Protein AF-0000000077606638 (afdb_homodimer)

Nearest PDB structures (foldseek):
  3kh8-assembly1_A  TM=9.906E-01  e=1.029E-61  Phytophthora capsici
  3kh8-assembly1_B  TM=9.965E-01  e=2.699E-58  Phytophthora capsici
  1s9c-assembly5_I  TM=8.886E-01  e=1.220E-32  Homo sapiens
  1s9c-assembly3_F  TM=9.032E-01  e=3.987E-32  Homo sapiens
  1s9c-assembly6_K  TM=9.140E-01  e=1.983E-30  Homo sapiens

InterPro domains:
  IPR002539 MaoC-like dehydratase domain [PF01575] (168-280)
  IPR029069 HotDog domain superfamily [SSF54637] (15-159)
  IPR029069 HotDog domain superfamily [SSF54637] (167-285)
  IPR054357 Peroxisomal multifunctional enzyme type 2-like, N-terminal domain [PF22622] (19-151)

pLDDT: mean 95.5, std 8.12, range [31.39, 98.94]

Solvent-accessible surface area (backbone atoms only — not comparable to full-atom values): 31270 Å² total; per-residue (Å²): 112,70,77,34,58,68,48,31,55,62,40,73,70,46,74,47,64,26,48,49,40,44,37,54,40,31,48,42,30,51,26,35,68,51,72,56,49,41,34,58,31,90,80,38,94,66,40,38,44,56,81,70,56,67,74,35,41,55,43,30,27,63,57,87,46,75,52,64,64,74,27,77,73,70,52,74,73,53,52,38,61,40,89,73,67,73,86,41,54,40,79,34,32,42,34,40,36,46,74,39,74,66,62,50,80,34,52,66,29,42,36,41,34,35,51,49,28,40,36,51,68,76,66,14,21,42,36,31,35,36,37,37,33,25,43,98,90,38,74,28,35,40,34,38,39,26,36,32,30,55,71,46,57,91,64,81,53,55,63,60,83,75,78,78,81,57,78,76,73,89,64,78,58,74,44,77,41,76,46,72,41,43,73,57,34,34,68,47,33,28,75,47,26,59,52,50,53,47,35,71,34,50,67,54,12,39,73,75,72,34,94,43,31,35,35,52,65,67,42,54,51,37,39,41,47,52,48,50,41,67,72,68,30,79,85,38,65,78,22,52,34,35,40,33,37,29,53,69,43,85,45,50,48,46,43,33,41,32,30,35,30,37,78,52,76,90,37,30,31,39,33,36,29,26,33,60,89,77,69,42,61,26,33,34,52,24,39,37,37,37,58,67,63,78,71,72,75,107,111,69,77,33,59,68,48,30,56,62,41,70,70,45,75,47,65,27,45,50,38,44,39,53,38,31,47,40,31,50,25,35,68,52,72,56,49,42,35,58,31,90,80,38,92,65,40,38,44,58,80,71,56,66,75,34,40,55,43,31,27,64,57,87,48,74,54,65,62,74,23,77,74,72,53,75,72,52,54,38,60,41,89,72,65,72,87,41,53,39,79,34,32,42,33,41,36,47,72,40,74,65,62,50,80,33,50,67,30,42,36,40,35,33,51,49,27,40,34,50,69,76,66,15,22,43,35,30,35,36,36,38,33,25,44,99,90,38,74,28,34,40,35,37,38,25,35,31,32,56,70,46,56,90,61,80,53,54,65,61,84,76,78,78,80,57,78,78,72,89,63,79,58,75,44,77,42,77,44,72,41,42,72,57,34,34,68,48,32,27,74,46,26,59,50,50,54,45,37,71,34,49,69,54,12,40,73,74,73,34,94,44,32,34,34,52,66,68,41,54,50,38,39,41,46,52,49,50,42,66,73,68,30,79,87,39,66,78,20,54,34,34,39,32,38,29,52,69,42,85,46,50,48,46,44,33,41,32,28,36,30,37,77,52,77,92,36,31,29,39,34,36,28,27,33,62,91,78,69,40,60,25,32,33,50,24,40,37,35,37,58,66,63,78,70,73,76,107

Organism: Phytophthora infestans (NCBI:txid4787)

Foldseek 3Di:
DAFDQVQQQPFDKDKAKFKDALVLQLLQCVLLPHDDCLRNPLPPPNNFRQQLLVVLRLQAGHDLDAADPPHPSPPDDTPRDDDDDPLQKDFWKKKKFFPATDDNRMFMWMKIKGWFWWAAPPQWIWIKMKIWIAHPVGTGMIMIIIITRGPRHDDHIDGDDDDDFFDDDPDAFPDKDKDFFALCSQVSNCSSRPVPCLQPPQVVVVVSPHNGRFHDLVSLVSNLSVVVCVVAVVSPSQFFGMKMWTFDDTHHGRFMWMKGWHDDPQQKIAIFIAGPVVRHTGIHSMITGTHHPPVVVD/DAFDQVQQQPFDKDKAKFKDALVLQLLQCVLLPHDDCLRNPLPPPNNFRQQLLVVLRLQAGHHLDAADPPHPSPPDDTPRDDDDDPLQKDFWKKKKFFPATDDNRMFMWMKIKGWFWWAAPPQWIWIKMKIWIAHPVGTGMIMIIIITRGPRHDDHIDGDDDDDFFDDDPDAFPDKDKDFFALCSQVSNCSSRPVPCLQPPQVVVVVSPHNGRFHDLVSLVSNLSVVVCVVAVVSPSQFFGMKMWTFDDTHHGRFMWMKGWHDDPQQKIAIFIAGPVVRHTGIHSMITGTHDPPVVVD

Radius of gyration: 26.42 Å; Cα contacts (8 Å, |Δi|>4): 1395; chains: 2; bounding box: 60×78×64 Å

Sequence (596 aa):
MSVNVDRILSSPEATYTATYNQRDLLLYAVGIGESALQFTYEFDDTFAAFPLYPVCLPFKGQSQDVVPFPPETISATPDGMPAFNPAMILHGEQSVEIVRPLDPAGGILTGKTKVISFYDKGKGTLMETQTQFEDDNGLVAKLISGSFIRGLTGYEGKGRKLPARVQIPKRQPDFYDEFKTSPHQAQVYRLSGDYNSLHIDPEIAKSVGFKQPILHGLCSMGVASRALYKQFCGGDVARFKSIRVRFSSPCFPGETIQTRMWQESSGKVLFQAVVKERGVVIVDGGEFVYAMDASSRLMSVNVDRILSSPEATYTATYNQRDLLLYAVGIGESALQFTYEFDDTFAAFPLYPVCLPFKGQSQDVVPFPPETISATPDGMPAFNPAMILHGEQSVEIVRPLDPAGGILTGKTKVISFYDKGKGTLMETQTQFEDDNGLVAKLISGSFIRGLTGYEGKGRKLPARVQIPKRQPDFYDEFKTSPHQAQVYRLSGDYNSLHIDPEIAKSVGFKQPILHGLCSMGVASRALYKQFCGGDVARFKSIRVRFSSPCFPGETIQTRMWQESSGKVLFQAVVKERGVVIVDGGEFVYAMDASSRL

Secondary structure (DSSP, 8-state):
----HHHHHTSPPEEEEEEE-HHHHHHHHHHTT---HHHH-TTSTT----TTGGGGHHHHTT-SS---SS-HHHHPPPTTPPP--GGGEEEEEEEEEESSPPPTT-EEEEEEEEEEEEEE-SSEEEEEEEEEEEETTEEEEEEEEEEEEET--SS--EESPPPPPP---SSPPSEEEEEE--TTHHHHHGGGS---GGGT-HHHHHHTT-SSPPPPHHHHHHHHHHHHHHHHSTT-GGGEEEEEEEE-SPPPTTPEEEEEEEE-STTEEEEEEEETTTTEEEEEEEEEEEPPPGGGG-/----HHHHHTSPPEEEEEEE-HHHHHHHHHHTT---HHHH-TTSTT----TTGGGGHHHHTT-SS---SS-HHHHPPPTTPPP--GGGEEEEEEEEEESSPPPTT-EEEEEEEEEEEEEE-SSEEEEEEEEEEEETTEEEEEEEEEEEEET--SS--EESPPPPPPPPPSSPPSEEEEEE--TTHHHHHGGGS---GGGT-HHHHHHTT-SSPPPPHHHHHHHHHHHHHHHHSTT-GGGEEEEEEEE-S---TTPEEEEEEEE-STTEEEEEEEETTTTEEEEEEEEEEEPPPGGGG-

Structure (mmCIF, N/CA/C/O backbone):
data_AF-0000000077606638-model_v1
#
loop_
_entity.id
_entity.type
_entity.pdbx_description
1 polymer 'MaoC like domain-containing protein'
#
loop_
_atom_site.group_PDB
_atom_site.id
_atom_site.type_symbol
_atom_site.label_atom_id
_atom_site.label_alt_id
_atom_site.label_comp_id
_atom_site.label_asym_id
_atom_site.label_entity_id
_atom_site.label_seq_id
_atom_site.pdbx_PDB_ins_code
_atom_site.Cartn_x
_atom_site.Cartn_y
_atom_site.Cartn_z
_atom_site.occupancy
_atom_site.B_iso_or_equiv
_atom_site.auth_seq_id
_atom_site.auth_comp_id
_atom_site.auth_asym_id
_atom_site.auth_atom_id
_atom_site.pdbx_PDB_model_num
ATOM 1 N N . MET A 1 1 ? -26.906 23.141 24.312 1 67.94 1 MET A N 1
ATOM 2 C CA . MET A 1 1 ? -25.984 23.672 25.312 1 67.94 1 MET A CA 1
ATOM 3 C C . MET A 1 1 ? -24.953 24.594 24.672 1 67.94 1 MET A C 1
ATOM 5 O O . MET A 1 1 ? -24.625 24.438 23.5 1 67.94 1 MET A O 1
ATOM 9 N N . SER A 1 2 ? -24.641 25.641 25.344 1 86.31 2 SER A N 1
ATOM 10 C CA . SER A 1 2 ? -23.703 26.656 24.859 1 86.31 2 SER A CA 1
ATOM 11 C C . SER A 1 2 ? -22.266 26.156 24.922 1 86.31 2 SER A C 1
ATOM 13 O O . SER A 1 2 ? -21.984 25.141 25.578 1 86.31 2 SER A O 1
ATOM 15 N N . VAL A 1 3 ? -21.484 26.734 24.062 1 93.19 3 VAL A N 1
ATOM 16 C CA . VAL A 1 3 ? -20.047 26.438 24.078 1 93.19 3 VAL A CA 1
ATOM 17 C C . VAL A 1 3 ? -19.453 26.891 25.406 1 93.19 3 VAL A C 1
ATOM 19 O O . VAL A 1 3 ? -19.656 28.016 25.844 1 93.19 3 VAL A O 1
ATOM 22 N N . ASN A 1 4 ? -18.859 25.938 26.109 1 95.44 4 ASN A N 1
ATOM 23 C CA . ASN A 1 4 ? -18.062 26.266 27.297 1 95.44 4 ASN A CA 1
ATOM 24 C C . ASN A 1 4 ? -16.578 26.125 27.031 1 95.44 4 ASN A C 1
ATOM 26 O O . ASN A 1 4 ? -16 25.047 27.266 1 95.44 4 ASN A O 1
ATOM 30 N N . VAL A 1 5 ? -15.953 27.141 26.625 1 96.56 5 VAL A N 1
ATOM 31 C CA . VAL A 1 5 ? -14.57 27.125 26.141 1 96.56 5 VAL A CA 1
ATOM 32 C C . VAL A 1 5 ? -13.625 26.734 27.266 1 96.56 5 VAL A C 1
ATOM 34 O O . VAL A 1 5 ? -12.672 25.984 27.062 1 96.56 5 VAL A O 1
ATOM 37 N N . ASP A 1 6 ? -13.891 27.25 28.469 1 96.19 6 ASP A N 1
ATOM 38 C CA . ASP A 1 6 ? -13.047 26.938 29.625 1 96.19 6 ASP A CA 1
ATOM 39 C C . ASP A 1 6 ? -13.047 25.438 29.891 1 96.19 6 ASP A C 1
ATOM 41 O O . ASP A 1 6 ? -12 24.844 30.188 1 96.19 6 ASP A O 1
ATOM 45 N N . ARG A 1 7 ? -14.164 24.891 29.844 1 95.44 7 ARG A N 1
ATOM 46 C CA . ARG A 1 7 ? -14.281 23.453 30.062 1 95.44 7 ARG A CA 1
ATOM 47 C C . ARG A 1 7 ? -13.578 22.672 28.953 1 95.44 7 ARG A C 1
ATOM 49 O O . ARG A 1 7 ? -12.945 21.641 29.219 1 95.44 7 ARG A O 1
ATOM 56 N N . ILE A 1 8 ? -13.727 23.094 27.75 1 95.56 8 ILE A N 1
ATOM 57 C CA . ILE A 1 8 ? -13.086 22.453 26.609 1 95.56 8 ILE A CA 1
ATOM 58 C C . ILE A 1 8 ? -11.57 22.453 26.797 1 95.56 8 ILE A C 1
ATOM 60 O O . ILE A 1 8 ? -10.93 21.406 26.703 1 95.56 8 ILE A O 1
ATOM 64 N N . LEU A 1 9 ? -11 23.578 27.172 1 96.12 9 LEU A N 1
ATOM 65 C CA . LEU A 1 9 ? -9.555 23.75 27.266 1 96.12 9 LEU A CA 1
ATOM 66 C C . LEU A 1 9 ? -9.016 23.078 28.531 1 96.12 9 LEU A C 1
ATOM 68 O O . LEU A 1 9 ? -7.812 22.859 28.641 1 96.12 9 LEU A O 1
ATOM 72 N N . SER A 1 10 ? -9.93 22.781 29.5 1 94.25 10 SER A N 1
ATOM 73 C CA . SER A 1 10 ? -9.523 22.141 30.734 1 94.25 10 SER A CA 1
ATOM 74 C C . SER A 1 10 ? -9.641 20.625 30.625 1 94.25 10 SER A C 1
ATOM 76 O O . SER A 1 10 ? -9.352 19.906 31.594 1 94.25 10 SER A O 1
ATOM 78 N N . SER A 1 11 ? -10.102 20.188 29.484 1 91 11 SER A N 1
ATOM 79 C CA . SER A 1 11 ? -10.148 18.734 29.297 1 91 11 SER A CA 1
ATOM 80 C C . SER A 1 11 ? -8.781 18.109 29.516 1 91 11 SER A C 1
ATOM 82 O O . SER A 1 11 ? -7.762 18.656 29.078 1 91 11 SER A O 1
ATOM 84 N N . PRO A 1 12 ? -8.797 17 30.219 1 91.19 12 PRO A N 1
ATOM 85 C CA . PRO A 1 12 ? -7.504 16.375 30.5 1 91.19 12 PRO A CA 1
ATOM 86 C C . PRO A 1 12 ? -6.801 15.891 29.234 1 91.19 12 PRO A C 1
ATOM 88 O O . PRO A 1 12 ? -7.457 15.516 28.25 1 91.19 12 PRO A O 1
ATOM 91 N N . GLU A 1 13 ? -5.504 15.961 29.312 1 93.69 13 GLU A N 1
ATOM 92 C CA . GLU A 1 13 ? -4.688 15.367 28.25 1 93.69 13 GLU A CA 1
ATOM 93 C C . GLU A 1 13 ? -4.941 13.867 28.141 1 93.69 13 GLU A C 1
ATOM 95 O O . GLU A 1 13 ? -4.926 13.148 29.141 1 93.69 13 GLU A O 1
ATOM 100 N N . ALA A 1 14 ? -5.324 13.43 26.984 1 94.44 14 ALA A N 1
ATOM 101 C CA . ALA A 1 14 ? -5.496 12.008 26.734 1 94.44 14 ALA A CA 1
ATOM 102 C C . ALA A 1 14 ? -4.18 11.367 26.297 1 94.44 14 ALA A C 1
ATOM 104 O O . ALA A 1 14 ? -3.41 11.961 25.547 1 94.44 14 ALA A O 1
ATOM 105 N N . THR A 1 15 ? -3.902 10.164 26.828 1 96.44 15 THR A N 1
ATOM 106 C CA . THR A 1 15 ? -2.691 9.43 26.469 1 96.44 15 THR A CA 1
ATOM 107 C C . THR A 1 15 ? -3.041 8.094 25.812 1 96.44 15 THR A C 1
ATOM 109 O O . THR A 1 15 ? -3.992 7.426 26.234 1 96.44 15 THR A O 1
ATOM 112 N N . TYR A 1 16 ? -2.309 7.73 24.812 1 96.94 16 TYR A N 1
ATOM 113 C CA . TYR A 1 16 ? -2.48 6.438 24.156 1 96.94 16 TYR A CA 1
ATOM 114 C C . TYR A 1 16 ? -1.156 5.93 23.594 1 96.94 16 TYR A C 1
ATOM 116 O O . TYR A 1 16 ? -0.198 6.695 23.469 1 96.94 16 TYR A O 1
ATOM 124 N N . THR A 1 17 ? -1.085 4.656 23.344 1 98.25 17 THR A N 1
ATOM 125 C CA . THR A 1 17 ? 0.088 4.051 22.719 1 98.25 17 THR A CA 1
ATOM 126 C C . THR A 1 17 ? -0.065 4.012 21.203 1 98.25 17 THR A C 1
ATOM 128 O O . THR A 1 17 ? -1.136 3.678 20.688 1 98.25 17 THR A O 1
ATOM 131 N N . ALA A 1 18 ? 0.917 4.453 20.516 1 98.31 18 ALA A N 1
ATOM 132 C CA . ALA A 1 18 ? 1.024 4.32 19.062 1 98.31 18 ALA A CA 1
ATOM 133 C C . ALA A 1 18 ? 2.25 3.496 18.672 1 98.31 18 ALA A C 1
ATOM 135 O O . ALA A 1 18 ? 3.314 3.633 19.281 1 98.31 18 ALA A O 1
ATOM 136 N N . THR A 1 19 ? 2.111 2.617 17.688 1 98.69 19 THR A N 1
ATOM 137 C CA . THR A 1 19 ? 3.234 1.809 17.219 1 98.69 19 THR A CA 1
ATOM 138 C C . THR A 1 19 ? 3.355 1.867 15.703 1 98.69 19 THR A C 1
ATOM 140 O O . THR A 1 19 ? 2.387 2.188 15.016 1 98.69 19 THR A O 1
ATOM 143 N N . TYR A 1 20 ? 4.508 1.624 15.234 1 98.75 20 TYR A N 1
ATOM 144 C CA . TYR A 1 20 ? 4.762 1.464 13.812 1 98.75 20 TYR A CA 1
ATOM 145 C C . TYR A 1 20 ? 5.926 0.509 13.562 1 98.75 20 TYR A C 1
ATOM 147 O O . TYR A 1 20 ? 6.742 0.277 14.461 1 98.75 20 TYR A O 1
ATOM 155 N N . ASN A 1 21 ? 5.957 -0.098 12.438 1 98.81 21 ASN A N 1
ATOM 156 C CA . ASN A 1 21 ? 7.051 -0.956 11.992 1 98.81 21 ASN A CA 1
ATOM 157 C C . ASN A 1 21 ? 7.543 -0.564 10.602 1 98.81 21 ASN A C 1
ATOM 159 O O . ASN A 1 21 ? 7.152 0.475 10.07 1 98.81 21 ASN A O 1
ATOM 163 N N . GLN A 1 22 ? 8.484 -1.283 10.031 1 98.88 22 GLN A N 1
ATOM 164 C CA . GLN A 1 22 ? 9.094 -0.909 8.758 1 98.88 22 GLN A CA 1
ATOM 165 C C . GLN A 1 22 ? 8.078 -0.969 7.621 1 98.88 22 GLN A C 1
ATOM 167 O O . GLN A 1 22 ? 8.102 -0.132 6.715 1 98.88 22 GLN A O 1
ATOM 172 N N . ARG A 1 23 ? 7.188 -1.959 7.633 1 98.94 23 ARG A N 1
ATOM 173 C CA . ARG A 1 23 ? 6.152 -2.041 6.605 1 98.94 23 ARG A CA 1
ATOM 174 C C . ARG A 1 23 ? 5.266 -0.803 6.621 1 98.94 23 ARG A C 1
ATOM 176 O O . ARG A 1 23 ? 4.867 -0.304 5.566 1 98.94 23 ARG A O 1
ATOM 183 N N . ASP A 1 24 ? 4.945 -0.294 7.82 1 98.94 24 ASP A N 1
ATOM 184 C CA . ASP A 1 24 ? 4.164 0.933 7.945 1 98.94 24 ASP A CA 1
ATOM 185 C C . ASP A 1 24 ? 4.879 2.107 7.277 1 98.94 24 ASP A C 1
ATOM 187 O O . ASP A 1 24 ? 4.25 2.902 6.574 1 98.94 24 ASP A O 1
ATOM 191 N N . LEU A 1 25 ? 6.207 2.197 7.543 1 98.94 25 LEU A N 1
ATOM 192 C CA . LEU A 1 25 ? 6.988 3.295 6.984 1 98.94 25 LEU A CA 1
ATOM 193 C C . LEU A 1 25 ? 7.039 3.211 5.465 1 98.94 25 LEU A C 1
ATOM 195 O O . LEU A 1 25 ? 6.871 4.219 4.777 1 98.94 25 LEU A O 1
ATOM 199 N N . LEU A 1 26 ? 7.25 2.01 4.949 1 98.94 26 LEU A N 1
ATOM 200 C CA . LEU A 1 26 ? 7.281 1.791 3.508 1 98.94 26 LEU A CA 1
ATOM 201 C C . LEU A 1 26 ? 5.934 2.119 2.879 1 98.94 26 LEU A C 1
ATOM 203 O O . LEU A 1 26 ? 5.871 2.775 1.836 1 98.94 26 LEU A O 1
ATOM 207 N N . LEU A 1 27 ? 4.867 1.674 3.5 1 98.88 27 LEU A N 1
ATOM 208 C CA . LEU A 1 27 ? 3.516 1.884 2.996 1 98.88 27 LEU A CA 1
ATOM 209 C C . LEU A 1 27 ? 3.184 3.371 2.939 1 98.88 27 LEU A C 1
ATOM 211 O O . LEU A 1 27 ? 2.604 3.844 1.958 1 98.88 27 LEU A O 1
ATOM 215 N N . TYR A 1 28 ? 3.537 4.109 3.967 1 98.94 28 TYR A N 1
ATOM 216 C CA . TYR A 1 28 ? 3.291 5.547 3.963 1 98.94 28 TYR A CA 1
ATOM 217 C C . TYR A 1 28 ? 4.039 6.223 2.822 1 98.94 28 TYR A C 1
ATOM 219 O O . TYR A 1 28 ? 3.477 7.062 2.113 1 98.94 28 TYR A O 1
ATOM 227 N N . ALA A 1 29 ? 5.312 5.875 2.688 1 98.88 29 ALA A N 1
ATOM 228 C CA . ALA A 1 29 ? 6.133 6.488 1.645 1 98.88 29 ALA A CA 1
ATOM 229 C C . ALA A 1 29 ? 5.5 6.301 0.269 1 98.88 29 ALA A C 1
ATOM 231 O O . ALA A 1 29 ? 5.289 7.273 -0.462 1 98.88 29 ALA A O 1
ATOM 232 N N . VAL A 1 30 ? 5.086 5.082 -0.054 1 98.62 30 VAL A N 1
ATOM 233 C CA . VAL A 1 30 ? 4.504 4.855 -1.373 1 98.62 30 VAL A CA 1
ATOM 234 C C . VAL A 1 30 ? 3.121 5.5 -1.446 1 98.62 30 VAL A C 1
ATOM 236 O O . VAL A 1 30 ? 2.684 5.926 -2.518 1 98.62 30 VAL A O 1
ATOM 239 N N . GLY A 1 31 ? 2.48 5.629 -0.344 1 98.69 31 GLY A N 1
ATOM 240 C CA . GLY A 1 31 ? 1.161 6.234 -0.287 1 98.69 31 GLY A CA 1
ATOM 241 C C . GLY A 1 31 ? 1.163 7.703 -0.672 1 98.69 31 GLY A C 1
ATOM 242 O O . GLY A 1 31 ? 0.177 8.211 -1.21 1 98.69 31 GLY A O 1
ATOM 243 N N . ILE A 1 32 ? 2.256 8.375 -0.393 1 98.75 32 ILE A N 1
ATOM 244 C CA . ILE A 1 32 ? 2.312 9.789 -0.751 1 98.75 32 ILE A CA 1
ATOM 245 C C . ILE A 1 32 ? 3.043 9.953 -2.082 1 98.75 32 ILE A C 1
ATOM 247 O O . ILE A 1 32 ? 3.357 11.078 -2.488 1 98.75 32 ILE A O 1
ATOM 251 N N . GLY A 1 33 ? 3.373 8.867 -2.736 1 97.88 33 GLY A N 1
ATOM 252 C CA . GLY A 1 33 ? 3.979 8.914 -4.059 1 97.88 33 GLY A CA 1
ATOM 253 C C . GLY A 1 33 ? 5.496 8.953 -4.016 1 97.88 33 GLY A C 1
ATOM 254 O O . GLY A 1 33 ? 6.141 9.219 -5.035 1 97.88 33 GLY A O 1
ATOM 255 N N . GLU A 1 34 ? 6.086 8.75 -2.83 1 98.06 34 GLU A N 1
ATOM 256 C CA . GLU A 1 34 ? 7.539 8.688 -2.727 1 98.06 34 GLU A CA 1
ATOM 257 C C . GLU A 1 34 ? 8.086 7.41 -3.355 1 98.06 34 GLU A C 1
ATOM 259 O O . GLU A 1 34 ? 7.441 6.359 -3.291 1 98.06 34 GLU A O 1
ATOM 264 N N . SER A 1 35 ? 9.266 7.539 -3.969 1 97.12 35 SER A N 1
ATOM 265 C CA . SER A 1 35 ? 9.82 6.375 -4.652 1 97.12 35 SER A CA 1
ATOM 266 C C . SER A 1 35 ? 11.297 6.188 -4.324 1 97.12 35 SER A C 1
ATOM 268 O O . SER A 1 35 ? 11.883 5.156 -4.656 1 97.12 35 SER A O 1
ATOM 270 N N . ALA A 1 36 ? 11.93 7.223 -3.678 1 98.25 36 ALA A N 1
ATOM 271 C CA . ALA A 1 36 ? 13.344 7.105 -3.332 1 98.25 36 ALA A CA 1
ATOM 272 C C . ALA A 1 36 ? 13.594 5.883 -2.451 1 98.25 36 ALA A C 1
ATOM 274 O O . ALA A 1 36 ? 12.836 5.625 -1.513 1 98.25 36 ALA A O 1
ATOM 275 N N . LEU A 1 37 ? 14.656 5.164 -2.736 1 98.56 37 LEU A N 1
ATOM 276 C CA . LEU A 1 37 ? 15 3.961 -1.986 1 98.56 37 LEU A CA 1
ATOM 277 C C . LEU A 1 37 ? 15.195 4.281 -0.507 1 98.56 37 LEU A C 1
ATOM 279 O O . LEU A 1 37 ? 14.898 3.445 0.354 1 98.56 37 LEU A O 1
ATOM 283 N N . GLN A 1 38 ? 15.609 5.508 -0.195 1 98.81 38 GLN A N 1
ATOM 284 C CA . GLN A 1 38 ? 15.781 5.949 1.187 1 98.81 38 GLN A CA 1
ATOM 285 C C . GLN A 1 38 ? 14.516 5.715 2 1 98.81 38 GLN A C 1
ATOM 287 O O . GLN A 1 38 ? 14.586 5.441 3.201 1 98.81 38 GLN A O 1
ATOM 292 N N . PHE A 1 39 ? 13.375 5.738 1.329 1 98.94 39 PHE A N 1
ATOM 293 C CA . PHE A 1 39 ? 12.125 5.664 2.068 1 98.94 39 PHE A CA 1
ATOM 294 C C . PHE A 1 39 ? 11.336 4.422 1.673 1 98.94 39 PHE A C 1
ATOM 296 O O . PHE A 1 39 ? 10.312 4.109 2.287 1 98.94 39 PHE A O 1
ATOM 303 N N . THR A 1 40 ? 11.742 3.672 0.611 1 98.81 40 THR A N 1
ATOM 304 C CA . THR A 1 40 ? 10.891 2.613 0.078 1 98.81 40 THR A CA 1
ATOM 305 C C . THR A 1 40 ? 11.617 1.271 0.105 1 98.81 40 THR A C 1
ATOM 307 O O . THR A 1 40 ? 11.078 0.26 -0.348 1 98.81 40 THR A O 1
ATOM 310 N N . TYR A 1 41 ? 12.906 1.264 0.636 1 98.75 41 TYR A N 1
ATOM 311 C CA . TYR A 1 41 ? 13.688 0.036 0.676 1 98.75 41 TYR A CA 1
ATOM 312 C C . TYR A 1 41 ? 14.398 -0.116 2.018 1 98.75 41 TYR A C 1
ATOM 314 O O . TYR A 1 41 ? 15.391 0.567 2.285 1 98.75 41 TYR A O 1
ATOM 322 N N . GLU A 1 42 ? 13.984 -1.063 2.818 1 98.62 42 GLU A N 1
ATOM 323 C CA . GLU A 1 42 ? 14.383 -1.205 4.215 1 98.62 42 GLU A CA 1
ATOM 324 C C . GLU A 1 42 ? 15.859 -1.58 4.328 1 98.62 42 GLU A C 1
ATOM 326 O O . GLU A 1 42 ? 16.453 -1.441 5.395 1 98.62 42 GLU A O 1
ATOM 331 N N . PHE A 1 43 ? 16.469 -2.012 3.201 1 98.12 43 PHE A N 1
ATOM 332 C CA . PHE A 1 43 ? 17.875 -2.375 3.268 1 98.12 43 PHE A CA 1
ATOM 333 C C . PHE A 1 43 ? 18.75 -1.274 2.672 1 98.12 43 PHE A C 1
ATOM 335 O O . PHE A 1 43 ? 19.953 -1.432 2.557 1 98.12 43 PHE A O 1
ATOM 342 N N . ASP A 1 44 ? 18.172 -0.203 2.191 1 98.5 44 ASP A N 1
ATOM 343 C CA . ASP A 1 44 ? 18.984 0.939 1.777 1 98.5 44 ASP A CA 1
ATOM 344 C C . ASP A 1 44 ? 19.828 1.462 2.938 1 98.5 44 ASP A C 1
ATOM 346 O O . ASP A 1 44 ? 19.344 1.562 4.066 1 98.5 44 ASP A O 1
ATOM 350 N N . ASP A 1 45 ? 21.047 1.854 2.639 1 97.75 45 ASP A N 1
ATOM 351 C CA . ASP A 1 45 ? 21.984 2.285 3.666 1 97.75 45 ASP A CA 1
ATOM 352 C C . ASP A 1 45 ? 21.469 3.521 4.398 1 97.75 45 ASP A C 1
ATOM 354 O O . ASP A 1 45 ? 21.828 3.752 5.559 1 97.75 45 ASP A O 1
ATOM 358 N N . THR A 1 46 ? 20.672 4.289 3.762 1 98.12 46 THR A N 1
ATOM 359 C CA . THR A 1 46 ? 20.172 5.531 4.336 1 98.12 46 THR A CA 1
ATOM 360 C C . THR A 1 46 ? 18.688 5.422 4.656 1 98.12 46 THR A C 1
ATOM 362 O O . THR A 1 46 ? 17.984 6.434 4.73 1 98.12 46 THR A O 1
ATOM 365 N N . PHE A 1 47 ? 18.172 4.148 4.785 1 98.81 47 PHE A N 1
ATOM 366 C CA . PHE A 1 47 ? 16.75 3.947 5.031 1 98.81 47 PHE A CA 1
ATOM 367 C C . PHE A 1 47 ? 16.281 4.793 6.207 1 98.81 47 PHE A C 1
ATOM 369 O O . PHE A 1 47 ? 16.938 4.844 7.246 1 98.81 47 PHE A O 1
ATOM 376 N N . ALA A 1 48 ? 15.133 5.492 6.023 1 98.88 48 ALA A N 1
ATOM 377 C CA . ALA A 1 48 ? 14.586 6.387 7.039 1 98.88 48 ALA A CA 1
ATOM 378 C C . ALA A 1 48 ? 13.07 6.488 6.914 1 98.88 48 ALA A C 1
ATOM 380 O O . ALA A 1 48 ? 12.508 6.203 5.855 1 98.88 48 ALA A O 1
ATOM 381 N N . ALA A 1 49 ? 12.438 6.777 8.008 1 98.88 49 ALA A N 1
ATOM 382 C CA . ALA A 1 49 ? 11.039 7.188 7.961 1 98.88 49 ALA A CA 1
ATOM 383 C C . ALA A 1 49 ? 10.891 8.555 7.297 1 98.88 49 ALA A C 1
ATOM 385 O O . ALA A 1 49 ? 11.625 9.492 7.613 1 98.88 49 ALA A O 1
ATOM 386 N N . PHE A 1 50 ? 10.016 8.602 6.324 1 98.94 50 PHE A N 1
ATOM 387 C CA . PHE A 1 50 ? 9.734 9.945 5.836 1 98.94 50 PHE A CA 1
ATOM 388 C C . PHE A 1 50 ? 9.281 10.852 6.973 1 98.94 50 PHE A C 1
ATOM 390 O O . PHE A 1 50 ? 8.391 10.492 7.746 1 98.94 50 PHE A O 1
ATOM 397 N N . PRO A 1 51 ? 9.766 12.016 7.09 1 98.81 51 PRO A N 1
ATOM 398 C CA . PRO A 1 51 ? 9.617 12.805 8.312 1 98.81 51 PRO A CA 1
ATOM 399 C C . PRO A 1 51 ? 8.164 13.125 8.641 1 98.81 51 PRO A C 1
ATOM 401 O O . PRO A 1 51 ? 7.805 13.266 9.812 1 98.81 51 PRO A O 1
ATOM 404 N N . LEU A 1 52 ? 7.312 13.203 7.688 1 98.88 52 LEU A N 1
ATOM 405 C CA . LEU A 1 52 ? 5.926 13.594 7.914 1 98.88 52 LEU A CA 1
ATOM 406 C C . LEU A 1 52 ? 5.102 12.414 8.406 1 98.88 52 LEU A C 1
ATOM 408 O O . LEU A 1 52 ? 3.943 12.578 8.797 1 98.88 52 LEU A O 1
ATOM 412 N N . TYR A 1 53 ? 5.629 11.203 8.555 1 98.88 53 TYR A N 1
ATOM 413 C CA . TYR A 1 53 ? 4.926 9.969 8.883 1 98.88 53 TYR A CA 1
ATOM 414 C C . TYR A 1 53 ? 4.129 10.125 10.18 1 98.88 53 TYR A C 1
ATOM 416 O O . TYR A 1 53 ? 3.051 9.547 10.32 1 98.88 53 TYR A O 1
ATOM 424 N N . PRO A 1 54 ? 4.574 10.914 11.141 1 98.81 54 PRO A N 1
ATOM 425 C CA . PRO A 1 54 ? 3.861 10.969 12.422 1 98.81 54 PRO A CA 1
ATOM 426 C C . PRO A 1 54 ? 2.404 11.398 12.266 1 98.81 54 PRO A C 1
ATOM 428 O O . PRO A 1 54 ? 1.583 11.148 13.148 1 98.81 54 PRO A O 1
ATOM 431 N N . VAL A 1 55 ? 2.049 12.039 11.18 1 98.44 55 VAL A N 1
ATOM 432 C CA . VAL A 1 55 ? 0.677 12.508 11 1 98.44 55 VAL A CA 1
ATOM 433 C C . VAL A 1 55 ? -0.267 11.305 10.922 1 98.44 55 VAL A C 1
ATOM 435 O O . VAL A 1 55 ? -1.479 11.453 11.094 1 98.44 55 VAL A O 1
ATOM 438 N N . CYS A 1 56 ? 0.229 10.133 10.602 1 97.94 56 CYS A N 1
ATOM 439 C CA . CYS A 1 56 ? -0.583 8.93 10.453 1 97.94 56 CYS A CA 1
ATOM 440 C C . CYS A 1 56 ? -0.884 8.297 11.805 1 97.94 56 CYS A C 1
ATOM 442 O O . CYS A 1 56 ? -1.861 7.562 11.953 1 97.94 56 CYS A O 1
ATOM 444 N N . LEU A 1 57 ? -0.094 8.555 12.812 1 98.56 57 LEU A N 1
ATOM 445 C CA . LEU A 1 57 ? -0.085 7.816 14.062 1 98.56 57 LEU A CA 1
ATOM 446 C C . LEU A 1 57 ? -1.383 8.031 14.836 1 98.56 57 LEU A C 1
ATOM 448 O O . LEU A 1 57 ? -1.926 7.094 15.422 1 98.56 57 LEU A O 1
ATOM 452 N N . PRO A 1 58 ? -1.947 9.266 14.828 1 97.75 58 PRO A N 1
ATOM 453 C CA . PRO A 1 58 ? -3.232 9.43 15.516 1 97.75 58 PRO A CA 1
ATOM 454 C C . PRO A 1 58 ? -4.352 8.617 14.867 1 97.75 58 PRO A C 1
ATOM 456 O O . PRO A 1 58 ? -5.316 8.242 15.539 1 97.75 58 PRO A O 1
ATOM 459 N N . PHE A 1 59 ? -4.262 8.328 13.617 1 97.5 59 PHE A N 1
ATOM 460 C CA . PHE A 1 59 ? -5.305 7.602 12.898 1 97.5 59 PHE A CA 1
ATOM 461 C C . PHE A 1 59 ? -5.188 6.102 13.148 1 97.5 59 PHE A C 1
ATOM 463 O O . PHE A 1 59 ? -6.199 5.414 13.312 1 97.5 59 PHE A O 1
ATOM 470 N N . LYS A 1 60 ? -3.973 5.57 13.133 1 97.12 60 LYS A N 1
ATOM 471 C CA . LYS A 1 60 ? -3.801 4.121 13.156 1 97.12 60 LYS A CA 1
ATOM 472 C C . LYS A 1 60 ? -3.629 3.605 14.578 1 97.12 60 LYS A C 1
ATOM 474 O O . LYS A 1 60 ? -3.965 2.457 14.875 1 97.12 60 LYS A O 1
ATOM 479 N N . GLY A 1 61 ? -3.102 4.445 15.508 1 97.12 61 GLY A N 1
ATOM 480 C CA . GLY A 1 61 ? -2.742 3.949 16.828 1 97.12 61 GLY A CA 1
ATOM 481 C C . GLY A 1 61 ? -1.774 2.781 16.781 1 97.12 61 GLY A C 1
ATOM 482 O O . GLY A 1 61 ? -0.68 2.896 16.219 1 97.12 61 GLY A O 1
ATOM 483 N N . GLN A 1 62 ? -2.264 1.644 17.266 1 97.69 62 GLN A N 1
ATOM 484 C CA . GLN A 1 62 ? -1.409 0.462 17.297 1 97.69 62 GLN A CA 1
ATOM 485 C C . GLN A 1 62 ? -1.847 -0.57 16.266 1 97.69 62 GLN A C 1
ATOM 487 O O . GLN A 1 62 ? -1.243 -1.64 16.156 1 97.69 62 GLN A O 1
ATOM 492 N N . SER A 1 63 ? -2.848 -0.23 15.586 1 97.69 63 SER A N 1
ATOM 493 C CA . SER A 1 63 ? -3.496 -1.246 14.758 1 97.69 63 SER A CA 1
ATOM 494 C C . SER A 1 63 ? -2.646 -1.6 13.547 1 97.69 63 SER A C 1
ATOM 496 O O . SER A 1 63 ? -2.043 -0.721 12.93 1 97.69 63 SER A O 1
ATOM 498 N N . GLN A 1 64 ? -2.598 -2.863 13.172 1 97.94 64 GLN A N 1
ATOM 499 C CA . GLN A 1 64 ? -2.053 -3.342 11.898 1 97.94 64 GLN A CA 1
ATOM 500 C C . GLN A 1 64 ? -3.168 -3.742 10.938 1 97.94 64 GLN A C 1
ATOM 502 O O . GLN A 1 64 ? -2.922 -4.441 9.953 1 97.94 64 GLN A O 1
ATOM 507 N N . ASP A 1 65 ? -4.395 -3.398 11.25 1 98.31 65 ASP A N 1
ATOM 508 C CA . ASP A 1 65 ? -5.594 -3.658 10.461 1 98.31 65 ASP A CA 1
ATOM 509 C C . ASP A 1 65 ? -6.383 -2.373 10.219 1 98.31 65 ASP A C 1
ATOM 511 O O . ASP A 1 65 ? -5.965 -1.294 10.641 1 98.31 65 ASP A O 1
ATOM 515 N N . VAL A 1 66 ? -7.418 -2.488 9.484 1 98.25 66 VAL A N 1
ATOM 516 C CA . VAL A 1 66 ? -8.297 -1.341 9.297 1 98.25 66 VAL A CA 1
ATOM 517 C C . VAL A 1 66 ? -8.852 -0.886 10.641 1 98.25 66 VAL A C 1
ATOM 519 O O . VAL A 1 66 ? -8.938 -1.68 11.586 1 98.25 66 VAL A O 1
ATOM 522 N N . VAL A 1 67 ? -9.125 0.375 10.734 1 96.94 67 VAL A N 1
ATOM 523 C CA . VAL A 1 67 ? -9.734 0.94 11.938 1 96.94 67 VAL A CA 1
ATOM 524 C C . VAL A 1 67 ? -10.969 1.754 11.555 1 96.94 67 VAL A C 1
ATOM 526 O O . VAL A 1 67 ? -11.039 2.295 10.445 1 96.94 67 VAL A O 1
ATOM 529 N N . PRO A 1 68 ? -11.945 1.812 12.461 1 94.44 68 PRO A N 1
ATOM 530 C CA . PRO A 1 68 ? -13.07 2.713 12.188 1 94.44 68 PRO A CA 1
ATOM 531 C C . PRO A 1 68 ? -12.633 4.168 12.031 1 94.44 68 PRO A C 1
ATOM 533 O O . PRO A 1 68 ? -11.602 4.566 12.578 1 94.44 68 PRO A O 1
ATOM 536 N N . PHE A 1 69 ? -13.43 4.93 11.258 1 93.88 69 PHE A N 1
ATOM 537 C CA . PHE A 1 69 ? -13.188 6.363 11.164 1 93.88 69 PHE A CA 1
ATOM 538 C C . PHE A 1 69 ? -14.359 7.148 11.742 1 93.88 69 PHE A C 1
ATOM 540 O O . PHE A 1 69 ? -15.508 6.922 11.359 1 93.88 69 PHE A O 1
ATOM 547 N N . PRO A 1 70 ? -14.227 8.172 12.625 1 91.88 70 PRO A N 1
ATOM 548 C CA . PRO A 1 70 ? -12.922 8.453 13.234 1 91.88 70 PRO A CA 1
ATOM 549 C C . PRO A 1 70 ? -12.508 7.395 14.258 1 91.88 70 PRO A C 1
ATOM 551 O O . PRO A 1 70 ? -13.359 6.793 14.914 1 91.88 70 PRO A O 1
ATOM 554 N N . PRO A 1 71 ? -11.188 7.152 14.305 1 91.69 71 PRO A N 1
ATOM 555 C CA . PRO A 1 71 ? -10.742 6.242 15.367 1 91.69 71 PRO A CA 1
ATOM 556 C C . PRO A 1 71 ? -10.844 6.867 16.75 1 91.69 71 PRO A C 1
ATOM 558 O O . PRO A 1 71 ? -11.086 8.07 16.875 1 91.69 71 PRO A O 1
ATOM 561 N N . GLU A 1 72 ? -10.656 6.066 17.719 1 85.62 72 GLU A N 1
ATOM 562 C CA . GLU A 1 72 ? -10.781 6.527 19.109 1 85.62 72 GLU A CA 1
ATOM 563 C C . GLU A 1 72 ? -9.734 7.59 19.422 1 85.62 72 GLU A C 1
ATOM 565 O O . GLU A 1 72 ? -9.992 8.508 20.203 1 85.62 72 GLU A O 1
ATOM 570 N N . THR A 1 73 ? -8.664 7.543 18.797 1 86.56 73 THR A N 1
ATOM 571 C CA . THR A 1 73 ? -7.535 8.422 19.078 1 86.56 73 THR A CA 1
ATOM 572 C C . THR A 1 73 ? -7.844 9.852 18.641 1 86.56 73 THR A C 1
ATOM 574 O O . THR A 1 73 ? -7.18 10.797 19.078 1 86.56 73 THR A O 1
ATOM 577 N N . ILE A 1 74 ? -8.906 10.047 17.719 1 84.88 74 ILE A N 1
ATOM 578 C CA . ILE A 1 74 ? -9.188 11.406 17.266 1 84.88 74 ILE A CA 1
ATOM 579 C C . ILE A 1 74 ? -10.672 11.703 17.438 1 84.88 74 ILE A C 1
ATOM 581 O O . ILE A 1 74 ? -11.18 12.688 16.891 1 84.88 74 ILE A O 1
ATOM 585 N N . SER A 1 75 ? -11.414 10.82 18.109 1 77.12 75 SER A N 1
ATOM 586 C CA . SER A 1 75 ? -12.867 10.953 18.188 1 77.12 75 SER A CA 1
ATOM 587 C C . SER A 1 75 ? -13.297 11.609 19.5 1 77.12 75 SER A C 1
ATOM 589 O O . SER A 1 75 ? -14.445 12.031 19.641 1 77.12 75 SER A O 1
ATOM 591 N N . ALA A 1 76 ? -12.43 11.805 20.328 1 74.94 76 ALA A N 1
ATOM 592 C CA . ALA A 1 76 ? -12.852 12.336 21.625 1 74.94 76 ALA A CA 1
ATOM 593 C C . ALA A 1 76 ? -13.305 13.789 21.5 1 74.94 76 ALA A C 1
ATOM 595 O O . ALA A 1 76 ? -12.555 14.633 21.016 1 74.94 76 ALA A O 1
ATOM 596 N N . THR A 1 77 ? -14.555 13.984 21.828 1 79.88 77 THR A N 1
ATOM 597 C CA . THR A 1 77 ? -15.086 15.336 21.922 1 79.88 77 THR A CA 1
ATOM 598 C C . THR A 1 77 ? -14.867 15.906 23.328 1 79.88 77 THR A C 1
ATOM 600 O O . THR A 1 77 ? -15.281 15.305 24.312 1 79.88 77 THR A O 1
ATOM 603 N N . PRO A 1 78 ? -14.234 16.984 23.328 1 87.38 78 PRO A N 1
ATOM 604 C CA . PRO A 1 78 ? -14.008 17.562 24.656 1 87.38 78 PRO A CA 1
ATOM 605 C C . PRO A 1 78 ? -15.305 17.938 25.359 1 87.38 78 PRO A C 1
ATOM 607 O O . PRO A 1 78 ? -16.297 18.281 24.719 1 87.38 78 PRO A O 1
ATOM 610 N N . ASP A 1 79 ? -15.195 17.797 26.672 1 88.12 79 ASP A N 1
ATOM 611 C CA . ASP A 1 79 ? -16.312 18.297 27.469 1 88.12 79 ASP A CA 1
ATOM 612 C C . ASP A 1 79 ? -16.516 19.797 27.266 1 88.12 79 ASP A C 1
ATOM 614 O O . ASP A 1 79 ? -15.539 20.562 27.172 1 88.12 79 ASP A O 1
ATOM 618 N N . GLY A 1 80 ? -17.812 20.172 27.062 1 91.75 80 GLY A N 1
ATOM 619 C CA . GLY A 1 80 ? -18.094 21.594 26.891 1 91.75 80 GLY A CA 1
ATOM 620 C C . GLY A 1 80 ? -18.547 21.938 25.484 1 91.75 80 GLY A C 1
ATOM 621 O O . GLY A 1 80 ? -19 23.062 25.234 1 91.75 80 GLY A O 1
ATOM 622 N N . MET A 1 81 ? -18.359 21 24.656 1 90.81 81 MET A N 1
ATOM 623 C CA . MET A 1 81 ? -18.859 21.203 23.297 1 90.81 81 MET A CA 1
ATOM 624 C C . MET A 1 81 ? -20.359 20.984 23.234 1 90.81 81 MET A C 1
ATOM 626 O O . MET A 1 81 ? -20.891 20.094 23.906 1 90.81 81 MET A O 1
ATOM 630 N N . PRO A 1 82 ? -21 21.75 22.5 1 89.19 82 PRO A N 1
ATOM 631 C CA . PRO A 1 82 ? -22.406 21.422 22.234 1 89.19 82 PRO A CA 1
ATOM 632 C C . PRO A 1 82 ? -22.578 20.266 21.266 1 89.19 82 PRO A C 1
ATOM 634 O O . PRO A 1 82 ? -21.609 19.844 20.625 1 89.19 82 PRO A O 1
ATOM 637 N N . ALA A 1 83 ? -23.781 19.797 21.297 1 84.5 83 ALA A N 1
ATOM 638 C CA . ALA A 1 83 ? -24.078 18.828 20.25 1 84.5 83 ALA A CA 1
ATOM 639 C C . ALA A 1 83 ? -23.922 19.453 18.859 1 84.5 83 ALA A C 1
ATOM 641 O O . ALA A 1 83 ? -24.297 20.609 18.656 1 84.5 83 ALA A O 1
ATOM 642 N N . PHE A 1 84 ? -23.219 18.797 18.031 1 83.69 84 PHE A N 1
ATOM 643 C CA . PHE A 1 84 ? -23.078 19.281 16.672 1 83.69 84 PHE A CA 1
ATOM 644 C C . PHE A 1 84 ? -22.984 18.109 15.695 1 83.69 84 PHE A C 1
ATOM 646 O O . PHE A 1 84 ? -22.797 16.953 16.109 1 83.69 84 PHE A O 1
ATOM 653 N N . ASN A 1 85 ? -23.25 18.344 14.453 1 83.06 85 ASN A N 1
ATOM 654 C CA . ASN A 1 85 ? -23.125 17.359 13.383 1 83.06 85 ASN A CA 1
ATOM 655 C C . ASN A 1 85 ? -21.656 17.156 12.984 1 83.06 85 ASN A C 1
ATOM 657 O O . ASN A 1 85 ? -21.016 18.062 12.469 1 83.06 85 ASN A O 1
ATOM 661 N N . PRO A 1 86 ? -21.172 15.969 13.156 1 82.81 86 PRO A N 1
ATOM 662 C CA . PRO A 1 86 ? -19.766 15.703 12.844 1 82.81 86 PRO A CA 1
ATOM 663 C C . PRO A 1 86 ? -19.422 15.984 11.375 1 82.81 86 PRO A C 1
ATOM 665 O O . PRO A 1 86 ? -18.266 16.25 11.047 1 82.81 86 PRO A O 1
ATOM 668 N N . ALA A 1 87 ? -20.375 15.953 10.531 1 81.94 87 ALA A N 1
ATOM 669 C CA . ALA A 1 87 ? -20.156 16.203 9.109 1 81.94 87 ALA A CA 1
ATOM 670 C C . ALA A 1 87 ? -19.734 17.641 8.859 1 81.94 87 ALA A C 1
ATOM 672 O O . ALA A 1 87 ? -19.266 17.984 7.773 1 81.94 87 ALA A O 1
ATOM 673 N N . MET A 1 88 ? -19.844 18.453 9.883 1 87.75 88 MET A N 1
ATOM 674 C CA . MET A 1 88 ? -19.531 19.859 9.734 1 87.75 88 MET A CA 1
ATOM 675 C C . MET A 1 88 ? -18.062 20.125 10.062 1 87.75 88 MET A C 1
ATOM 677 O O . MET A 1 88 ? -17.578 21.25 9.914 1 87.75 88 MET A O 1
ATOM 681 N N . ILE A 1 89 ? -17.391 19.109 10.453 1 91 89 ILE A N 1
ATOM 682 C CA . ILE A 1 89 ? -15.984 19.266 10.828 1 91 89 ILE A CA 1
ATOM 683 C C . ILE A 1 89 ? -15.102 19.078 9.594 1 91 89 ILE A C 1
ATOM 685 O O . ILE A 1 89 ? -15.234 18.094 8.859 1 91 89 ILE A O 1
ATOM 689 N N . LEU A 1 90 ? -14.273 20.016 9.328 1 92.94 90 LEU A N 1
ATOM 690 C CA . LEU A 1 90 ? -13.266 19.953 8.281 1 92.94 90 LEU A CA 1
ATOM 691 C C . LEU A 1 90 ? -11.859 19.969 8.883 1 92.94 90 LEU A C 1
ATOM 693 O O . LEU A 1 90 ? -11.617 20.656 9.875 1 92.94 90 LEU A O 1
ATOM 697 N N . HIS A 1 91 ? -10.969 19.125 8.344 1 96 91 HIS A N 1
ATOM 698 C CA . HIS A 1 91 ? -9.555 19.266 8.648 1 96 91 HIS A CA 1
ATOM 699 C C . HIS A 1 91 ? -8.961 20.484 7.969 1 96 91 HIS A C 1
ATOM 701 O O . HIS A 1 91 ? -8.648 20.453 6.777 1 96 91 HIS A O 1
ATOM 707 N N . GLY A 1 92 ? -8.758 21.516 8.719 1 97.06 92 GLY A N 1
ATOM 708 C CA . GLY A 1 92 ? -8.438 22.797 8.109 1 97.06 92 GLY A CA 1
ATOM 709 C C . GLY A 1 92 ? -6.949 23.094 8.062 1 97.06 92 GLY A C 1
ATOM 710 O O . GLY A 1 92 ? -6.461 23.734 7.137 1 97.06 92 GLY A O 1
ATOM 711 N N . GLU A 1 93 ? -6.289 22.688 9.102 1 98.12 93 GLU A N 1
ATOM 712 C CA . GLU A 1 93 ? -4.871 23.016 9.219 1 98.12 93 GLU A CA 1
ATOM 713 C C . GLU A 1 93 ? -4.086 21.859 9.836 1 98.12 93 GLU A C 1
ATOM 715 O O . GLU A 1 93 ? -4.652 21.031 10.555 1 98.12 93 GLU A O 1
ATOM 720 N N . GLN A 1 94 ? -2.822 21.797 9.539 1 98.75 94 GLN A N 1
ATOM 721 C CA . GLN A 1 94 ? -1.926 20.797 10.125 1 98.75 94 GLN A CA 1
ATOM 722 C C . GLN A 1 94 ? -0.516 21.359 10.281 1 98.75 94 GLN A C 1
ATOM 724 O O . GLN A 1 94 ? 0.028 21.969 9.359 1 98.75 94 GLN A O 1
ATOM 729 N N . SER A 1 95 ? -0 21.25 11.438 1 98.62 95 SER A N 1
ATOM 730 C CA . SER A 1 95 ? 1.399 21.562 11.703 1 98.62 95 SER A CA 1
ATOM 731 C C . SER A 1 95 ? 2.131 20.359 12.297 1 98.62 95 SER A C 1
ATOM 733 O O . SER A 1 95 ? 1.564 19.609 13.094 1 98.62 95 SER A O 1
ATOM 735 N N . VAL A 1 96 ? 3.316 20.141 11.859 1 98.88 96 VAL A N 1
ATOM 736 C CA . VAL A 1 96 ? 4.172 19.078 12.359 1 98.88 96 VAL A CA 1
ATOM 737 C C . VAL A 1 96 ? 5.566 19.625 12.656 1 98.88 96 VAL A C 1
ATOM 739 O O . VAL A 1 96 ? 6.156 20.312 11.82 1 98.88 96 VAL A O 1
ATOM 742 N N . GLU A 1 97 ? 6.016 19.453 13.781 1 98.88 97 GLU A N 1
ATOM 743 C CA . GLU A 1 97 ? 7.402 19.688 14.188 1 98.88 97 GLU A CA 1
ATOM 744 C C . GLU A 1 97 ? 8.117 18.375 14.5 1 98.88 97 GLU A C 1
ATOM 746 O O . GLU A 1 97 ? 7.637 17.578 15.305 1 98.88 97 GLU A O 1
ATOM 751 N N . ILE A 1 98 ? 9.234 18.156 13.844 1 98.81 98 ILE A N 1
ATOM 752 C CA . ILE A 1 98 ? 10.039 16.969 14.094 1 98.81 98 ILE A CA 1
ATOM 753 C C . ILE A 1 98 ? 11.219 17.328 15 1 98.81 98 ILE A C 1
ATOM 755 O O . ILE A 1 98 ? 12.125 18.047 14.602 1 98.81 98 ILE A O 1
ATOM 759 N N . VAL A 1 99 ? 11.188 16.781 16.188 1 98.62 99 VAL A N 1
ATOM 760 C CA . VAL A 1 99 ? 12.25 17.031 17.156 1 98.62 99 VAL A CA 1
ATOM 761 C C . VAL A 1 99 ? 13.422 16.094 16.891 1 98.62 99 VAL A C 1
ATOM 763 O O . VAL A 1 99 ? 14.578 16.516 16.922 1 98.62 99 VAL A O 1
ATOM 766 N N . ARG A 1 100 ? 13.109 14.828 16.656 1 97.56 100 ARG A N 1
ATOM 767 C CA . ARG A 1 100 ? 14.055 13.781 16.281 1 97.56 100 ARG A CA 1
ATOM 768 C C . ARG A 1 100 ? 13.453 12.844 15.242 1 97.56 100 ARG A C 1
ATOM 770 O O . ARG A 1 100 ? 12.281 12.492 15.328 1 97.56 100 ARG A O 1
ATOM 777 N N . PRO A 1 101 ? 14.328 12.492 14.227 1 98.06 101 PRO A N 1
ATOM 778 C CA . PRO A 1 101 ? 13.789 11.523 13.273 1 98.06 101 PRO A CA 1
ATOM 779 C C . PRO A 1 101 ? 13.305 10.242 13.938 1 98.06 101 PRO A C 1
ATOM 781 O O . PRO A 1 101 ? 13.891 9.797 14.93 1 98.06 101 PRO A O 1
ATOM 784 N N . LEU A 1 102 ? 12.234 9.664 13.406 1 98.5 102 LEU A N 1
ATOM 785 C CA . LEU A 1 102 ? 11.75 8.375 13.898 1 98.5 102 LEU A CA 1
ATOM 786 C C . LEU A 1 102 ? 12.781 7.277 13.648 1 98.5 102 LEU A C 1
ATOM 788 O O . LEU A 1 102 ? 13.508 7.32 12.656 1 98.5 102 LEU A O 1
ATOM 792 N N . ASP A 1 103 ? 12.828 6.32 14.586 1 98.25 103 ASP A N 1
ATOM 793 C CA . ASP A 1 103 ? 13.648 5.129 14.367 1 98.25 103 ASP A CA 1
ATOM 794 C C . ASP A 1 103 ? 13.148 4.34 13.156 1 98.25 103 ASP A C 1
ATOM 796 O O . ASP A 1 103 ? 12 3.883 13.133 1 98.25 103 ASP A O 1
ATOM 800 N N . PRO A 1 104 ? 13.938 4.207 12.141 1 98.44 104 PRO A N 1
ATOM 801 C CA . PRO A 1 104 ? 13.469 3.523 10.93 1 98.44 104 PRO A CA 1
ATOM 802 C C . PRO A 1 104 ? 13.227 2.033 11.148 1 98.44 104 PRO A C 1
ATOM 804 O O . PRO A 1 104 ? 12.648 1.364 10.297 1 98.44 104 PRO A O 1
ATOM 807 N N . ALA A 1 105 ? 13.602 1.446 12.219 1 98 105 ALA A N 1
ATOM 808 C CA . ALA A 1 105 ? 13.375 0.031 12.508 1 98 105 ALA A CA 1
ATOM 809 C C . ALA A 1 105 ? 11.984 -0.201 13.086 1 98 105 ALA A C 1
ATOM 811 O O . ALA A 1 105 ? 11.539 -1.345 13.203 1 98 105 ALA A O 1
ATOM 812 N N . GLY A 1 106 ? 11.266 0.812 13.445 1 98.38 106 GLY A N 1
ATOM 813 C CA . GLY A 1 106 ? 9.992 0.728 14.148 1 98.38 106 GLY A CA 1
ATOM 814 C C . GLY A 1 106 ? 10.055 1.256 15.57 1 98.38 106 GLY A C 1
ATOM 815 O O . GLY A 1 106 ? 11.102 1.704 16.016 1 98.38 106 GLY A O 1
ATOM 816 N N . GLY A 1 107 ? 8.836 1.367 16.156 1 97.94 107 GLY A N 1
ATOM 817 C CA . GLY A 1 107 ? 8.875 1.88 17.531 1 97.94 107 GLY A CA 1
ATOM 818 C C . GLY A 1 107 ? 7.52 1.893 18.203 1 97.94 107 GLY A C 1
ATOM 819 O O . GLY A 1 107 ? 6.5 1.597 17.578 1 97.94 107 GLY A O 1
ATOM 820 N N . ILE A 1 108 ? 7.594 2.027 19.484 1 98.62 108 ILE A N 1
ATOM 821 C CA . ILE A 1 108 ? 6.457 2.258 20.359 1 98.62 108 ILE A CA 1
ATOM 822 C C . ILE A 1 108 ? 6.52 3.676 20.922 1 98.62 108 ILE A C 1
ATOM 824 O O . ILE A 1 108 ? 7.543 4.082 21.484 1 98.62 108 ILE A O 1
ATOM 828 N N . LEU A 1 109 ? 5.492 4.43 20.719 1 98.81 109 LEU A N 1
ATOM 829 C CA . LEU A 1 109 ? 5.434 5.816 21.172 1 98.81 109 LEU A CA 1
ATOM 830 C C . LEU A 1 109 ? 4.25 6.039 22.094 1 98.81 109 LEU A C 1
ATOM 832 O O . LEU A 1 109 ? 3.244 5.328 22.016 1 98.81 109 LEU A O 1
ATOM 836 N N . THR A 1 110 ? 4.398 6.957 22.938 1 98.75 110 THR A N 1
ATOM 837 C CA . THR A 1 110 ? 3.277 7.492 23.703 1 98.75 110 THR A CA 1
ATOM 838 C C . THR A 1 110 ? 2.754 8.773 23.078 1 98.75 110 THR A C 1
ATOM 840 O O . THR A 1 110 ? 3.504 9.742 22.891 1 98.75 110 THR A O 1
ATOM 843 N N . GLY A 1 111 ? 1.55 8.758 22.672 1 98.19 111 GLY A N 1
ATOM 844 C CA . GLY A 1 111 ? 0.884 9.961 22.203 1 98.19 111 GLY A CA 1
ATOM 845 C C . GLY A 1 111 ? 0.148 10.703 23.312 1 98.19 111 GLY A C 1
ATOM 846 O O . GLY A 1 111 ? -0.547 10.086 24.125 1 98.19 111 GLY A O 1
ATOM 847 N N . LYS A 1 112 ? 0.327 11.961 23.438 1 97.56 112 LYS A N 1
ATOM 848 C CA . LYS A 1 112 ? -0.386 12.852 24.359 1 97.56 112 LYS A CA 1
ATOM 849 C C . LYS A 1 112 ? -1.135 13.938 23.594 1 97.56 112 LYS A C 1
ATOM 851 O O . LYS A 1 112 ? -0.528 14.719 22.859 1 97.56 112 LYS A O 1
ATOM 856 N N . THR A 1 113 ? -2.414 13.984 23.781 1 96.88 113 THR A N 1
ATOM 857 C CA . THR A 1 113 ? -3.227 14.867 22.953 1 96.88 113 THR A CA 1
ATOM 858 C C . THR A 1 113 ? -4.141 15.734 23.812 1 96.88 113 THR A C 1
ATOM 860 O O . THR A 1 113 ? -4.672 15.266 24.828 1 96.88 113 THR A O 1
ATOM 863 N N . LYS A 1 114 ? -4.301 16.984 23.469 1 95.75 114 LYS A N 1
ATOM 864 C CA . LYS A 1 114 ? -5.191 17.906 24.172 1 95.75 114 LYS A CA 1
ATOM 865 C C . LYS A 1 114 ? -5.613 19.062 23.266 1 95.75 114 LYS A C 1
ATOM 867 O O . LYS A 1 114 ? -4.875 19.438 22.344 1 95.75 114 LYS A O 1
ATOM 872 N N . VAL A 1 115 ? -6.754 19.594 23.516 1 96.5 115 VAL A N 1
ATOM 873 C CA . VAL A 1 115 ? -7.191 20.812 22.844 1 96.5 115 VAL A CA 1
ATOM 874 C C . VAL A 1 115 ? -6.426 22.016 23.406 1 96.5 115 VAL A C 1
ATOM 876 O O . VAL A 1 115 ? -6.34 22.188 24.625 1 96.5 115 VAL A O 1
ATOM 879 N N . ILE A 1 116 ? -5.898 22.812 22.469 1 97.12 116 ILE A N 1
ATOM 880 C CA . ILE A 1 116 ? -5.031 23.875 22.984 1 97.12 116 ILE A CA 1
ATOM 881 C C . ILE A 1 116 ? -5.605 25.234 22.609 1 97.12 116 ILE A C 1
ATOM 883 O O . ILE A 1 116 ? -5.18 26.266 23.141 1 97.12 116 ILE A O 1
ATOM 887 N N . SER A 1 117 ? -6.535 25.281 21.75 1 96.81 117 SER A N 1
ATOM 888 C CA . SER A 1 117 ? -7.219 26.547 21.469 1 96.81 117 SER A CA 1
ATOM 889 C C . SER A 1 117 ? -8.586 26.297 20.828 1 96.81 117 SER A C 1
ATOM 891 O O . SER A 1 117 ? -8.828 25.234 20.25 1 96.81 117 SER A O 1
ATOM 893 N N . PHE A 1 118 ? -9.43 27.156 20.969 1 97.12 118 PHE A N 1
ATOM 894 C CA . PHE A 1 118 ? -10.82 27.141 20.516 1 97.12 118 PHE A CA 1
ATOM 895 C C . PHE A 1 118 ? -11.305 28.547 20.219 1 97.12 118 PHE A C 1
ATOM 897 O O . PHE A 1 118 ? -11.586 29.328 21.125 1 97.12 118 PHE A O 1
ATOM 904 N N . TYR A 1 119 ? -11.406 28.875 18.844 1 97.25 119 TYR A N 1
ATOM 905 C CA . TYR A 1 119 ? -11.68 30.25 18.453 1 97.25 119 TYR A CA 1
ATOM 906 C C . TYR A 1 119 ? -12.836 30.328 17.469 1 97.25 119 TYR A C 1
ATOM 908 O O . TYR A 1 119 ? -12.898 29.562 16.516 1 97.25 119 TYR A O 1
ATOM 916 N N . ASP A 1 120 ? -13.727 31.188 17.75 1 97 120 ASP A N 1
ATOM 917 C CA . ASP A 1 120 ? -14.734 31.578 16.766 1 97 120 ASP A CA 1
ATOM 918 C C . ASP A 1 120 ? -14.117 32.406 15.648 1 97 120 ASP A C 1
ATOM 920 O O . ASP A 1 120 ? -13.641 33.531 15.883 1 97 120 ASP A O 1
ATOM 924 N N . LYS A 1 121 ? -14.227 31.906 14.469 1 95.5 121 LYS A N 1
ATOM 925 C CA . LYS A 1 121 ? -13.609 32.594 13.336 1 95.5 121 LYS A CA 1
ATOM 926 C C . LYS A 1 121 ? -14.656 33.281 12.469 1 95.5 121 LYS A C 1
ATOM 928 O O . LYS A 1 121 ? -14.391 33.594 11.305 1 95.5 121 LYS A O 1
ATOM 933 N N . GLY A 1 122 ? -15.844 33.469 13 1 94.88 122 GLY A N 1
ATOM 934 C CA . GLY A 1 122 ? -16.906 34.156 12.305 1 94.88 122 GLY A CA 1
ATOM 935 C C . GLY A 1 122 ? -17.875 33.219 11.617 1 94.88 122 GLY A C 1
ATOM 936 O O . GLY A 1 122 ? -19.078 33.219 11.922 1 94.88 122 GLY A O 1
ATOM 937 N N . LYS A 1 123 ? -17.328 32.406 10.75 1 94.94 123 LYS A N 1
ATOM 938 C CA . LYS A 1 123 ? -18.188 31.469 10.016 1 94.94 123 LYS A CA 1
ATOM 939 C C . LYS A 1 123 ? -18.156 30.078 10.648 1 94.94 123 LYS A C 1
ATOM 941 O O . LYS A 1 123 ? -18.922 29.203 10.266 1 94.94 123 LYS A O 1
ATOM 946 N N . GLY A 1 124 ? -17.359 29.938 11.578 1 96.12 124 GLY A N 1
ATOM 947 C CA . GLY A 1 124 ? -17.172 28.688 12.289 1 96.12 124 GLY A CA 1
ATOM 948 C C . GLY A 1 124 ? -16.078 28.75 13.344 1 96.12 124 GLY A C 1
ATOM 949 O O . GLY A 1 124 ? -15.609 29.844 13.68 1 96.12 124 GLY A O 1
ATOM 950 N N . THR A 1 125 ? -15.812 27.656 13.883 1 96.56 125 THR A N 1
ATOM 951 C CA . THR A 1 125 ? -14.859 27.562 14.984 1 96.56 125 THR A CA 1
ATOM 952 C C . THR A 1 125 ? -13.609 26.797 14.547 1 96.56 125 THR A C 1
ATOM 954 O O . THR A 1 125 ? -13.711 25.75 13.898 1 96.56 125 THR A O 1
ATOM 957 N N . LEU A 1 126 ? -12.469 27.328 14.812 1 97.19 126 LEU A N 1
ATOM 958 C CA . LEU A 1 126 ? -11.211 26.609 14.703 1 97.19 126 LEU A CA 1
ATOM 959 C C . LEU A 1 126 ? -10.82 26 16.047 1 97.19 126 LEU A C 1
ATOM 961 O O . LEU A 1 126 ? -10.586 26.719 17.016 1 97.19 126 LEU A O 1
ATOM 965 N N . MET A 1 127 ? -10.82 24.734 16.141 1 96.38 127 MET A N 1
ATOM 966 C CA . MET A 1 127 ? -10.328 23.984 17.297 1 96.38 127 MET A CA 1
ATOM 967 C C . MET A 1 127 ? -8.961 23.391 17.016 1 96.38 127 MET A C 1
ATOM 969 O O . MET A 1 127 ? -8.805 22.594 16.094 1 96.38 127 MET A O 1
ATOM 973 N N . GLU A 1 128 ? -7.977 23.781 17.766 1 97.31 128 GLU A N 1
ATOM 974 C CA . GLU A 1 128 ? -6.648 23.188 17.609 1 97.31 128 GLU A CA 1
ATOM 975 C C . GLU A 1 128 ? -6.402 22.109 18.641 1 97.31 128 GLU A C 1
ATOM 977 O O . GLU A 1 128 ? -6.648 22.312 19.844 1 97.31 128 GLU A O 1
ATOM 982 N N . THR A 1 129 ? -5.977 21.016 18.203 1 97 129 THR A N 1
ATOM 983 C CA . THR A 1 129 ? -5.57 19.891 19.031 1 97 129 THR A CA 1
ATOM 984 C C . THR A 1 129 ? -4.082 19.609 18.859 1 97 129 THR A C 1
ATOM 986 O O . THR A 1 129 ? -3.598 19.453 17.734 1 97 129 THR A O 1
ATOM 989 N N . GLN A 1 130 ? -3.387 19.625 20 1 97.56 130 GLN A N 1
ATOM 990 C CA . GLN A 1 130 ? -1.968 19.297 19.984 1 97.56 130 GLN A CA 1
ATOM 991 C C . GLN A 1 130 ? -1.751 17.828 20.359 1 97.56 130 GLN A C 1
ATOM 993 O O . GLN A 1 130 ? -2.377 17.328 21.297 1 97.56 130 GLN A O 1
ATOM 998 N N . THR A 1 131 ? -0.965 17.109 19.609 1 98.25 131 THR A N 1
ATOM 999 C CA . THR A 1 131 ? -0.511 15.758 19.922 1 98.25 131 THR A CA 1
ATOM 1000 C C . THR A 1 131 ? 1.013 15.695 19.953 1 98.25 131 THR A C 1
ATOM 1002 O O . THR A 1 131 ? 1.677 16.125 19.016 1 98.25 131 THR A O 1
ATOM 1005 N N . GLN A 1 132 ? 1.535 15.242 21.031 1 98.62 132 GLN A N 1
ATOM 1006 C CA . GLN A 1 132 ? 2.969 15.008 21.172 1 98.62 132 GLN A CA 1
ATOM 1007 C C . GLN A 1 132 ? 3.279 13.516 21.234 1 98.62 132 GLN A C 1
ATOM 1009 O O . GLN A 1 132 ? 2.572 12.75 21.891 1 98.62 132 GLN A O 1
ATOM 1014 N N . PHE A 1 133 ? 4.285 13.078 20.5 1 98.81 133 PHE A N 1
ATOM 1015 C CA . PHE A 1 133 ? 4.75 11.703 20.547 1 98.81 133 PHE A CA 1
ATOM 1016 C C . PHE A 1 133 ? 6.113 11.609 21.219 1 98.81 133 PHE A C 1
ATOM 1018 O O . PHE A 1 133 ? 7.027 12.359 20.891 1 98.81 133 PHE A O 1
ATOM 1025 N N . GLU A 1 134 ? 6.164 10.688 22.125 1 98.75 134 GLU A N 1
ATOM 1026 C CA . GLU A 1 134 ? 7.402 10.461 22.859 1 98.75 134 GLU A CA 1
ATOM 1027 C C . GLU A 1 134 ? 7.781 8.984 22.859 1 98.75 134 GLU A C 1
ATOM 1029 O O . GLU A 1 134 ? 6.91 8.117 22.812 1 98.75 134 GLU A O 1
ATOM 1034 N N . ASP A 1 135 ? 9.023 8.695 22.812 1 97.94 135 ASP A N 1
ATOM 1035 C CA . ASP A 1 135 ? 9.531 7.359 23.094 1 97.94 135 ASP A CA 1
ATOM 1036 C C . ASP A 1 135 ? 10.367 7.355 24.375 1 97.94 135 ASP A C 1
ATOM 1038 O O . ASP A 1 135 ? 10.258 8.273 25.203 1 97.94 135 ASP A O 1
ATOM 1042 N N . ASP A 1 136 ? 11.133 6.285 24.625 1 96.69 136 ASP A N 1
ATOM 1043 C CA . ASP A 1 136 ? 11.883 6.129 25.859 1 96.69 136 ASP A CA 1
ATOM 1044 C C . ASP A 1 136 ? 12.953 7.211 26 1 96.69 136 ASP A C 1
ATOM 1046 O O . ASP A 1 136 ? 13.422 7.496 27.109 1 96.69 136 ASP A O 1
ATOM 1050 N N . ASN A 1 137 ? 13.32 7.801 24.859 1 97.25 137 ASN A N 1
ATOM 1051 C CA . ASN A 1 137 ? 14.383 8.805 24.875 1 97.25 137 ASN A CA 1
ATOM 1052 C C . ASN A 1 137 ? 13.82 10.219 24.891 1 97.25 137 ASN A C 1
ATOM 1054 O O . ASN A 1 137 ? 14.57 11.195 24.828 1 97.25 137 ASN A O 1
ATOM 1058 N N . GLY A 1 138 ? 12.469 10.383 24.906 1 97.94 138 GLY A N 1
ATOM 1059 C CA . GLY A 1 138 ? 11.859 11.695 24.984 1 97.94 138 GLY A CA 1
ATOM 1060 C C . GLY A 1 138 ? 11 12.039 23.781 1 97.94 138 GLY A C 1
ATOM 1061 O O . GLY A 1 138 ? 10.516 11.148 23.094 1 97.94 138 GLY A O 1
ATOM 1062 N N . LEU A 1 139 ? 10.805 13.344 23.609 1 98.56 139 LEU A N 1
ATOM 1063 C CA . LEU A 1 139 ? 9.914 13.875 22.578 1 98.56 139 LEU A CA 1
ATOM 1064 C C . LEU A 1 139 ? 10.453 13.586 21.188 1 98.56 139 LEU A C 1
ATOM 1066 O O . LEU A 1 139 ? 11.641 13.773 20.938 1 98.56 139 LEU A O 1
ATOM 1070 N N . VAL A 1 140 ? 9.578 13.18 20.281 1 98.56 140 VAL A N 1
ATOM 1071 C CA . VAL A 1 140 ? 9.992 12.867 18.922 1 98.56 140 VAL A CA 1
ATOM 1072 C C . VAL A 1 140 ? 9.328 13.828 17.938 1 98.56 140 VAL A C 1
ATOM 1074 O O . VAL A 1 140 ? 9.969 14.297 17 1 98.56 140 VAL A O 1
ATOM 1077 N N . ALA A 1 141 ? 8.07 14.109 18.156 1 98.88 141 ALA A N 1
ATOM 1078 C CA . ALA A 1 141 ? 7.324 14.961 17.219 1 98.88 141 ALA A CA 1
ATOM 1079 C C . ALA A 1 141 ? 6.168 15.664 17.922 1 98.88 141 ALA A C 1
ATOM 1081 O O . ALA A 1 141 ? 5.645 15.164 18.922 1 98.88 141 ALA A O 1
ATOM 1082 N N . LYS A 1 142 ? 5.828 16.812 17.438 1 98.88 142 LYS A N 1
ATOM 1083 C CA . LYS A 1 142 ? 4.664 17.594 17.859 1 98.88 142 LYS A CA 1
ATOM 1084 C C . LYS A 1 142 ? 3.758 17.906 16.688 1 98.88 142 LYS A C 1
ATOM 1086 O O . LYS A 1 142 ? 4.219 18.438 15.664 1 98.88 142 LYS A O 1
ATOM 1091 N N . LEU A 1 143 ? 2.551 17.562 16.828 1 98.81 143 LEU A N 1
ATOM 1092 C CA . LEU A 1 143 ? 1.544 17.844 15.82 1 98.81 143 LEU A CA 1
ATOM 1093 C C . LEU A 1 143 ? 0.483 18.797 16.344 1 98.81 143 LEU A C 1
ATOM 1095 O O . LEU A 1 143 ? 0.065 18.688 17.5 1 98.81 143 LEU A O 1
ATOM 1099 N N . ILE A 1 144 ? 0.04 19.719 15.57 1 98.5 144 ILE A N 1
ATOM 1100 C CA . ILE A 1 144 ? -1.156 20.5 15.844 1 98.5 144 ILE A CA 1
ATOM 1101 C C . ILE A 1 144 ? -2.133 20.391 14.68 1 98.5 144 ILE A C 1
ATOM 1103 O O . ILE A 1 144 ? -1.796 20.734 13.539 1 98.5 144 ILE A O 1
ATOM 1107 N N . SER A 1 145 ? -3.234 19.859 14.953 1 97.94 145 SER A N 1
ATOM 1108 C CA . SER A 1 145 ? -4.309 19.75 13.977 1 97.94 145 SER A CA 1
ATOM 1109 C C . SER A 1 145 ? -5.383 20.812 14.211 1 97.94 145 SER A C 1
ATOM 1111 O O . SER A 1 145 ? -5.828 21.016 15.344 1 97.94 145 SER A O 1
ATOM 1113 N N . GLY A 1 146 ? -5.746 21.5 13.172 1 97.12 146 GLY A N 1
ATOM 1114 C CA . GLY A 1 146 ? -6.848 22.438 13.234 1 97.12 146 GLY A CA 1
ATOM 1115 C C . GLY A 1 146 ? -8.117 21.922 12.594 1 97.12 146 GLY A C 1
ATOM 1116 O O . GLY A 1 146 ? -8.172 21.719 11.383 1 97.12 146 GLY A O 1
ATOM 1117 N N . SER A 1 147 ? -9.094 21.703 13.383 1 96.31 147 SER A N 1
ATOM 1118 C CA . SER A 1 147 ? -10.422 21.328 12.914 1 96.31 147 SER A CA 1
ATOM 1119 C C . SER A 1 147 ? -11.328 22.562 12.805 1 96.31 147 SER A C 1
ATOM 1121 O O . SER A 1 147 ? -11.438 23.344 13.758 1 96.31 147 SER A O 1
ATOM 1123 N N . PHE A 1 148 ? -11.906 22.734 11.719 1 95.69 148 PHE A N 1
ATOM 1124 C CA . PHE A 1 148 ? -12.852 23.812 11.5 1 95.69 148 PHE A CA 1
ATOM 1125 C C . PHE A 1 148 ? -14.289 23.297 11.586 1 95.69 148 PHE A C 1
ATOM 1127 O O . PHE A 1 148 ? -14.711 22.484 10.758 1 95.69 148 PHE A O 1
ATOM 1134 N N . ILE A 1 149 ? -14.977 23.719 12.555 1 94.94 149 ILE A N 1
ATOM 1135 C CA . ILE A 1 149 ? -16.359 23.312 12.773 1 94.94 149 ILE A CA 1
ATOM 1136 C C . ILE A 1 149 ? -17.312 24.391 12.234 1 94.94 149 ILE A C 1
ATOM 1138 O O . ILE A 1 149 ? -17.562 25.391 12.906 1 94.94 149 ILE A O 1
ATOM 1142 N N . ARG A 1 150 ? -17.875 24.141 11.148 1 93.31 150 ARG A N 1
ATOM 1143 C CA . ARG A 1 150 ? -18.719 25.125 10.477 1 93.31 150 ARG A CA 1
ATOM 1144 C C . ARG A 1 150 ? -19.969 25.438 11.297 1 93.31 150 ARG A C 1
ATOM 1146 O O . ARG A 1 150 ? -20.562 24.531 11.891 1 93.31 150 ARG A O 1
ATOM 1153 N N . GLY A 1 151 ? -20.281 26.594 11.375 1 93.69 151 GLY A N 1
ATOM 1154 C CA . GLY A 1 151 ? -21.562 27.016 11.945 1 93.69 151 GLY A CA 1
ATOM 1155 C C . GLY A 1 151 ? -21.5 27.188 13.453 1 93.69 151 GLY A C 1
ATOM 1156 O O . GLY A 1 151 ? -22.422 27.781 14.047 1 93.69 151 GLY A O 1
ATOM 1157 N N . LEU A 1 152 ? -20.5 26.703 14.078 1 94.38 152 LEU A N 1
ATOM 1158 C CA . LEU A 1 152 ? -20.359 26.891 15.516 1 94.38 152 LEU A CA 1
ATOM 1159 C C . LEU A 1 152 ? -19.734 28.234 15.828 1 94.38 152 LEU A C 1
ATOM 1161 O O . LEU A 1 152 ? -18.531 28.438 15.609 1 94.38 152 LEU A O 1
ATOM 1165 N N . THR A 1 153 ? -20.578 29.156 16.25 1 94.5 153 THR A N 1
ATOM 1166 C CA . THR A 1 153 ? -20.156 30.547 16.453 1 94.5 153 THR A CA 1
ATOM 1167 C C . THR A 1 153 ? -20.859 31.141 17.672 1 94.5 153 THR A C 1
ATOM 1169 O O . THR A 1 153 ? -21.672 30.469 18.312 1 94.5 153 THR A O 1
ATOM 1172 N N . GLY A 1 154 ? -20.422 32.344 18.062 1 94.31 154 GLY A N 1
ATOM 1173 C CA . GLY A 1 154 ? -21.188 33.094 19.047 1 94.31 154 GLY A CA 1
ATOM 1174 C C . GLY A 1 154 ? -20.641 33 20.453 1 94.31 154 GLY A C 1
ATOM 1175 O O . GLY A 1 154 ? -21.391 33 21.422 1 94.31 154 GLY A O 1
ATOM 1176 N N . TYR A 1 155 ? -19.422 32.781 20.578 1 95.44 155 TYR A N 1
ATOM 1177 C CA . TYR A 1 155 ? -18.781 32.688 21.891 1 95.44 155 TYR A CA 1
ATOM 1178 C C . TYR A 1 155 ? -17.406 33.344 21.859 1 95.44 155 TYR A C 1
ATOM 1180 O O . TYR A 1 155 ? -16.891 33.688 20.797 1 95.44 155 TYR A O 1
ATOM 1188 N N . GLU A 1 156 ? -16.906 33.656 22.969 1 95.19 156 GLU A N 1
ATOM 1189 C CA . GLU A 1 156 ? -15.562 34.219 23.047 1 95.19 156 GLU A CA 1
ATOM 1190 C C . GLU A 1 156 ? -14.516 33.094 23.062 1 95.19 156 GLU A C 1
ATOM 1192 O O . GLU A 1 156 ? -14.516 32.25 23.953 1 95.19 156 GLU A O 1
ATOM 1197 N N . GLY A 1 157 ? -13.664 33.094 22.078 1 95.25 157 GLY A N 1
ATOM 1198 C CA . GLY A 1 157 ? -12.633 32.094 21.938 1 95.25 157 GLY A CA 1
ATOM 1199 C C . GLY A 1 157 ? -11.477 32.281 22.906 1 95.25 157 GLY A C 1
ATOM 1200 O O . GLY A 1 157 ? -11.266 33.375 23.422 1 95.25 157 GLY A O 1
ATOM 1201 N N . LYS A 1 158 ? -10.758 31.188 23.25 1 96.94 158 LYS A N 1
ATOM 1202 C CA . LYS A 1 158 ? -9.594 31.172 24.125 1 96.94 158 LYS A CA 1
ATOM 1203 C C . LYS A 1 158 ? -8.57 30.141 23.672 1 96.94 158 LYS A C 1
ATOM 1205 O O . LYS A 1 158 ? -8.875 29.281 22.844 1 96.94 158 LYS A O 1
ATOM 1210 N N . GLY A 1 159 ? -7.328 30.281 24.328 1 96.75 159 GLY A N 1
ATOM 1211 C CA . GLY A 1 159 ? -6.277 29.312 24.062 1 96.75 159 GLY A CA 1
ATOM 1212 C C . GLY A 1 159 ? -4.953 29.953 23.672 1 96.75 159 GLY A C 1
ATOM 1213 O O . GLY A 1 159 ? -4.68 31.094 24.062 1 96.75 159 GLY A O 1
ATOM 1214 N N . ARG A 1 160 ? -4.184 29.109 22.938 1 96.06 160 ARG A N 1
ATOM 1215 C CA . ARG A 1 160 ? -2.896 29.672 22.516 1 96.06 160 ARG A CA 1
ATOM 1216 C C . ARG A 1 160 ? -3.082 30.734 21.438 1 96.06 160 ARG A C 1
ATOM 1218 O O . ARG A 1 160 ? -4.094 30.75 20.734 1 96.06 160 ARG A O 1
ATOM 1225 N N . LYS A 1 161 ? -2.129 31.609 21.422 1 95.69 161 LYS A N 1
ATOM 1226 C CA . LYS A 1 161 ? -2.111 32.562 20.297 1 95.69 161 LYS A CA 1
ATOM 1227 C C . LYS A 1 161 ? -1.932 31.828 18.969 1 95.69 161 LYS A C 1
ATOM 1229 O O . LYS A 1 161 ? -0.986 31.062 18.797 1 95.69 161 LYS A O 1
ATOM 1234 N N . LEU A 1 162 ? -2.867 32.094 18.078 1 95.75 162 LEU A N 1
ATOM 1235 C CA . LEU A 1 162 ? -2.785 31.438 16.766 1 95.75 162 LEU A CA 1
ATOM 1236 C C . LEU A 1 162 ? -1.609 32 15.969 1 95.75 162 LEU A C 1
ATOM 1238 O O . LEU A 1 162 ? -1.32 33.188 16.031 1 95.75 162 LEU A O 1
ATOM 1242 N N . PRO A 1 163 ? -0.921 31.094 15.25 1 94.31 163 PRO A N 1
ATOM 1243 C CA . PRO A 1 163 ? 0.155 31.594 14.398 1 94.31 163 PRO A CA 1
ATOM 1244 C C . PRO A 1 163 ? -0.35 32.562 13.32 1 94.31 163 PRO A C 1
ATOM 1246 O O . PRO A 1 163 ? -1.483 32.438 12.852 1 94.31 163 PRO A O 1
ATOM 1249 N N . ALA A 1 164 ? 0.505 33.5 12.992 1 94.5 164 ALA A N 1
ATOM 1250 C CA . ALA A 1 164 ? 0.161 34.406 11.922 1 94.5 164 ALA A CA 1
ATOM 1251 C C . ALA A 1 164 ? -0.076 33.688 10.602 1 94.5 164 ALA A C 1
ATOM 1253 O O . ALA A 1 164 ? 0.603 32.688 10.312 1 94.5 164 ALA A O 1
ATOM 1254 N N . ARG A 1 165 ? -1.023 34.188 9.844 1 94.12 165 ARG A N 1
ATOM 1255 C CA . ARG A 1 165 ? -1.263 33.625 8.523 1 94.12 165 ARG A CA 1
ATOM 1256 C C . ARG A 1 165 ? -0.056 33.812 7.609 1 94.12 165 ARG A C 1
ATOM 1258 O O . ARG A 1 165 ? 0.522 34.906 7.574 1 94.12 165 ARG A O 1
ATOM 1265 N N . VAL A 1 166 ? 0.321 32.812 6.949 1 96.12 166 VAL A N 1
ATOM 1266 C CA . VAL A 1 166 ? 1.422 32.906 5.996 1 96.12 166 VAL A CA 1
ATOM 1267 C C . VAL A 1 166 ? 0.981 33.719 4.777 1 96.12 166 VAL A C 1
ATOM 1269 O O . VAL A 1 166 ? -0.081 33.438 4.207 1 96.12 166 VAL A O 1
ATOM 1272 N N . GLN A 1 167 ? 1.765 34.688 4.453 1 95.19 167 GLN A N 1
ATOM 1273 C CA . GLN A 1 167 ? 1.513 35.469 3.238 1 95.19 167 GLN A CA 1
ATOM 1274 C C . GLN A 1 167 ? 2.322 34.906 2.064 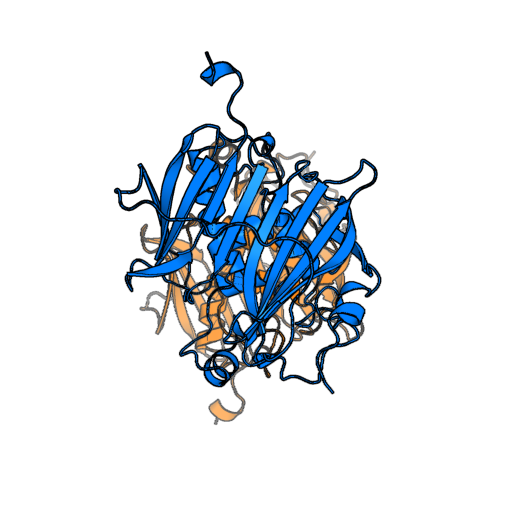1 95.19 167 GLN A C 1
ATOM 1276 O O . GLN A 1 167 ? 3.553 35 2.059 1 95.19 167 GLN A O 1
ATOM 1281 N N . ILE A 1 168 ? 1.659 34.438 1.143 1 95.75 168 ILE A N 1
ATOM 1282 C CA . ILE A 1 168 ? 2.312 33.906 -0.041 1 95.75 168 ILE A CA 1
ATOM 1283 C C . ILE A 1 168 ? 2.893 35.031 -0.883 1 95.75 168 ILE A C 1
ATOM 1285 O O . ILE A 1 168 ? 2.205 36 -1.169 1 95.75 168 ILE A O 1
ATOM 1289 N N . PRO A 1 169 ? 4.09 34.844 -1.293 1 96.88 169 PRO A N 1
ATOM 1290 C CA . PRO A 1 169 ? 4.707 35.938 -2.072 1 96.88 169 PRO A CA 1
ATOM 1291 C C . PRO A 1 169 ? 4.023 36.156 -3.418 1 96.88 169 PRO A C 1
ATOM 1293 O O . PRO A 1 169 ? 3.561 35.188 -4.043 1 96.88 169 PRO A O 1
ATOM 1296 N N . LYS A 1 170 ? 4.105 37.344 -3.914 1 96.12 170 LYS A N 1
ATOM 1297 C CA . LYS A 1 170 ? 3.494 37.688 -5.191 1 96.12 170 LYS A CA 1
ATOM 1298 C C . LYS A 1 170 ? 4.426 37.375 -6.355 1 96.12 170 LYS A C 1
ATOM 1300 O O . LYS A 1 170 ? 3.979 37.219 -7.492 1 96.12 170 LYS A O 1
ATOM 1305 N N . ARG A 1 171 ? 5.691 37.25 -6.051 1 97.19 171 ARG A N 1
ATOM 1306 C CA . ARG A 1 171 ? 6.66 36.906 -7.094 1 97.19 171 ARG A CA 1
ATOM 1307 C C . ARG A 1 171 ? 6.527 35.469 -7.531 1 97.19 171 ARG A C 1
ATOM 1309 O O . ARG A 1 171 ? 5.871 34.656 -6.859 1 97.19 171 ARG A O 1
ATOM 1316 N N . GLN A 1 172 ? 7.164 35.188 -8.617 1 97.94 172 GLN A N 1
ATOM 1317 C CA . GLN A 1 172 ? 7.168 33.812 -9.117 1 97.94 172 GLN A CA 1
ATOM 1318 C C . GLN A 1 172 ? 7.871 32.875 -8.141 1 97.94 172 GLN A C 1
ATOM 1320 O O . GLN A 1 172 ? 8.844 33.281 -7.496 1 97.94 172 GLN A O 1
ATOM 1325 N N . PRO A 1 173 ? 7.363 31.719 -7.984 1 98.69 173 PRO A N 1
ATOM 1326 C CA . PRO A 1 173 ? 8.078 30.734 -7.152 1 98.69 173 PRO A CA 1
ATOM 1327 C C . PRO A 1 173 ? 9.516 30.516 -7.617 1 98.69 173 PRO A C 1
ATOM 1329 O O . PRO A 1 173 ? 9.82 30.656 -8.805 1 98.69 173 PRO A O 1
ATOM 1332 N N . ASP A 1 174 ? 10.344 30.219 -6.664 1 98.62 174 ASP A N 1
ATOM 1333 C CA . ASP A 1 174 ? 11.734 29.906 -6.965 1 98.62 174 ASP A CA 1
ATOM 1334 C C . ASP A 1 174 ? 11.867 28.5 -7.547 1 98.62 174 ASP A C 1
ATOM 1336 O O . ASP A 1 174 ? 12.75 28.234 -8.367 1 98.62 174 ASP A O 1
ATOM 1340 N N . PHE A 1 175 ? 11.078 27.578 -7.125 1 98.62 175 PHE A N 1
ATOM 1341 C CA . PHE A 1 175 ? 11.117 26.188 -7.559 1 98.62 175 PHE A CA 1
ATOM 1342 C C . PHE A 1 175 ? 9.711 25.656 -7.777 1 98.62 175 PHE A C 1
ATOM 1344 O O . PHE A 1 175 ? 8.758 26.125 -7.156 1 98.62 175 PHE A O 1
ATOM 1351 N N . TYR A 1 176 ? 9.555 24.672 -8.688 1 98.69 176 TYR A N 1
ATOM 1352 C CA . TYR A 1 176 ? 8.344 23.906 -8.953 1 98.69 176 TYR A CA 1
ATOM 1353 C C . TYR A 1 176 ? 8.625 22.406 -8.898 1 98.69 176 TYR A C 1
ATOM 1355 O O . TYR A 1 176 ? 9.703 21.969 -9.273 1 98.69 176 TYR A O 1
ATOM 1363 N N . ASP A 1 177 ? 7.742 21.734 -8.406 1 98.81 177 ASP A N 1
ATOM 1364 C CA . ASP A 1 177 ? 7.715 20.281 -8.523 1 98.81 177 ASP A CA 1
ATOM 1365 C C . ASP A 1 177 ? 6.316 19.781 -8.898 1 98.81 177 ASP A C 1
ATOM 1367 O O . ASP A 1 177 ? 5.316 20.312 -8.398 1 98.81 177 ASP A O 1
ATOM 1371 N N . GLU A 1 178 ? 6.227 18.844 -9.797 1 98.81 178 GLU A N 1
ATOM 1372 C CA . GLU A 1 178 ? 4.941 18.297 -10.211 1 98.81 178 GLU A CA 1
ATOM 1373 C C . GLU A 1 178 ? 4.875 16.797 -9.953 1 98.81 178 GLU A C 1
ATOM 1375 O O . GLU A 1 178 ? 5.855 16.078 -10.156 1 98.81 178 GLU A O 1
ATOM 1380 N N . PHE A 1 179 ? 3.756 16.375 -9.477 1 98.56 179 PHE A N 1
ATOM 1381 C CA . PHE A 1 179 ? 3.48 14.961 -9.242 1 98.56 179 PHE A CA 1
ATOM 1382 C C . PHE A 1 179 ? 2.08 14.602 -9.719 1 98.56 179 PHE A C 1
ATOM 1384 O O . PHE A 1 179 ? 1.089 15.133 -9.211 1 98.56 179 PHE A O 1
ATOM 1391 N N . LYS A 1 180 ? 1.978 13.75 -10.688 1 98.38 180 LYS A N 1
ATOM 1392 C CA . LYS A 1 180 ? 0.69 13.227 -11.125 1 98.38 180 LYS A CA 1
ATOM 1393 C C . LYS A 1 180 ? 0.205 12.109 -10.211 1 98.38 180 LYS A C 1
ATOM 1395 O O . LYS A 1 180 ? 0.741 11 -10.234 1 98.38 180 LYS A O 1
ATOM 1400 N N . THR A 1 181 ? -0.83 12.406 -9.422 1 98.19 181 THR A N 1
ATOM 1401 C CA . THR A 1 181 ? -1.382 11.367 -8.555 1 98.19 181 THR A CA 1
ATOM 1402 C C . THR A 1 181 ? -2.066 10.281 -9.391 1 98.19 181 THR A C 1
ATOM 1404 O O . THR A 1 181 ? -2.574 10.555 -10.477 1 98.19 181 THR A O 1
ATOM 1407 N N . SER A 1 182 ? -1.981 9.094 -8.875 1 96.12 182 SER A N 1
ATOM 1408 C CA . SER A 1 182 ? -2.711 8.008 -9.523 1 96.12 182 SER A CA 1
ATOM 1409 C C . SER A 1 182 ? -4.211 8.125 -9.273 1 96.12 182 SER A C 1
ATOM 1411 O O . SER A 1 182 ? -4.637 8.672 -8.258 1 96.12 182 SER A O 1
ATOM 1413 N N . PRO A 1 183 ? -5.023 7.582 -10.258 1 95.12 183 PRO A N 1
ATOM 1414 C CA . PRO A 1 183 ? -6.461 7.531 -9.977 1 95.12 183 PRO A CA 1
ATOM 1415 C C . PRO A 1 183 ? -6.793 6.738 -8.719 1 95.12 183 PRO A C 1
ATOM 1417 O O . PRO A 1 183 ? -7.895 6.871 -8.172 1 95.12 183 PRO A O 1
ATOM 1420 N N . HIS A 1 184 ? -5.832 5.945 -8.266 1 93.38 184 HIS A N 1
ATOM 1421 C CA . HIS A 1 184 ? -6.082 5.098 -7.105 1 93.38 184 HIS A CA 1
ATOM 1422 C C . HIS A 1 184 ? -5.176 5.477 -5.938 1 93.38 184 HIS A C 1
ATOM 1424 O O . HIS A 1 184 ? -4.906 4.656 -5.059 1 93.38 184 HIS A O 1
ATOM 1430 N N . GLN A 1 185 ? -4.703 6.688 -5.961 1 97.81 185 GLN A N 1
ATOM 1431 C CA . GLN A 1 185 ? -3.775 7.176 -4.945 1 97.81 185 GLN A CA 1
ATOM 1432 C C . GLN A 1 185 ? -4.391 7.098 -3.551 1 97.81 185 GLN A C 1
ATOM 1434 O O . GLN A 1 185 ? -3.721 6.707 -2.592 1 97.81 185 GLN A O 1
ATOM 1439 N N . ALA A 1 186 ? -5.688 7.395 -3.455 1 98.69 186 ALA A N 1
ATOM 1440 C CA . ALA A 1 186 ? -6.387 7.383 -2.174 1 98.69 186 ALA A CA 1
ATOM 1441 C C . ALA A 1 186 ? -6.484 5.965 -1.616 1 98.69 186 ALA A C 1
ATOM 1443 O O . ALA A 1 186 ? -6.438 5.766 -0.4 1 98.69 186 ALA A O 1
ATOM 1444 N N . GLN A 1 187 ? -6.582 4.949 -2.541 1 98.5 187 GLN A N 1
ATOM 1445 C CA . GLN A 1 187 ? -6.699 3.557 -2.125 1 98.5 187 GLN A CA 1
ATOM 1446 C C . GLN A 1 187 ? -5.418 3.076 -1.451 1 98.5 187 GLN A C 1
ATOM 1448 O O . GLN A 1 187 ? -5.461 2.244 -0.542 1 98.5 187 GLN A O 1
ATOM 1453 N N . VAL A 1 188 ? -4.293 3.607 -1.849 1 98.56 188 VAL A N 1
ATOM 1454 C CA . VAL A 1 188 ? -3.018 3.217 -1.252 1 98.56 188 VAL A CA 1
ATOM 1455 C C . VAL A 1 188 ? -2.781 4.016 0.029 1 98.56 188 VAL A C 1
ATOM 1457 O O . VAL A 1 188 ? -2.479 3.441 1.077 1 98.56 188 VAL A O 1
ATOM 1460 N N . TYR A 1 189 ? -3.018 5.312 0.029 1 98.81 189 TYR A N 1
ATOM 1461 C CA . TYR A 1 189 ? -2.699 6.172 1.161 1 98.81 189 TYR A CA 1
ATOM 1462 C C . TYR A 1 189 ? -3.521 5.793 2.387 1 98.81 189 TYR A C 1
ATOM 1464 O O . TYR A 1 189 ? -3.025 5.848 3.516 1 98.81 189 TYR A O 1
ATOM 1472 N N . ARG A 1 190 ? -4.797 5.453 2.143 1 98.81 190 ARG A N 1
ATOM 1473 C CA . ARG A 1 190 ? -5.684 5.199 3.271 1 98.81 190 ARG A CA 1
ATOM 1474 C C . ARG A 1 190 ? -5.168 4.043 4.125 1 98.81 190 ARG A C 1
ATOM 1476 O O . ARG A 1 190 ? -5.438 3.982 5.324 1 98.81 190 ARG A O 1
ATOM 1483 N N . LEU A 1 191 ? -4.312 3.207 3.549 1 98.81 191 LEU A N 1
ATOM 1484 C CA . LEU A 1 191 ? -3.805 2.035 4.254 1 98.81 191 LEU A CA 1
ATOM 1485 C C . LEU A 1 191 ? -2.785 2.438 5.312 1 98.81 191 LEU A C 1
ATOM 1487 O O . LEU A 1 191 ? -2.363 1.607 6.121 1 98.81 191 LEU A O 1
ATOM 1491 N N . SER A 1 192 ? -2.434 3.719 5.375 1 98.69 192 SER A N 1
ATOM 1492 C CA . SER A 1 192 ? -1.552 4.238 6.414 1 98.69 192 SER A CA 1
ATOM 1493 C C . SER A 1 192 ? -2.336 4.609 7.668 1 98.69 192 SER A C 1
ATOM 1495 O O . SER A 1 192 ? -1.75 5 8.68 1 98.69 192 SER A O 1
ATOM 1497 N N . GLY A 1 193 ? -3.686 4.527 7.598 1 98.19 193 GLY A N 1
ATOM 1498 C CA . GLY A 1 193 ? -4.422 4.688 8.844 1 98.19 193 GLY A CA 1
ATOM 1499 C C . GLY A 1 193 ? -5.699 5.488 8.68 1 98.19 193 GLY A C 1
ATOM 1500 O O . GLY A 1 193 ? -6.637 5.34 9.477 1 98.19 193 GLY A O 1
ATOM 1501 N N . ASP A 1 194 ? -5.805 6.418 7.723 1 97.94 194 ASP A N 1
ATOM 1502 C CA . ASP A 1 194 ? -6.988 7.25 7.512 1 97.94 194 ASP A CA 1
ATOM 1503 C C . ASP A 1 194 ? -7.996 6.547 6.609 1 97.94 194 ASP A C 1
ATOM 1505 O O . ASP A 1 194 ? -7.988 6.734 5.395 1 97.94 194 ASP A O 1
ATOM 1509 N N . TYR A 1 195 ? -8.93 5.836 7.262 1 98.25 195 TYR A N 1
ATOM 1510 C CA . TYR A 1 195 ? -9.875 4.996 6.535 1 98.25 195 TYR A CA 1
ATOM 1511 C C . TYR A 1 195 ? -11.211 5.707 6.359 1 98.25 195 TYR A C 1
ATOM 1513 O O . TYR A 1 195 ? -12.258 5.062 6.254 1 98.25 195 TYR A O 1
ATOM 1521 N N . ASN A 1 196 ? -11.242 7.082 6.379 1 97.12 196 ASN A N 1
ATOM 1522 C CA . ASN A 1 196 ? -12.445 7.859 6.109 1 97.12 196 ASN A CA 1
ATOM 1523 C C . ASN A 1 196 ? -13.078 7.469 4.777 1 97.12 196 ASN A C 1
ATOM 1525 O O . ASN A 1 196 ? -12.445 7.59 3.725 1 97.12 196 ASN A O 1
ATOM 1529 N N . SER A 1 197 ? -14.336 7.059 4.797 1 97.62 197 SER A N 1
ATOM 1530 C CA . SER A 1 197 ? -15.039 6.559 3.621 1 97.62 197 SER A CA 1
ATOM 1531 C C . SER A 1 197 ? -15.156 7.637 2.547 1 97.62 197 SER A C 1
ATOM 1533 O O . SER A 1 197 ? -15.32 7.324 1.365 1 97.62 197 SER A O 1
ATOM 1535 N N . LEU A 1 198 ? -15.031 8.844 2.945 1 96.69 198 LEU A N 1
ATOM 1536 C CA . LEU A 1 198 ? -15.086 9.984 2.029 1 96.69 198 LEU A CA 1
ATOM 1537 C C . LEU A 1 198 ? -14.039 9.836 0.924 1 96.69 198 LEU A C 1
ATOM 1539 O O . LEU A 1 198 ? -14.242 10.312 -0.194 1 96.69 198 LEU A O 1
ATOM 1543 N N . HIS A 1 199 ? -12.992 9.156 1.182 1 98.38 199 HIS A N 1
ATOM 1544 C CA . HIS A 1 199 ? -11.852 9.094 0.272 1 98.38 199 HIS A CA 1
ATOM 1545 C C . HIS A 1 199 ? -11.945 7.879 -0.642 1 98.38 199 HIS A C 1
ATOM 1547 O O . HIS A 1 199 ? -11.094 7.691 -1.519 1 98.38 199 HIS A O 1
ATOM 1553 N N . ILE A 1 200 ? -12.977 7.027 -0.539 1 98.38 200 ILE A N 1
ATOM 1554 C CA . ILE A 1 200 ? -12.938 5.805 -1.331 1 98.38 200 ILE A CA 1
ATOM 1555 C C . ILE A 1 200 ? -14.344 5.477 -1.844 1 98.38 200 ILE A C 1
ATOM 1557 O O . ILE A 1 200 ? -14.492 4.891 -2.918 1 98.38 200 ILE A O 1
ATOM 1561 N N . ASP A 1 201 ? -15.398 5.859 -1.195 1 98.12 201 ASP A N 1
ATOM 1562 C CA . ASP A 1 201 ? -16.766 5.496 -1.526 1 98.12 201 ASP A CA 1
ATOM 1563 C C . ASP A 1 201 ? -17.469 6.621 -2.289 1 98.12 201 ASP A C 1
ATOM 1565 O O . ASP A 1 201 ? -17.766 7.672 -1.72 1 98.12 201 ASP A O 1
ATOM 1569 N N . PRO A 1 202 ? -17.797 6.375 -3.539 1 97.75 202 PRO A N 1
ATOM 1570 C CA . PRO A 1 202 ? -18.422 7.438 -4.332 1 97.75 202 PRO A CA 1
ATOM 1571 C C . PRO A 1 202 ? -19.766 7.883 -3.76 1 97.75 202 PRO A C 1
ATOM 1573 O O . PRO A 1 202 ? -20.109 9.062 -3.842 1 97.75 202 PRO A O 1
ATOM 1576 N N . GLU A 1 203 ? -20.516 6.988 -3.18 1 97.44 203 GLU A N 1
ATOM 1577 C CA . GLU A 1 203 ? -21.812 7.34 -2.615 1 97.44 203 GLU A CA 1
ATOM 1578 C C . GLU A 1 203 ? -21.656 8.25 -1.396 1 97.44 203 GLU A C 1
ATOM 1580 O O . GLU A 1 203 ? -22.422 9.203 -1.227 1 97.44 203 GLU A O 1
ATOM 1585 N N . ILE A 1 204 ? -20.703 7.953 -0.597 1 96.56 204 ILE A N 1
ATOM 1586 C CA . ILE A 1 204 ? -20.453 8.781 0.576 1 96.56 204 ILE A CA 1
ATOM 1587 C C . ILE A 1 204 ? -19.922 10.148 0.14 1 96.56 204 ILE A C 1
ATOM 1589 O O . ILE A 1 204 ? -20.359 11.18 0.649 1 96.56 204 ILE A O 1
ATOM 1593 N N . ALA A 1 205 ? -18.984 10.164 -0.795 1 96.62 205 ALA A N 1
ATOM 1594 C CA . ALA A 1 205 ? -18.469 11.438 -1.312 1 96.62 205 ALA A CA 1
ATOM 1595 C C . ALA A 1 205 ? -19.609 12.305 -1.849 1 96.62 205 ALA A C 1
ATOM 1597 O O . ALA A 1 205 ? -19.703 13.484 -1.514 1 96.62 205 ALA A O 1
ATOM 1598 N N . LYS A 1 206 ? -20.484 11.734 -2.607 1 96.44 206 LYS A N 1
ATOM 1599 C CA . LYS A 1 206 ? -21.609 12.461 -3.176 1 96.44 206 LYS A CA 1
ATOM 1600 C C . LYS A 1 206 ? -22.531 12.977 -2.08 1 96.44 206 LYS A C 1
ATOM 1602 O O . LYS A 1 206 ? -23.062 14.094 -2.18 1 96.44 206 LYS A O 1
ATOM 1607 N N . SER A 1 207 ? -22.719 12.172 -1.099 1 94.44 207 SER A N 1
ATOM 1608 C CA . SER A 1 207 ? -23.625 12.531 -0.015 1 94.44 207 SER A CA 1
ATOM 1609 C C . SER A 1 207 ? -23.141 13.781 0.716 1 94.44 207 SER A C 1
ATOM 1611 O O . SER A 1 207 ? -23.938 14.492 1.336 1 94.44 207 SER A O 1
ATOM 1613 N N . VAL A 1 208 ? -21.875 14.062 0.611 1 91.38 208 VAL A N 1
ATOM 1614 C CA . VAL A 1 208 ? -21.375 15.227 1.318 1 91.38 208 VAL A CA 1
ATOM 1615 C C . VAL A 1 208 ? -20.984 16.312 0.314 1 91.38 208 VAL A C 1
ATOM 1617 O O . VAL A 1 208 ? -20.219 17.219 0.638 1 91.38 208 VAL A O 1
ATOM 1620 N N . GLY A 1 209 ? -21.391 16.125 -0.999 1 92.94 209 GLY A N 1
ATOM 1621 C CA . GLY A 1 209 ? -21.359 17.234 -1.931 1 92.94 209 GLY A CA 1
ATOM 1622 C C . GLY A 1 209 ? -20.219 17.141 -2.941 1 92.94 209 GLY A C 1
ATOM 1623 O O . GLY A 1 209 ? -20.016 18.062 -3.734 1 92.94 209 GLY A O 1
ATOM 1624 N N . PHE A 1 210 ? -19.484 16.078 -2.949 1 95 210 PHE A N 1
ATOM 1625 C CA . PHE A 1 210 ? -18.422 15.93 -3.928 1 95 210 PHE A CA 1
ATOM 1626 C C . PHE A 1 210 ? -18.891 15.086 -5.109 1 95 210 PHE A C 1
ATOM 1628 O O . PHE A 1 210 ? -19.781 14.242 -4.969 1 95 210 PHE A O 1
ATOM 1635 N N . LYS A 1 211 ? -18.281 15.305 -6.223 1 95.06 211 LYS A N 1
ATOM 1636 C CA . LYS A 1 211 ? -18.641 14.539 -7.418 1 95.06 211 LYS A CA 1
ATOM 1637 C C . LYS A 1 211 ? -18.047 13.133 -7.371 1 95.06 211 LYS A C 1
ATOM 1639 O O . LYS A 1 211 ? -18.578 12.211 -8 1 95.06 211 LYS A O 1
ATOM 1644 N N . GLN A 1 212 ? -16.984 12.984 -6.711 1 97.31 212 GLN A N 1
ATOM 1645 C CA . GLN A 1 212 ? -16.25 11.742 -6.508 1 97.31 212 GLN A CA 1
ATOM 1646 C C . GLN A 1 212 ? -15.414 11.797 -5.234 1 97.31 212 GLN A C 1
ATOM 1648 O O . GLN A 1 212 ? -15.258 12.859 -4.633 1 97.31 212 GLN A O 1
ATOM 1653 N N . PRO A 1 213 ? -14.938 10.633 -4.805 1 98.25 213 PRO A N 1
ATOM 1654 C CA . PRO A 1 213 ? -14.055 10.672 -3.637 1 98.25 213 PRO A CA 1
ATOM 1655 C C . PRO A 1 213 ? -12.867 11.609 -3.822 1 98.25 213 PRO A C 1
ATOM 1657 O O . PRO A 1 213 ? -12.289 11.68 -4.914 1 98.25 213 PRO A O 1
ATOM 1660 N N . ILE A 1 214 ? -12.539 12.352 -2.793 1 98.38 214 ILE A N 1
ATOM 1661 C CA . ILE A 1 214 ? -11.422 13.289 -2.852 1 98.38 214 ILE A CA 1
ATOM 1662 C C . ILE A 1 214 ? -10.172 12.633 -2.273 1 98.38 214 ILE A C 1
ATOM 1664 O O . ILE A 1 214 ? -10.258 11.633 -1.562 1 98.38 214 ILE A O 1
ATOM 1668 N N . LEU A 1 215 ? -9.031 13.094 -2.658 1 98.75 215 LEU A N 1
ATOM 1669 C CA . LEU A 1 215 ? -7.766 12.68 -2.064 1 98.75 215 LEU A CA 1
ATOM 1670 C C . LEU A 1 215 ? -7.629 13.219 -0.644 1 98.75 215 LEU A C 1
ATOM 1672 O O . LEU A 1 215 ? -8.078 14.328 -0.351 1 98.75 215 LEU A O 1
ATOM 1676 N N . HIS A 1 216 ? -7.023 12.492 0.233 1 98.69 216 HIS A N 1
ATOM 1677 C CA . HIS A 1 216 ? -6.746 12.977 1.582 1 98.69 216 HIS A CA 1
ATOM 1678 C C . HIS A 1 216 ? -5.941 14.273 1.549 1 98.69 216 HIS A C 1
ATOM 1680 O O . HIS A 1 216 ? -4.934 14.367 0.849 1 98.69 216 HIS A O 1
ATOM 1686 N N . GLY A 1 217 ? -6.406 15.258 2.32 1 98.69 217 GLY A N 1
ATOM 1687 C CA . GLY A 1 217 ? -5.59 16.453 2.469 1 98.69 217 GLY A CA 1
ATOM 1688 C C . GLY A 1 217 ? -4.18 16.156 2.943 1 98.69 217 GLY A C 1
ATOM 1689 O O . GLY A 1 217 ? -3.215 16.75 2.455 1 98.69 217 GLY A O 1
ATOM 1690 N N . LEU A 1 218 ? -4.066 15.211 3.848 1 98.81 218 LEU A N 1
ATOM 1691 C CA . LEU A 1 218 ? -2.768 14.828 4.391 1 98.81 218 LEU A CA 1
ATOM 1692 C C . LEU A 1 218 ? -1.92 14.133 3.328 1 98.81 218 LEU A C 1
ATOM 1694 O O . LEU A 1 218 ? -0.689 14.195 3.373 1 98.81 218 LEU A O 1
ATOM 1698 N N . CYS A 1 219 ? -2.541 13.469 2.381 1 98.88 219 CYS A N 1
ATOM 1699 C CA . CYS A 1 219 ? -1.783 12.938 1.254 1 98.88 219 CYS A CA 1
ATOM 1700 C C . CYS A 1 219 ? -1.232 14.062 0.389 1 98.88 219 CYS A C 1
ATOM 1702 O O . CYS A 1 219 ? -0.064 14.039 -0.003 1 98.88 219 CYS A O 1
ATOM 1704 N N . SER A 1 220 ? -2.098 15.086 0.089 1 98.94 220 SER A N 1
ATOM 1705 C CA . SER A 1 220 ? -1.638 16.266 -0.644 1 98.94 220 SER A CA 1
ATOM 1706 C C . SER A 1 220 ? -0.481 16.953 0.077 1 98.94 220 SER A C 1
ATOM 1708 O O . SER A 1 220 ? 0.504 17.344 -0.551 1 98.94 220 SER A O 1
ATOM 1710 N N . MET A 1 221 ? -0.621 17.062 1.39 1 98.94 221 MET A N 1
ATOM 1711 C CA . MET A 1 221 ? 0.465 17.594 2.207 1 98.94 221 MET A CA 1
ATOM 1712 C C . MET A 1 221 ? 1.722 16.734 2.066 1 98.94 221 MET A C 1
ATOM 1714 O O . MET A 1 221 ? 2.832 17.266 1.992 1 98.94 221 MET A O 1
ATOM 1718 N N . GLY A 1 222 ? 1.537 15.438 2.066 1 98.94 222 GLY A N 1
ATOM 1719 C CA . GLY A 1 222 ? 2.648 14.523 1.858 1 98.94 222 GLY A CA 1
ATOM 1720 C C . GLY A 1 222 ? 3.346 14.727 0.526 1 98.94 222 GLY A C 1
ATOM 1721 O O . GLY A 1 222 ? 4.578 14.758 0.463 1 98.94 222 GLY A O 1
ATOM 1722 N N . VAL A 1 223 ? 2.596 14.883 -0.538 1 98.88 223 VAL A N 1
ATOM 1723 C CA . VAL A 1 223 ? 3.143 15.117 -1.869 1 98.88 223 VAL A CA 1
ATOM 1724 C C . VAL A 1 223 ? 3.977 16.391 -1.869 1 98.88 223 VAL A C 1
ATOM 1726 O O . VAL A 1 223 ? 5.105 16.406 -2.369 1 98.88 223 VAL A O 1
ATOM 1729 N N . ALA A 1 224 ? 3.434 17.453 -1.29 1 98.94 224 ALA A N 1
ATOM 1730 C CA . ALA A 1 224 ? 4.176 18.703 -1.196 1 98.94 224 ALA A CA 1
ATOM 1731 C C . ALA A 1 224 ? 5.445 18.531 -0.364 1 98.94 224 ALA A C 1
ATOM 1733 O O . ALA A 1 224 ? 6.504 19.047 -0.719 1 98.94 224 ALA A O 1
ATOM 1734 N N . SER A 1 225 ? 5.344 17.797 0.743 1 98.94 225 SER A N 1
ATOM 1735 C CA . SER A 1 225 ? 6.477 17.578 1.637 1 98.94 225 SER A CA 1
ATOM 1736 C C . SER A 1 225 ? 7.602 16.828 0.931 1 98.94 225 SER A C 1
ATOM 1738 O O . SER A 1 225 ? 8.781 17.094 1.165 1 98.94 225 SER A O 1
ATOM 1740 N N . ARG A 1 226 ? 7.246 15.859 0.107 1 98.75 226 ARG A N 1
ATOM 1741 C CA . ARG A 1 226 ? 8.25 15.148 -0.688 1 98.75 226 ARG A CA 1
ATOM 1742 C C . ARG A 1 226 ? 9.07 16.125 -1.525 1 98.75 226 ARG A C 1
ATOM 1744 O O . ARG A 1 226 ? 10.289 16.016 -1.596 1 98.75 226 ARG A O 1
ATOM 1751 N N . ALA A 1 227 ? 8.344 17.047 -2.186 1 98.81 227 ALA A N 1
ATOM 1752 C CA . ALA A 1 227 ? 9 18.047 -3.037 1 98.81 227 ALA A CA 1
ATOM 1753 C C . ALA A 1 227 ? 9.938 18.922 -2.223 1 98.81 227 ALA A C 1
ATOM 1755 O O . ALA A 1 227 ? 11.07 19.188 -2.639 1 98.81 227 ALA A O 1
ATOM 1756 N N . LEU A 1 228 ? 9.492 19.391 -1.064 1 98.88 228 LEU A N 1
ATOM 1757 C CA . LEU A 1 228 ? 10.281 20.234 -0.182 1 98.88 228 LEU A CA 1
ATOM 1758 C C . LEU A 1 228 ? 11.523 19.5 0.319 1 98.88 228 LEU A C 1
ATOM 1760 O O . LEU A 1 228 ? 12.625 20.047 0.268 1 98.88 228 LEU A O 1
ATOM 1764 N N . TYR A 1 229 ? 11.312 18.297 0.764 1 98.75 229 TYR A N 1
ATOM 1765 C CA . TYR A 1 229 ? 12.43 17.484 1.252 1 98.75 229 TYR A CA 1
ATOM 1766 C C . TYR A 1 229 ? 13.484 17.297 0.166 1 98.75 229 TYR A C 1
ATOM 1768 O O . TYR A 1 229 ? 14.68 17.516 0.407 1 98.75 229 TYR A O 1
ATOM 1776 N N . LYS A 1 230 ? 13 16.906 -1.002 1 98.44 230 LYS A N 1
ATOM 1777 C CA . LYS A 1 230 ? 13.891 16.656 -2.133 1 98.44 230 LYS A CA 1
ATOM 1778 C C . LYS A 1 230 ? 14.695 17.906 -2.475 1 98.44 230 LYS A C 1
ATOM 1780 O O . LYS A 1 230 ? 15.898 17.812 -2.744 1 98.44 230 LYS A O 1
ATOM 1785 N N . GLN A 1 231 ? 14.094 19.016 -2.432 1 98.19 231 GLN A N 1
ATOM 1786 C CA . GLN A 1 231 ? 14.703 20.266 -2.885 1 98.19 231 GLN A CA 1
ATOM 1787 C C . GLN A 1 231 ? 15.664 20.812 -1.837 1 98.19 231 GLN A C 1
ATOM 1789 O O . GLN A 1 231 ? 16.688 21.406 -2.178 1 98.19 231 GLN A O 1
ATOM 1794 N N . PHE A 1 232 ? 15.398 20.594 -0.504 1 98.06 232 PHE A N 1
ATOM 1795 C CA . PHE A 1 232 ? 16.062 21.484 0.446 1 98.06 232 PHE A CA 1
ATOM 1796 C C . PHE A 1 232 ? 16.812 20.672 1.501 1 98.06 232 PHE A C 1
ATOM 1798 O O . PHE A 1 232 ? 17.641 21.219 2.234 1 98.06 232 PHE A O 1
ATOM 1805 N N . CYS A 1 233 ? 16.547 19.375 1.61 1 97.94 233 CYS A N 1
ATOM 1806 C CA . CYS A 1 233 ? 17.078 18.672 2.773 1 97.94 233 CYS A CA 1
ATOM 1807 C C . CYS A 1 233 ? 18.297 17.828 2.4 1 97.94 233 CYS A C 1
ATOM 1809 O O . CYS A 1 233 ? 18.938 17.25 3.27 1 97.94 233 CYS A O 1
ATOM 1811 N N . GLY A 1 234 ? 18.625 17.672 1.111 1 95.75 234 GLY A N 1
ATOM 1812 C CA . GLY A 1 234 ? 19.844 17.047 0.648 1 95.75 234 GLY A CA 1
ATOM 1813 C C . GLY A 1 234 ? 19.969 15.602 1.078 1 95.75 234 GLY A C 1
ATOM 1814 O O . GLY A 1 234 ? 21.062 15.133 1.399 1 95.75 234 GLY A O 1
ATOM 1815 N N . GLY A 1 235 ? 18.875 14.977 1.321 1 96.88 235 GLY A N 1
ATOM 1816 C CA . GLY A 1 235 ? 18.891 13.562 1.66 1 96.88 235 GLY A CA 1
ATOM 1817 C C . GLY A 1 235 ? 19.031 13.305 3.148 1 96.88 235 GLY A C 1
ATOM 1818 O O . GLY A 1 235 ? 19.109 12.156 3.582 1 96.88 235 GLY A O 1
ATOM 1819 N N . ASP A 1 236 ? 19 14.305 3.936 1 97.69 236 ASP A N 1
ATOM 1820 C CA . ASP A 1 236 ? 19.141 14.18 5.383 1 97.69 236 ASP A CA 1
ATOM 1821 C C . ASP A 1 236 ? 17.828 14.469 6.09 1 97.69 236 ASP A C 1
ATOM 1823 O O . ASP A 1 236 ? 17.422 15.633 6.219 1 97.69 236 ASP A O 1
ATOM 1827 N N . VAL A 1 237 ? 17.234 13.445 6.633 1 98.38 237 VAL A N 1
ATOM 1828 C CA . VAL A 1 237 ? 15.914 13.578 7.227 1 98.38 237 VAL A CA 1
ATOM 1829 C C . VAL A 1 237 ? 15.992 14.461 8.469 1 98.38 237 VAL A C 1
ATOM 1831 O O . VAL A 1 237 ? 15 15.062 8.875 1 98.38 237 VAL A O 1
ATOM 1834 N N . ALA A 1 238 ? 17.156 14.555 9.086 1 97.56 238 ALA A N 1
ATOM 1835 C CA . ALA A 1 238 ? 17.312 15.367 10.289 1 97.56 238 ALA A CA 1
ATOM 1836 C C . ALA A 1 238 ? 17.156 16.844 9.977 1 97.56 238 ALA A C 1
ATOM 1838 O O . ALA A 1 238 ? 16.984 17.672 10.883 1 97.56 238 ALA A O 1
ATOM 1839 N N . ARG A 1 239 ? 17.266 17.234 8.727 1 98.06 239 ARG A N 1
ATOM 1840 C CA . ARG A 1 239 ? 17.172 18.641 8.328 1 98.06 239 ARG A CA 1
ATOM 1841 C C . ARG A 1 239 ? 15.719 19.062 8.172 1 98.06 239 ARG A C 1
ATOM 1843 O O . ARG A 1 239 ? 15.422 20.266 8.094 1 98.06 239 ARG A O 1
ATOM 1850 N N . PHE A 1 240 ? 14.789 18.156 8.07 1 98.56 240 PHE A N 1
ATOM 1851 C CA . PHE A 1 240 ? 13.359 18.453 8.078 1 98.56 240 PHE A CA 1
ATOM 1852 C C . PHE A 1 240 ? 12.891 18.828 9.477 1 98.56 240 PHE A C 1
ATOM 1854 O O . PHE A 1 240 ? 12.773 17.969 10.352 1 98.56 240 PHE A O 1
ATOM 1861 N N . LYS A 1 241 ? 12.594 20.062 9.727 1 98.62 241 LYS A N 1
ATOM 1862 C CA . LYS A 1 241 ? 12.344 20.5 11.102 1 98.62 241 LYS A CA 1
ATOM 1863 C C . LYS A 1 241 ? 10.852 20.703 11.344 1 98.62 241 LYS A C 1
ATOM 1865 O O . LYS A 1 241 ? 10.305 20.203 12.336 1 98.62 241 LYS A O 1
ATOM 1870 N N . SER A 1 242 ? 10.203 21.438 10.469 1 98.75 242 SER A N 1
ATOM 1871 C CA . SER A 1 242 ? 8.781 21.656 10.68 1 98.75 242 SER A CA 1
ATOM 1872 C C . SER A 1 242 ? 8.07 22.031 9.383 1 98.75 242 SER A C 1
ATOM 1874 O O . SER A 1 242 ? 8.719 22.438 8.414 1 98.75 242 SER A O 1
ATOM 1876 N N . ILE A 1 243 ? 6.789 21.844 9.391 1 98.94 243 ILE A N 1
ATOM 1877 C CA . ILE A 1 243 ? 5.926 22.203 8.273 1 98.94 243 ILE A CA 1
ATOM 1878 C C . ILE A 1 243 ? 4.527 22.531 8.789 1 98.94 243 ILE A C 1
ATOM 1880 O O . ILE A 1 243 ? 4.035 21.891 9.719 1 98.94 243 ILE A O 1
ATOM 1884 N N . ARG A 1 244 ? 3.867 23.5 8.25 1 98.75 244 ARG A N 1
ATOM 1885 C CA . ARG A 1 244 ? 2.467 23.781 8.539 1 98.75 244 ARG A CA 1
ATOM 1886 C C . ARG A 1 244 ? 1.722 24.203 7.273 1 98.75 244 ARG A C 1
ATOM 1888 O O . ARG A 1 244 ? 2.314 24.766 6.355 1 98.75 244 ARG A O 1
ATOM 1895 N N . VAL A 1 245 ? 0.475 23.812 7.23 1 98.81 245 VAL A N 1
ATOM 1896 C CA . VAL A 1 245 ? -0.32 24.078 6.035 1 98.81 245 VAL A CA 1
ATOM 1897 C C . VAL A 1 245 ? -1.766 24.375 6.426 1 98.81 245 VAL A C 1
ATOM 1899 O O . VAL A 1 245 ? -2.17 24.109 7.562 1 98.81 245 VAL A O 1
ATOM 1902 N N . ARG A 1 246 ? -2.449 24.953 5.516 1 98.38 246 ARG A N 1
ATOM 1903 C CA . ARG A 1 246 ? -3.906 25.016 5.492 1 98.38 246 ARG A CA 1
ATOM 1904 C C . ARG A 1 246 ? -4.473 24.297 4.281 1 98.38 246 ARG A C 1
ATOM 1906 O O . ARG A 1 246 ? -3.959 24.438 3.17 1 98.38 246 ARG A O 1
ATOM 1913 N N . PHE A 1 247 ? -5.438 23.438 4.512 1 98.31 247 PHE A N 1
ATOM 1914 C CA . PHE A 1 247 ? -6.121 22.781 3.404 1 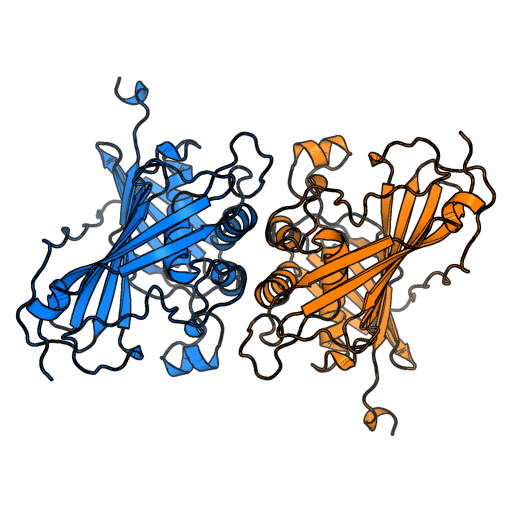98.31 247 PHE A CA 1
ATOM 1915 C C . PHE A 1 247 ? -7.234 23.672 2.857 1 98.31 247 PHE A C 1
ATOM 1917 O O . PHE A 1 247 ? -8.125 24.094 3.6 1 98.31 247 PHE A O 1
ATOM 1924 N N . SER A 1 248 ? -7.211 23.953 1.537 1 97.5 248 SER A N 1
ATOM 1925 C CA . SER A 1 248 ? -8.07 25.031 1.037 1 97.5 248 SER A CA 1
ATOM 1926 C C . SER A 1 248 ? -9.109 24.484 0.055 1 97.5 248 SER A C 1
ATOM 1928 O O . SER A 1 248 ? -10.188 25.047 -0.09 1 97.5 248 SER A O 1
ATOM 1930 N N . SER A 1 249 ? -8.781 23.469 -0.703 1 97.75 249 SER A N 1
ATOM 1931 C CA . SER A 1 249 ? -9.688 22.859 -1.675 1 97.75 249 SER A CA 1
ATOM 1932 C C . SER A 1 249 ? -9.375 21.375 -1.882 1 97.75 249 SER A C 1
ATOM 1934 O O . SER A 1 249 ? -8.281 20.922 -1.534 1 97.75 249 SER A O 1
ATOM 1936 N N . PRO A 1 250 ? -10.344 20.672 -2.342 1 97.75 250 PRO A N 1
ATOM 1937 C CA . PRO A 1 250 ? -10.102 19.25 -2.537 1 97.75 250 PRO A CA 1
ATOM 1938 C C . PRO A 1 250 ? -9.211 18.953 -3.744 1 97.75 250 PRO A C 1
ATOM 1940 O O . PRO A 1 250 ? -9.188 19.734 -4.695 1 97.75 250 PRO A O 1
ATOM 1943 N N . CYS A 1 251 ? -8.43 17.938 -3.652 1 98.62 251 CYS A N 1
ATOM 1944 C CA . CYS A 1 251 ? -7.758 17.281 -4.77 1 98.62 251 CYS A CA 1
ATOM 1945 C C . CYS A 1 251 ? -8.445 15.977 -5.137 1 98.62 251 CYS A C 1
ATOM 1947 O O . CYS A 1 251 ? -8.867 15.227 -4.254 1 98.62 251 CYS A O 1
ATOM 1949 N N . PHE A 1 252 ? -8.641 15.758 -6.398 1 98.5 252 PHE A N 1
ATOM 1950 C CA . PHE A 1 252 ? -9.195 14.477 -6.84 1 98.5 252 PHE A CA 1
ATOM 1951 C C . PHE A 1 252 ? -8.086 13.555 -7.332 1 98.5 252 PHE A C 1
ATOM 1953 O O . PHE A 1 252 ? -7.188 13.984 -8.055 1 98.5 252 PHE A O 1
ATOM 1960 N N . PRO A 1 253 ? -8.172 12.242 -6.895 1 98.12 253 PRO A N 1
ATOM 1961 C CA . PRO A 1 253 ? -7.156 11.312 -7.398 1 98.12 253 PRO A CA 1
ATOM 1962 C C . PRO A 1 253 ? -7.035 11.344 -8.922 1 98.12 253 PRO A C 1
ATOM 1964 O O . PRO A 1 253 ? -8.047 11.391 -9.625 1 98.12 253 PRO A O 1
ATOM 1967 N N . GLY A 1 254 ? -5.832 11.32 -9.43 1 97.69 254 GLY A N 1
ATOM 1968 C CA . GLY A 1 254 ? -5.59 11.422 -10.859 1 97.69 254 GLY A CA 1
ATOM 1969 C C . GLY A 1 254 ? -5.117 12.797 -11.297 1 97.69 254 GLY A C 1
ATOM 1970 O O . GLY A 1 254 ? -4.547 12.945 -12.375 1 97.69 254 GLY A O 1
ATOM 1971 N N . GLU A 1 255 ? -5.332 13.781 -10.461 1 98.62 255 GLU A N 1
ATOM 1972 C CA . GLU A 1 255 ? -4.902 15.141 -10.766 1 98.62 255 GLU A CA 1
ATOM 1973 C C . GLU A 1 255 ? -3.42 15.336 -10.469 1 98.62 255 GLU A C 1
ATOM 1975 O O . GLU A 1 255 ? -2.828 14.555 -9.719 1 98.62 255 GLU A O 1
ATOM 1980 N N . THR A 1 256 ? -2.848 16.312 -11.117 1 98.88 256 THR A N 1
ATOM 1981 C CA . THR A 1 256 ? -1.438 16.641 -10.938 1 98.88 256 THR A CA 1
ATOM 1982 C C . THR A 1 256 ? -1.268 17.734 -9.875 1 98.88 256 THR A C 1
ATOM 1984 O O . THR A 1 256 ? -1.848 18.812 -9.992 1 98.88 256 THR A O 1
ATOM 1987 N N . ILE A 1 257 ? -0.51 17.438 -8.875 1 98.94 257 ILE A N 1
ATOM 1988 C CA . ILE A 1 257 ? -0.208 18.422 -7.824 1 98.94 257 ILE A CA 1
ATOM 1989 C C . ILE A 1 257 ? 1.105 19.125 -8.141 1 98.94 257 ILE A C 1
ATOM 1991 O O . ILE A 1 257 ? 2.152 18.484 -8.266 1 98.94 257 ILE A O 1
ATOM 1995 N N . GLN A 1 258 ? 1.043 20.375 -8.328 1 98.94 258 GLN A N 1
ATOM 1996 C CA . GLN A 1 258 ? 2.23 21.203 -8.484 1 98.94 258 GLN A CA 1
ATOM 1997 C C . GLN A 1 258 ? 2.564 21.938 -7.188 1 98.94 258 GLN A C 1
ATOM 1999 O O . GLN A 1 258 ? 1.767 22.734 -6.695 1 98.94 258 GLN A O 1
ATOM 2004 N N . THR A 1 259 ? 3.676 21.625 -6.617 1 98.94 259 THR A N 1
ATOM 2005 C CA . THR A 1 259 ? 4.172 22.328 -5.441 1 98.94 259 THR A CA 1
ATOM 2006 C C . THR A 1 259 ? 5.012 23.547 -5.844 1 98.94 259 THR A C 1
ATOM 2008 O O . THR A 1 259 ? 6.016 23.391 -6.551 1 98.94 259 THR A O 1
ATOM 2011 N N . ARG A 1 260 ? 4.57 24.672 -5.434 1 98.94 260 ARG A N 1
ATOM 2012 C CA . ARG A 1 260 ? 5.266 25.938 -5.668 1 98.94 260 ARG A CA 1
ATOM 2013 C C . ARG A 1 260 ? 6.012 26.391 -4.418 1 98.94 260 ARG A C 1
ATOM 2015 O O . ARG A 1 260 ? 5.43 26.453 -3.33 1 98.94 260 ARG A O 1
ATOM 2022 N N . MET A 1 261 ? 7.297 26.734 -4.605 1 98.88 261 MET A N 1
ATOM 2023 C CA . MET A 1 261 ? 8.133 26.969 -3.434 1 98.88 261 MET A CA 1
ATOM 2024 C C . MET A 1 261 ? 8.844 28.312 -3.537 1 98.88 261 MET A C 1
ATOM 2026 O O . MET A 1 261 ? 9.438 28.641 -4.57 1 98.88 261 MET A O 1
ATOM 2030 N N . TRP A 1 262 ? 8.75 29.125 -2.521 1 98.75 262 TRP A N 1
ATOM 2031 C CA . TRP A 1 262 ? 9.469 30.391 -2.369 1 98.75 262 TRP A CA 1
ATOM 2032 C C . TRP A 1 262 ? 10.469 30.312 -1.216 1 98.75 262 TRP A C 1
ATOM 2034 O O . TRP A 1 262 ? 10.07 30.312 -0.047 1 98.75 262 TRP A O 1
ATOM 2044 N N . GLN A 1 263 ? 11.719 30.203 -1.562 1 97.5 263 GLN A N 1
ATOM 2045 C CA . GLN A 1 263 ? 12.75 30.094 -0.533 1 97.5 263 GLN A CA 1
ATOM 2046 C C . GLN A 1 263 ? 12.984 31.438 0.156 1 97.5 263 GLN A C 1
ATOM 2048 O O . GLN A 1 263 ? 13.195 32.469 -0.509 1 97.5 263 GLN A O 1
ATOM 2053 N N . GLU A 1 264 ? 12.82 31.422 1.462 1 95.38 264 GLU A N 1
ATOM 2054 C CA . GLU A 1 264 ? 13.141 32.562 2.293 1 95.38 264 GLU A CA 1
ATOM 2055 C C . GLU A 1 264 ? 14.5 32.406 2.971 1 95.38 264 GLU A C 1
ATOM 2057 O O . GLU A 1 264 ? 15.234 31.453 2.67 1 95.38 264 GLU A O 1
ATOM 2062 N N . SER A 1 265 ? 14.875 33.406 3.793 1 88.5 265 SER A N 1
ATOM 2063 C CA . SER A 1 265 ? 16.125 33.312 4.527 1 88.5 265 SER A CA 1
ATOM 2064 C C . SER A 1 265 ? 16.016 32.344 5.699 1 88.5 265 SER A C 1
ATOM 2066 O O . SER A 1 265 ? 14.914 31.969 6.105 1 88.5 265 SER A O 1
ATOM 2068 N N . SER A 1 266 ? 17.172 31.766 6.172 1 88.06 266 SER A N 1
ATOM 2069 C CA . SER A 1 266 ? 17.312 31.047 7.438 1 88.06 266 SER A CA 1
ATOM 2070 C C . SER A 1 266 ? 16.578 29.719 7.402 1 88.06 266 SER A C 1
ATOM 2072 O O . SER A 1 266 ? 15.93 29.328 8.383 1 88.06 266 SER A O 1
ATOM 2074 N N . GLY A 1 267 ? 16.547 29.125 6.23 1 95.5 267 GLY A N 1
ATOM 2075 C CA . GLY A 1 267 ? 16.031 27.766 6.18 1 95.5 267 GLY A CA 1
ATOM 2076 C C . GLY A 1 267 ? 14.516 27.703 6.137 1 95.5 267 GLY A C 1
ATOM 2077 O O . GLY A 1 267 ? 13.914 26.719 6.562 1 95.5 267 GLY A O 1
ATOM 2078 N N . LYS A 1 268 ? 13.906 28.797 5.766 1 97.56 268 LYS A N 1
ATOM 2079 C CA . LYS A 1 268 ? 12.453 28.859 5.664 1 97.56 268 LYS A CA 1
ATOM 2080 C C . LYS A 1 268 ? 12 28.875 4.207 1 97.56 268 LYS A C 1
ATOM 2082 O O . LYS A 1 268 ? 12.602 29.562 3.377 1 97.56 268 LYS A O 1
ATOM 2087 N N . VAL A 1 269 ? 11.008 28.078 3.918 1 98.69 269 VAL A N 1
ATOM 2088 C CA . VAL A 1 269 ? 10.398 28.047 2.592 1 98.69 269 VAL A CA 1
ATOM 2089 C C . VAL A 1 269 ? 8.883 28.219 2.709 1 98.69 269 VAL A C 1
ATOM 2091 O O . VAL A 1 269 ? 8.234 27.531 3.49 1 98.69 269 VAL A O 1
ATOM 2094 N N . LEU A 1 270 ? 8.32 29.219 2.027 1 98.81 270 LEU A N 1
ATOM 2095 C CA . LEU A 1 270 ? 6.879 29.312 1.837 1 98.81 270 LEU A CA 1
ATOM 2096 C C . LEU A 1 270 ? 6.441 28.516 0.617 1 98.81 270 LEU A C 1
ATOM 2098 O O . LEU A 1 270 ? 7.184 28.406 -0.36 1 98.81 270 LEU A O 1
ATOM 2102 N N . PHE A 1 271 ? 5.234 27.906 0.695 1 98.88 271 PHE A N 1
ATOM 2103 C CA . PHE A 1 271 ? 4.871 27.078 -0.454 1 98.88 271 PHE A CA 1
ATOM 2104 C C . PHE A 1 271 ? 3.357 26.969 -0.583 1 98.88 271 PHE A C 1
ATOM 2106 O O . PHE A 1 271 ? 2.623 27.328 0.337 1 98.88 271 PHE A O 1
ATOM 2113 N N . GLN A 1 272 ? 2.922 26.531 -1.751 1 98.88 272 GLN A N 1
ATOM 2114 C CA . GLN A 1 272 ? 1.555 26.156 -2.094 1 98.88 272 GLN A CA 1
ATOM 2115 C C . GLN A 1 272 ? 1.532 24.906 -2.959 1 98.88 272 GLN A C 1
ATOM 2117 O O . GLN A 1 272 ? 2.492 24.625 -3.68 1 98.88 272 GLN A O 1
ATOM 2122 N N . ALA A 1 273 ? 0.528 24.125 -2.777 1 98.94 273 ALA A N 1
ATOM 2123 C CA . ALA A 1 273 ? 0.237 23.062 -3.734 1 98.94 273 ALA A CA 1
ATOM 2124 C C . ALA A 1 273 ? -1.003 23.391 -4.562 1 98.94 273 ALA A C 1
ATOM 2126 O O . ALA A 1 273 ? -2.041 23.766 -4.012 1 98.94 273 ALA A O 1
ATOM 2127 N N . VAL A 1 274 ? -0.851 23.25 -5.836 1 98.81 274 VAL A N 1
ATOM 2128 C CA . VAL A 1 274 ? -1.905 23.594 -6.781 1 98.81 274 VAL A CA 1
ATOM 2129 C C . VAL A 1 274 ? -2.217 22.406 -7.672 1 98.81 274 VAL A C 1
ATOM 2131 O O . VAL A 1 274 ? -1.307 21.688 -8.102 1 98.81 274 VAL A O 1
ATOM 2134 N N . VAL A 1 275 ? -3.498 22.141 -7.852 1 98.81 275 VAL A N 1
ATOM 2135 C CA . VAL A 1 275 ? -3.885 21.172 -8.883 1 98.81 275 VAL A CA 1
ATOM 2136 C C . VAL A 1 275 ? -3.752 21.812 -10.258 1 98.81 275 VAL A C 1
ATOM 2138 O O . VAL A 1 275 ? -4.41 22.828 -10.547 1 98.81 275 VAL A O 1
ATOM 2141 N N . LYS A 1 276 ? -3 21.266 -11.117 1 98.62 276 LYS A N 1
ATOM 2142 C CA . LYS A 1 276 ? -2.656 21.875 -12.398 1 98.62 276 LYS A CA 1
ATOM 2143 C C . LYS A 1 276 ? -3.863 21.906 -13.328 1 98.62 276 LYS A C 1
ATOM 2145 O O . LYS A 1 276 ? -4.105 22.906 -14 1 98.62 276 LYS A O 1
ATOM 2150 N N . GLU A 1 277 ? -4.609 20.844 -13.422 1 98.31 277 GLU A N 1
ATOM 2151 C CA . GLU A 1 277 ? -5.707 20.688 -14.367 1 98.31 277 GLU A CA 1
ATOM 2152 C C . GLU A 1 277 ? -6.781 21.75 -14.156 1 98.31 277 GLU A C 1
ATOM 2154 O O . GLU A 1 277 ? -7.398 22.219 -15.109 1 98.31 277 GLU A O 1
ATOM 2159 N N . ARG A 1 278 ? -6.992 22.141 -12.836 1 97.94 278 ARG A N 1
ATOM 2160 C CA . ARG A 1 278 ? -8.062 23.078 -12.523 1 97.94 278 ARG A CA 1
ATOM 2161 C C . ARG A 1 278 ? -7.508 24.438 -12.125 1 97.94 278 ARG A C 1
ATOM 2163 O O . ARG A 1 278 ? -8.258 25.406 -12.008 1 97.94 278 ARG A O 1
ATOM 2170 N N . GLY A 1 279 ? -6.199 24.484 -11.852 1 98 279 GLY A N 1
ATOM 2171 C CA . GLY A 1 279 ? -5.598 25.734 -11.398 1 98 279 GLY A CA 1
ATOM 2172 C C . GLY A 1 279 ? -6.059 26.141 -10.016 1 98 279 GLY A C 1
ATOM 2173 O O . GLY A 1 279 ? -6.164 27.344 -9.727 1 98 279 GLY A O 1
ATOM 2174 N N . VAL A 1 280 ? -6.34 25.188 -9.195 1 98.5 280 VAL A N 1
ATOM 2175 C CA . VAL A 1 280 ? -6.895 25.469 -7.871 1 98.5 280 VAL A CA 1
ATOM 2176 C C . VAL A 1 280 ? -5.848 25.172 -6.797 1 98.5 280 VAL A C 1
ATOM 2178 O O . VAL A 1 280 ? -5.172 24.141 -6.848 1 98.5 280 VAL A O 1
ATOM 2181 N N . VAL A 1 281 ? -5.668 26.156 -5.832 1 98.75 281 VAL A N 1
ATOM 2182 C CA . VAL A 1 281 ? -4.797 25.922 -4.684 1 98.75 281 VAL A CA 1
ATOM 2183 C C . VAL A 1 281 ? -5.465 24.938 -3.719 1 98.75 281 VAL A C 1
ATOM 2185 O O . VAL A 1 281 ? -6.59 25.172 -3.266 1 98.75 281 VAL A O 1
ATOM 2188 N N . ILE A 1 282 ? -4.777 23.859 -3.389 1 98.88 282 ILE A N 1
ATOM 2189 C CA . ILE A 1 282 ? -5.375 22.844 -2.529 1 98.88 282 ILE A CA 1
ATOM 2190 C C . ILE A 1 282 ? -4.68 22.844 -1.169 1 98.88 282 ILE A C 1
ATOM 2192 O O . ILE A 1 282 ? -5.273 22.453 -0.161 1 98.88 282 ILE A O 1
ATOM 2196 N N . VAL A 1 283 ? -3.439 23.141 -1.067 1 98.75 283 VAL A N 1
ATOM 2197 C CA . VAL A 1 283 ? -2.66 23.391 0.14 1 98.75 283 VAL A CA 1
ATOM 2198 C C . VAL A 1 283 ? -2.121 24.812 0.114 1 98.75 283 VAL A C 1
ATOM 2200 O O . VAL A 1 283 ? -1.381 25.188 -0.799 1 98.75 283 VAL A O 1
ATOM 2203 N N . ASP A 1 284 ? -2.541 25.609 1.08 1 98.44 284 ASP A N 1
ATOM 2204 C CA . ASP A 1 284 ? -2.201 27.016 1.12 1 98.44 284 ASP A CA 1
ATOM 2205 C C . ASP A 1 284 ? -1.478 27.375 2.418 1 98.44 284 ASP A C 1
ATOM 2207 O O . ASP A 1 284 ? -1.348 26.531 3.311 1 98.44 284 ASP A O 1
ATOM 2211 N N . GLY A 1 285 ? -0.88 28.594 2.408 1 97.88 285 GLY A N 1
ATOM 2212 C CA . GLY A 1 285 ? -0.246 29.062 3.625 1 97.88 285 GLY A CA 1
ATOM 2213 C C . GLY A 1 285 ? 0.86 28.156 4.121 1 97.88 285 GLY A C 1
ATOM 2214 O O . GLY A 1 285 ? 1.086 28.047 5.328 1 97.88 285 GLY A O 1
ATOM 2215 N N . GLY A 1 286 ? 1.458 27.438 3.227 1 98.75 286 GLY A N 1
ATOM 2216 C CA . GLY A 1 286 ? 2.504 26.5 3.611 1 98.75 286 GLY A CA 1
ATOM 2217 C C . GLY A 1 286 ? 3.768 27.188 4.094 1 98.75 286 GLY A C 1
ATOM 2218 O O . GLY A 1 286 ? 4.18 28.219 3.541 1 98.75 286 GLY A O 1
ATOM 2219 N N . GLU A 1 287 ? 4.285 26.734 5.152 1 98.75 287 GLU A N 1
ATOM 2220 C CA . GLU A 1 287 ? 5.594 27.125 5.668 1 98.75 287 GLU A CA 1
ATOM 2221 C C . GLU A 1 287 ? 6.422 25.891 6.051 1 98.75 287 GLU A C 1
ATOM 2223 O O . GLU A 1 287 ? 5.957 25.031 6.801 1 98.75 287 GLU A O 1
ATOM 2228 N N . PHE A 1 288 ? 7.551 25.75 5.457 1 98.81 288 PHE A N 1
ATOM 2229 C CA . PHE A 1 288 ? 8.492 24.672 5.695 1 98.81 288 PHE A CA 1
ATOM 2230 C C . PHE A 1 288 ? 9.805 25.203 6.25 1 98.81 288 PHE A C 1
ATOM 2232 O O . PHE A 1 288 ? 10.344 26.188 5.738 1 98.81 288 PHE A O 1
ATOM 2239 N N . VAL A 1 289 ? 10.258 24.625 7.363 1 98.69 289 VAL A N 1
ATOM 2240 C CA . VAL A 1 289 ? 11.523 25.016 7.98 1 98.69 289 VAL A CA 1
ATOM 2241 C C . VAL A 1 289 ? 12.492 23.828 7.957 1 98.69 289 VAL A C 1
ATOM 2243 O O . VAL A 1 289 ? 12.141 22.719 8.352 1 98.69 289 VAL A O 1
ATOM 2246 N N . TYR A 1 290 ? 13.648 24 7.453 1 98.25 290 TYR A N 1
ATOM 2247 C CA . TYR A 1 290 ? 14.703 22.984 7.43 1 98.25 290 TYR A CA 1
ATOM 2248 C C . TYR A 1 290 ? 16 23.531 8.016 1 98.25 290 TYR A C 1
ATOM 2250 O O . TYR A 1 290 ? 16.203 24.75 8.07 1 98.25 290 TYR A O 1
ATOM 2258 N N . ALA A 1 291 ? 16.844 22.656 8.539 1 96.69 291 ALA A N 1
ATOM 2259 C CA . ALA A 1 291 ? 18.141 23.031 9.07 1 96.69 291 ALA A CA 1
ATOM 2260 C C . ALA A 1 291 ? 19.156 23.234 7.941 1 96.69 291 ALA A C 1
ATOM 2262 O O . ALA A 1 291 ? 19.375 22.344 7.125 1 96.69 291 ALA A O 1
ATOM 2263 N N . MET A 1 292 ? 19.75 24.328 7.895 1 88.19 292 MET A N 1
ATOM 2264 C CA . MET A 1 292 ? 20.75 24.641 6.863 1 88.19 292 MET A CA 1
ATOM 2265 C C . MET A 1 292 ? 22.078 23.984 7.184 1 88.19 292 MET A C 1
ATOM 2267 O O . MET A 1 292 ? 22.391 23.703 8.344 1 88.19 292 MET A O 1
ATOM 2271 N N . ASP A 1 293 ? 22.766 23.391 6.164 1 71.5 293 ASP A N 1
ATOM 2272 C CA . ASP A 1 293 ? 24.109 22.844 6.367 1 71.5 293 ASP A CA 1
ATOM 2273 C C . ASP A 1 293 ? 25.031 23.875 7.008 1 71.5 293 ASP A C 1
ATOM 2275 O O . ASP A 1 293 ? 24.875 25.078 6.773 1 71.5 293 ASP A O 1
ATOM 2279 N N . ALA A 1 294 ? 25.656 23.484 8.148 1 55.56 294 ALA A N 1
ATOM 2280 C CA . ALA A 1 294 ? 26.688 24.344 8.75 1 55.56 294 ALA A CA 1
ATOM 2281 C C . ALA A 1 294 ? 27.562 24.969 7.68 1 55.56 294 ALA A C 1
ATOM 2283 O O . ALA A 1 294 ? 28.016 26.109 7.832 1 55.56 294 ALA A O 1
ATOM 2284 N N . SER A 1 295 ? 27.828 24.328 6.668 1 47.06 295 SER A N 1
ATOM 2285 C CA . SER A 1 295 ? 28.844 24.906 5.793 1 47.06 295 SER A CA 1
ATOM 2286 C C . SER A 1 295 ? 28.25 26.031 4.945 1 47.06 295 SER A C 1
ATOM 2288 O O . SER A 1 295 ? 29 26.734 4.262 1 47.06 295 SER A O 1
ATOM 2290 N N . SER A 1 296 ? 27.078 26.109 4.598 1 40.91 296 SER A N 1
ATOM 2291 C CA . SER A 1 296 ? 26.578 27.141 3.703 1 40.91 296 SER A CA 1
ATOM 2292 C C . SER A 1 296 ? 26.5 28.484 4.422 1 40.91 296 SER A C 1
ATOM 2294 O O . SER A 1 296 ? 26.078 29.484 3.828 1 40.91 296 SER A O 1
ATOM 2296 N N . ARG A 1 297 ? 26.594 28.5 5.633 1 41.22 297 ARG A N 1
ATOM 2297 C CA . ARG A 1 297 ? 26.609 29.766 6.355 1 41.22 297 ARG A CA 1
ATOM 2298 C C . ARG A 1 297 ? 27.938 30.5 6.137 1 41.22 297 ARG A C 1
ATOM 2300 O O . ARG A 1 297 ? 28.188 31.547 6.734 1 41.22 297 ARG A O 1
ATOM 2307 N N . LEU A 1 298 ? 28.969 29.797 5.641 1 31.39 298 LEU A N 1
ATOM 2308 C CA . LEU A 1 298 ? 30.188 30.594 5.422 1 31.39 298 LEU A CA 1
ATOM 2309 C C . LEU A 1 298 ? 30.078 31.391 4.129 1 31.39 298 LEU A C 1
ATOM 2311 O O . LEU A 1 298 ? 29.703 30.859 3.086 1 31.39 298 LEU A O 1
ATOM 2315 N N . MET B 1 1 ? 27.547 -33.625 -3.76 1 68.12 1 MET B N 1
ATOM 2316 C CA . MET B 1 1 ? 26.641 -34.75 -3.541 1 68.12 1 MET B CA 1
ATOM 2317 C C . MET B 1 1 ? 25.594 -34.844 -4.645 1 68.12 1 MET B C 1
ATOM 2319 O O . MET B 1 1 ? 25.234 -33.812 -5.238 1 68.12 1 MET B O 1
ATOM 2323 N N . SER B 1 2 ? 25.281 -36 -5.051 1 86.31 2 SER B N 1
ATOM 2324 C CA . SER B 1 2 ? 24.328 -36.25 -6.125 1 86.31 2 SER B CA 1
ATOM 2325 C C . SER B 1 2 ? 22.891 -36 -5.664 1 86.31 2 SER B C 1
ATOM 2327 O O . SER B 1 2 ? 22.625 -35.906 -4.461 1 86.31 2 SER B O 1
ATOM 2329 N N . VAL B 1 3 ? 22.078 -35.688 -6.629 1 93.12 3 VAL B N 1
ATOM 2330 C CA . VAL B 1 3 ? 20.656 -35.531 -6.359 1 93.12 3 VAL B CA 1
ATOM 2331 C C . VAL B 1 3 ? 20.062 -36.844 -5.867 1 93.12 3 VAL B C 1
ATOM 2333 O O . VAL B 1 3 ? 20.25 -37.906 -6.496 1 93.12 3 VAL B O 1
ATOM 2336 N N . ASN B 1 4 ? 19.5 -36.812 -4.684 1 95.38 4 ASN B N 1
ATOM 2337 C CA . ASN B 1 4 ? 18.734 -37.969 -4.188 1 95.38 4 ASN B CA 1
ATOM 2338 C C . ASN B 1 4 ? 17.234 -37.656 -4.215 1 95.38 4 ASN B C 1
ATOM 2340 O O . ASN B 1 4 ? 16.672 -37.188 -3.225 1 95.38 4 ASN B O 1
ATOM 2344 N N . VAL B 1 5 ? 16.578 -37.969 -5.258 1 96.5 5 VAL B N 1
ATOM 2345 C CA . VAL B 1 5 ? 15.203 -37.594 -5.527 1 96.5 5 VAL B CA 1
ATOM 2346 C C . VAL B 1 5 ? 14.281 -38.25 -4.5 1 96.5 5 VAL B C 1
ATOM 2348 O O . VAL B 1 5 ? 13.328 -37.625 -4.027 1 96.5 5 VAL B O 1
ATOM 2351 N N . ASP B 1 6 ? 14.562 -39.5 -4.168 1 96.12 6 ASP B N 1
ATOM 2352 C CA . ASP B 1 6 ? 13.742 -40.219 -3.191 1 96.12 6 ASP B CA 1
ATOM 2353 C C . ASP B 1 6 ? 13.758 -39.5 -1.841 1 96.12 6 ASP B C 1
ATOM 2355 O O . ASP B 1 6 ? 12.719 -39.375 -1.188 1 96.12 6 ASP B O 1
ATOM 2359 N N . ARG B 1 7 ? 14.883 -39.125 -1.471 1 95.38 7 ARG B N 1
ATOM 2360 C CA . ARG B 1 7 ? 15.016 -38.406 -0.207 1 95.38 7 ARG B CA 1
ATOM 2361 C C . ARG B 1 7 ? 14.297 -37.062 -0.261 1 95.38 7 ARG B C 1
ATOM 2363 O O . ARG B 1 7 ? 13.68 -36.656 0.72 1 95.38 7 ARG B O 1
ATOM 2370 N N . ILE B 1 8 ? 14.422 -36.375 -1.353 1 95.38 8 ILE B N 1
ATOM 2371 C CA . ILE B 1 8 ? 13.773 -35.094 -1.545 1 95.38 8 ILE B CA 1
ATOM 2372 C C . ILE B 1 8 ? 12.258 -35.25 -1.399 1 95.38 8 ILE B C 1
ATOM 2374 O O . ILE B 1 8 ? 11.625 -34.531 -0.623 1 95.38 8 ILE B O 1
ATOM 2378 N N . LEU B 1 9 ? 11.688 -36.25 -2.043 1 96 9 LEU B N 1
ATOM 2379 C CA . LEU B 1 9 ? 10.242 -36.438 -2.088 1 96 9 LEU B CA 1
ATOM 2380 C C . LEU B 1 9 ? 9.727 -37.031 -0.778 1 96 9 LEU B C 1
ATOM 2382 O O . LEU B 1 9 ? 8.523 -36.969 -0.504 1 96 9 LEU B O 1
ATOM 2386 N N . SER B 1 10 ? 10.648 -37.594 0.037 1 94.19 10 SER B N 1
ATOM 2387 C CA . SER B 1 10 ? 10.258 -38.156 1.319 1 94.19 10 SER B CA 1
ATOM 2388 C C . SER B 1 10 ? 10.383 -37.156 2.445 1 94.19 10 SER B C 1
ATOM 2390 O O . SER B 1 10 ? 10.102 -37.469 3.605 1 94.19 10 SER B O 1
ATOM 2392 N N . SER B 1 11 ? 10.836 -35.969 2.072 1 90.75 11 SER B N 1
ATOM 2393 C CA . SER B 1 11 ? 10.891 -34.938 3.092 1 90.75 11 SER B CA 1
ATOM 2394 C C . SER B 1 11 ? 9.523 -34.719 3.732 1 90.75 11 SER B C 1
ATOM 2396 O O . SER B 1 11 ? 8.5 -34.75 3.045 1 90.75 11 SER B O 1
ATOM 2398 N N . PRO B 1 12 ? 9.547 -34.594 5.047 1 91.06 12 PRO B N 1
ATOM 2399 C CA . PRO B 1 12 ? 8.266 -34.438 5.73 1 91.06 12 PRO B CA 1
ATOM 2400 C C . PRO B 1 12 ? 7.547 -33.156 5.336 1 91.06 12 PRO B C 1
ATOM 2402 O O . PRO B 1 12 ? 8.195 -32.156 5.012 1 91.06 12 PRO B O 1
ATOM 2405 N N . GLU B 1 13 ? 6.254 -33.25 5.332 1 93.56 13 GLU B N 1
ATOM 2406 C CA . GLU B 1 13 ? 5.43 -32.062 5.16 1 93.56 13 GLU B CA 1
ATOM 2407 C C . GLU B 1 13 ? 5.699 -31.047 6.262 1 93.56 13 GLU B C 1
ATOM 2409 O O . GLU B 1 13 ? 5.719 -31.391 7.445 1 93.56 13 GLU B O 1
ATOM 2414 N N . ALA B 1 14 ? 6.062 -29.875 5.891 1 94.38 14 ALA B N 1
ATOM 2415 C CA . ALA B 1 14 ? 6.242 -28.781 6.855 1 94.38 14 ALA B CA 1
ATOM 2416 C C . ALA B 1 14 ? 4.93 -28.047 7.105 1 94.38 14 ALA B C 1
ATOM 2418 O O . ALA B 1 14 ? 4.145 -27.828 6.18 1 94.38 14 ALA B O 1
ATOM 2419 N N . THR B 1 15 ? 4.664 -27.734 8.375 1 96.38 15 THR B N 1
ATOM 2420 C CA . THR B 1 15 ? 3.455 -27 8.75 1 96.38 15 THR B CA 1
ATOM 2421 C C . THR B 1 15 ? 3.807 -25.656 9.391 1 96.38 15 THR B C 1
ATOM 2423 O O . THR B 1 15 ? 4.77 -25.562 10.156 1 96.38 15 THR B O 1
ATOM 2426 N N . TYR B 1 16 ? 3.074 -24.656 9.055 1 96.81 16 TYR B N 1
ATOM 2427 C CA . TYR B 1 16 ? 3.246 -23.344 9.664 1 96.81 16 TYR B CA 1
ATOM 2428 C C . TYR B 1 16 ? 1.919 -22.594 9.734 1 96.81 16 TYR B C 1
ATOM 2430 O O . TYR B 1 16 ? 0.956 -22.953 9.062 1 96.81 16 TYR B O 1
ATOM 2438 N N . THR B 1 17 ? 1.849 -21.609 10.578 1 98.19 17 THR B N 1
ATOM 2439 C CA . THR B 1 17 ? 0.672 -20.75 10.688 1 98.19 17 THR B CA 1
ATOM 2440 C C . THR B 1 17 ? 0.807 -19.531 9.781 1 98.19 17 THR B C 1
ATOM 2442 O O . THR B 1 17 ? 1.875 -18.922 9.703 1 98.19 17 THR B O 1
ATOM 2445 N N . ALA B 1 18 ? -0.189 -19.266 9.008 1 98.25 18 ALA B N 1
ATOM 2446 C CA . ALA B 1 18 ? -0.314 -18.031 8.219 1 98.25 18 ALA B CA 1
ATOM 2447 C C . ALA B 1 18 ? -1.542 -17.234 8.641 1 98.25 18 ALA B C 1
ATOM 2449 O O . ALA B 1 18 ? -2.598 -17.812 8.93 1 98.25 18 ALA B O 1
ATOM 2450 N N . THR B 1 19 ? -1.414 -15.906 8.719 1 98.62 19 THR B N 1
ATOM 2451 C CA . THR B 1 19 ? -2.541 -15.055 9.078 1 98.62 19 THR B CA 1
ATOM 2452 C C . THR B 1 19 ? -2.684 -13.898 8.094 1 98.62 19 THR B C 1
ATOM 2454 O O . THR B 1 19 ? -1.728 -13.547 7.402 1 98.62 19 THR B O 1
ATOM 2457 N N . TYR B 1 20 ? -3.846 -13.391 8.016 1 98.75 20 TYR B N 1
ATOM 2458 C CA . TYR B 1 20 ? -4.117 -12.172 7.262 1 98.75 20 TYR B CA 1
ATOM 2459 C C . TYR B 1 20 ? -5.277 -11.398 7.879 1 98.75 20 TYR B C 1
ATOM 2461 O O . TYR B 1 20 ? -6.078 -11.961 8.625 1 98.75 20 TYR B O 1
ATOM 2469 N N . ASN B 1 21 ? -5.312 -10.133 7.656 1 98.81 21 ASN B N 1
ATOM 2470 C CA . ASN B 1 21 ? -6.406 -9.258 8.07 1 98.81 21 ASN B CA 1
ATOM 2471 C C . ASN B 1 21 ? -6.922 -8.414 6.91 1 98.81 21 ASN B C 1
ATOM 2473 O O . ASN B 1 21 ? -6.543 -8.641 5.758 1 98.81 21 ASN B O 1
ATOM 2477 N N . GLN B 1 22 ? -7.859 -7.523 7.133 1 98.88 22 GLN B N 1
ATOM 2478 C CA . GLN B 1 22 ? -8.484 -6.762 6.062 1 98.88 22 GLN B CA 1
ATOM 2479 C C . GLN B 1 22 ? -7.488 -5.824 5.395 1 98.88 22 GLN B C 1
ATOM 2481 O O . GLN B 1 22 ? -7.531 -5.629 4.176 1 98.88 22 GLN B O 1
ATOM 2486 N N . ARG B 1 23 ? -6.59 -5.219 6.164 1 98.94 23 ARG B N 1
ATOM 2487 C CA . ARG B 1 23 ? -5.57 -4.355 5.582 1 98.94 23 ARG B CA 1
ATOM 2488 C C . ARG B 1 23 ? -4.691 -5.129 4.605 1 98.94 23 ARG B C 1
ATOM 2490 O O . ARG B 1 23 ? -4.312 -4.605 3.555 1 98.94 23 ARG B O 1
ATOM 2497 N N . ASP B 1 24 ? -4.355 -6.383 4.945 1 98.94 24 ASP B N 1
ATOM 2498 C CA . ASP B 1 24 ? -3.584 -7.234 4.047 1 98.94 24 ASP B CA 1
ATOM 2499 C C . ASP B 1 24 ? -4.312 -7.441 2.721 1 98.94 24 ASP B C 1
ATOM 2501 O O . ASP B 1 24 ? -3.701 -7.375 1.651 1 98.94 24 ASP B O 1
ATOM 2505 N N . LEU B 1 25 ? -5.633 -7.715 2.834 1 98.94 25 LEU B N 1
ATOM 2506 C CA . LEU B 1 25 ? -6.434 -7.961 1.639 1 98.94 25 LEU B CA 1
ATOM 2507 C C . LEU B 1 25 ? -6.504 -6.715 0.764 1 98.94 25 LEU B C 1
ATOM 2509 O O . LEU B 1 25 ? -6.355 -6.801 -0.458 1 98.94 25 LEU B O 1
ATOM 2513 N N . LEU B 1 26 ? -6.715 -5.574 1.39 1 98.94 26 LEU B N 1
ATOM 2514 C CA . LEU B 1 26 ? -6.77 -4.305 0.67 1 98.94 26 LEU B CA 1
ATOM 2515 C C . LEU B 1 26 ? -5.434 -4.004 0.003 1 98.94 26 LEU B C 1
ATOM 2517 O O . LEU B 1 26 ? -5.391 -3.588 -1.158 1 98.94 26 LEU B O 1
ATOM 2521 N N . LEU B 1 27 ? -4.359 -4.203 0.724 1 98.88 27 LEU B N 1
ATOM 2522 C CA . LEU B 1 27 ? -3.016 -3.928 0.226 1 98.88 27 LEU B CA 1
ATOM 2523 C C . LEU B 1 27 ? -2.695 -4.801 -0.984 1 98.88 27 LEU B C 1
ATOM 2525 O O . LEU B 1 27 ? -2.141 -4.316 -1.974 1 98.88 27 LEU B O 1
ATOM 2529 N N . TYR B 1 28 ? -3.039 -6.059 -0.921 1 98.94 28 TYR B N 1
ATOM 2530 C CA . TYR B 1 28 ? -2.803 -6.945 -2.055 1 98.94 28 TYR B CA 1
ATOM 2531 C C . TYR B 1 28 ? -3.572 -6.477 -3.283 1 98.94 28 TYR B C 1
ATOM 2533 O O . TYR B 1 28 ? -3.025 -6.434 -4.387 1 98.94 28 TYR B O 1
ATOM 2541 N N . ALA B 1 29 ? -4.844 -6.168 -3.072 1 98.88 29 ALA B N 1
ATOM 2542 C CA . ALA B 1 29 ? -5.684 -5.738 -4.188 1 98.88 29 ALA B CA 1
ATOM 2543 C C . ALA B 1 29 ? -5.07 -4.539 -4.906 1 98.88 29 ALA B C 1
ATOM 2545 O O . ALA B 1 29 ? -4.887 -4.562 -6.125 1 98.88 29 ALA B O 1
ATOM 2546 N N . VAL B 1 30 ? -4.648 -3.529 -4.156 1 98.62 30 VAL B N 1
ATOM 2547 C CA . VAL B 1 30 ? -4.09 -2.35 -4.805 1 98.62 30 VAL B CA 1
ATOM 2548 C C . VAL B 1 30 ? -2.711 -2.68 -5.379 1 98.62 30 VAL B C 1
ATOM 2550 O O . VAL B 1 30 ? -2.295 -2.102 -6.383 1 98.62 30 VAL B O 1
ATOM 2553 N N . GLY B 1 31 ? -2.055 -3.617 -4.801 1 98.69 31 GLY B N 1
ATOM 2554 C CA . GLY B 1 31 ? -0.74 -4.031 -5.262 1 98.69 31 GLY B CA 1
ATOM 2555 C C . GLY B 1 31 ? -0.758 -4.637 -6.652 1 98.69 31 GLY B C 1
ATOM 2556 O O . GLY B 1 31 ? 0.218 -4.523 -7.398 1 98.69 31 GLY B O 1
ATOM 2557 N N . ILE B 1 32 ? -1.852 -5.27 -6.996 1 98.75 32 ILE B N 1
ATOM 2558 C CA . ILE B 1 32 ? -1.924 -5.867 -8.328 1 98.75 32 ILE B CA 1
ATOM 2559 C C . ILE B 1 32 ? -2.682 -4.938 -9.273 1 98.75 32 ILE B C 1
ATOM 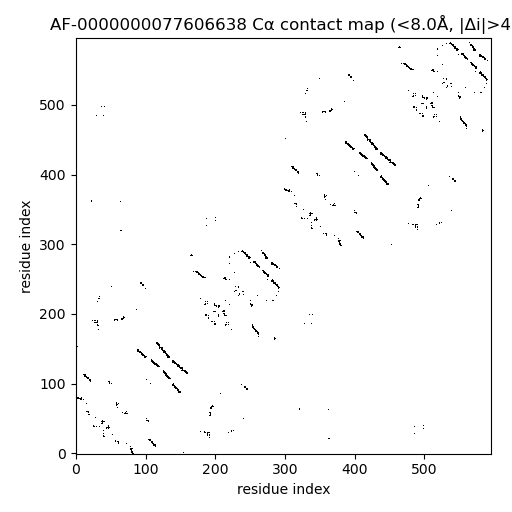2561 O O . ILE B 1 32 ? -3.018 -5.32 -10.391 1 98.75 32 ILE B O 1
ATOM 2565 N N . GLY B 1 33 ? -3.012 -3.754 -8.82 1 97.88 33 GLY B N 1
ATOM 2566 C CA . GLY B 1 33 ? -3.643 -2.758 -9.672 1 97.88 33 GLY B CA 1
ATOM 2567 C C . GLY B 1 33 ? -5.156 -2.826 -9.648 1 97.88 33 GLY B C 1
ATOM 2568 O O . GLY B 1 33 ? -5.824 -2.195 -10.469 1 97.88 33 GLY B O 1
ATOM 2569 N N . GLU B 1 34 ? -5.723 -3.629 -8.734 1 98.06 34 GLU B N 1
ATOM 2570 C CA . GLU B 1 34 ? -7.176 -3.689 -8.594 1 98.06 34 GLU B CA 1
ATOM 2571 C C . GLU B 1 34 ? -7.723 -2.41 -7.969 1 98.06 34 GLU B C 1
ATOM 2573 O O . GLU B 1 34 ? -7.078 -1.813 -7.102 1 98.06 34 GLU B O 1
ATOM 2578 N N . SER B 1 35 ? -8.922 -2.012 -8.438 1 97 35 SER B N 1
ATOM 2579 C CA . SER B 1 35 ? -9.469 -0.757 -7.934 1 97 35 SER B CA 1
ATOM 2580 C C . SER B 1 35 ? -10.945 -0.91 -7.559 1 97 35 SER B C 1
ATOM 2582 O O . SER B 1 35 ? -11.531 -0.012 -6.953 1 97 35 SER B O 1
ATOM 2584 N N . ALA B 1 36 ? -11.57 -2.057 -7.961 1 98.12 36 ALA B N 1
ATOM 2585 C CA . ALA B 1 36 ? -12.977 -2.264 -7.637 1 98.12 36 ALA B CA 1
ATOM 2586 C C . ALA B 1 36 ? -13.211 -2.201 -6.129 1 98.12 36 ALA B C 1
ATOM 2588 O O . ALA B 1 36 ? -12.43 -2.766 -5.352 1 98.12 36 ALA B O 1
ATOM 2589 N N . LEU B 1 37 ? -14.273 -1.541 -5.723 1 98.5 37 LEU B N 1
ATOM 2590 C CA . LEU B 1 37 ? -14.594 -1.39 -4.305 1 98.5 37 LEU B CA 1
ATOM 2591 C C . LEU B 1 37 ? -14.766 -2.75 -3.639 1 98.5 37 LEU B C 1
ATOM 2593 O O . LEU B 1 37 ? -14.453 -2.91 -2.455 1 98.5 37 LEU B O 1
ATOM 2597 N N . GLN B 1 38 ? -15.188 -3.752 -4.402 1 98.75 38 GLN B N 1
ATOM 2598 C CA . GLN B 1 38 ? -15.344 -5.109 -3.893 1 98.75 38 GLN B CA 1
ATOM 2599 C C . GLN B 1 38 ? -14.062 -5.598 -3.227 1 98.75 38 GLN B C 1
ATOM 2601 O O . GLN B 1 38 ? -14.109 -6.371 -2.268 1 98.75 38 GLN B O 1
ATOM 2606 N N . PHE B 1 39 ? -12.93 -5.078 -3.676 1 98.94 39 PHE B N 1
ATOM 2607 C CA . PHE B 1 39 ? -11.664 -5.605 -3.178 1 98.94 39 PHE B CA 1
ATOM 2608 C C . PHE B 1 39 ? -10.875 -4.52 -2.459 1 98.94 39 PHE B C 1
ATOM 2610 O O . PHE B 1 39 ? -9.836 -4.801 -1.853 1 98.94 39 PHE B O 1
ATOM 2617 N N . THR B 1 40 ? -11.297 -3.221 -2.523 1 98.81 40 THR B N 1
ATOM 2618 C CA . THR B 1 40 ? -10.445 -2.139 -2.037 1 98.81 40 THR B CA 1
ATOM 2619 C C . THR B 1 40 ? -11.164 -1.334 -0.955 1 98.81 40 THR B C 1
ATOM 2621 O O . THR B 1 40 ? -10.625 -0.343 -0.454 1 98.81 40 THR B O 1
ATOM 2624 N N . TYR B 1 41 ? -12.438 -1.761 -0.595 1 98.75 41 TYR B N 1
ATOM 2625 C CA . TYR B 1 41 ? -13.219 -1.038 0.407 1 98.75 41 TYR B CA 1
ATOM 2626 C C . TYR B 1 41 ? -13.906 -2.004 1.364 1 98.75 41 TYR B C 1
ATOM 2628 O O . TYR B 1 41 ? -14.898 -2.641 1.007 1 98.75 41 TYR B O 1
ATOM 2636 N N . GLU B 1 42 ? -13.469 -2.051 2.604 1 98.62 42 GLU B N 1
ATOM 2637 C CA . GLU B 1 42 ? -13.844 -3.064 3.582 1 98.62 42 GLU B CA 1
ATOM 2638 C C . GLU B 1 42 ? -15.32 -2.936 3.967 1 98.62 42 GLU B C 1
ATOM 2640 O O . GLU B 1 42 ? -15.906 -3.865 4.527 1 98.62 42 GLU B O 1
ATOM 2645 N N . PHE B 1 43 ? -15.938 -1.781 3.627 1 98.12 43 PHE B N 1
ATOM 2646 C CA . PHE B 1 43 ? -17.344 -1.623 3.973 1 98.12 43 PHE B CA 1
ATOM 2647 C C . PHE B 1 43 ? -18.234 -1.836 2.75 1 98.12 43 PHE B C 1
ATOM 2649 O O . PHE B 1 43 ? -19.453 -1.66 2.82 1 98.12 43 PHE B O 1
ATOM 2656 N N . ASP B 1 44 ? -17.672 -2.115 1.602 1 98.44 44 ASP B N 1
ATOM 2657 C CA . ASP B 1 44 ? -18.5 -2.498 0.459 1 98.44 44 ASP B CA 1
ATOM 2658 C C . ASP B 1 44 ? -19.328 -3.738 0.773 1 98.44 44 ASP B C 1
ATOM 2660 O O . ASP B 1 44 ? -18.828 -4.688 1.383 1 98.44 44 ASP B O 1
ATOM 2664 N N . ASP B 1 45 ? -20.547 -3.75 0.299 1 97.75 45 ASP B N 1
ATOM 2665 C CA . ASP B 1 45 ? -21.484 -4.832 0.606 1 97.75 45 ASP B CA 1
ATOM 2666 C C . ASP B 1 45 ? -20.969 -6.168 0.079 1 97.75 45 ASP B C 1
ATOM 2668 O O . ASP B 1 45 ? -21.297 -7.227 0.62 1 97.75 45 ASP B O 1
ATOM 2672 N N . THR B 1 46 ? -20.188 -6.137 -0.928 1 98.12 46 THR B N 1
ATOM 2673 C CA . THR B 1 46 ? -19.688 -7.355 -1.559 1 98.12 46 THR B CA 1
ATOM 2674 C C . THR B 1 46 ? -18.203 -7.527 -1.294 1 98.12 46 THR B C 1
ATOM 2676 O O . THR B 1 46 ? -17.5 -8.211 -2.049 1 98.12 46 THR B O 1
ATOM 2679 N N . PHE B 1 47 ? -17.672 -6.844 -0.223 1 98.75 47 PHE B N 1
ATOM 2680 C CA . PHE B 1 47 ? -16.25 -6.902 0.064 1 98.75 47 PHE B CA 1
ATOM 2681 C C . PHE B 1 47 ? -15.766 -8.352 0.118 1 98.75 47 PHE B C 1
ATOM 2683 O O . PHE B 1 47 ? -16.406 -9.203 0.73 1 98.75 47 PHE B O 1
ATOM 2690 N N . ALA B 1 48 ? -14.625 -8.625 -0.559 1 98.88 48 ALA B N 1
ATOM 2691 C CA . ALA B 1 48 ? -14.07 -9.969 -0.643 1 98.88 48 ALA B CA 1
ATOM 2692 C C . ALA B 1 48 ? -12.555 -9.93 -0.822 1 98.88 48 ALA B C 1
ATOM 2694 O O . ALA B 1 48 ? -12 -8.914 -1.261 1 98.88 48 ALA B O 1
ATOM 2695 N N . ALA B 1 49 ? -11.906 -10.969 -0.385 1 98.88 49 ALA B N 1
ATOM 2696 C CA . ALA B 1 49 ? -10.508 -11.18 -0.754 1 98.88 49 ALA B CA 1
ATOM 2697 C C . ALA B 1 49 ? -10.375 -11.5 -2.24 1 98.88 49 ALA B C 1
ATOM 2699 O O . ALA B 1 49 ? -11.117 -12.336 -2.766 1 98.88 49 ALA B O 1
ATOM 2700 N N . PHE B 1 50 ? -9.516 -10.75 -2.887 1 98.94 50 PHE B N 1
ATOM 2701 C CA . PHE B 1 50 ? -9.25 -11.195 -4.25 1 98.94 50 PHE B CA 1
ATOM 2702 C C . PHE B 1 50 ? -8.781 -12.648 -4.266 1 98.94 50 PHE B C 1
ATOM 2704 O O . PHE B 1 50 ? -7.883 -13.023 -3.514 1 98.94 50 PHE B O 1
ATOM 2711 N N . PRO B 1 51 ? -9.273 -13.461 -5.09 1 98.81 51 PRO B N 1
ATOM 2712 C CA . PRO B 1 51 ? -9.109 -14.906 -4.961 1 98.81 51 PRO B CA 1
ATOM 2713 C C . PRO B 1 51 ? -7.652 -15.352 -5.031 1 98.81 51 PRO B C 1
ATOM 2715 O O . PRO B 1 51 ? -7.281 -16.359 -4.418 1 98.81 51 PRO B O 1
ATOM 2718 N N . LEU B 1 52 ? -6.82 -14.648 -5.695 1 98.88 52 LEU B N 1
ATOM 2719 C CA . LEU B 1 52 ? -5.434 -15.062 -5.887 1 98.88 52 LEU B CA 1
ATOM 2720 C C . LEU B 1 52 ? -4.594 -14.711 -4.664 1 98.88 52 LEU B C 1
ATOM 2722 O O . LEU B 1 52 ? -3.428 -15.109 -4.57 1 98.88 52 LEU B O 1
ATOM 2726 N N . TYR B 1 53 ? -5.105 -14.086 -3.615 1 98.88 53 TYR B N 1
ATOM 2727 C CA . TYR B 1 53 ? -4.387 -13.578 -2.453 1 98.88 53 TYR B CA 1
ATOM 2728 C C . TYR B 1 53 ? -3.576 -14.68 -1.786 1 98.88 53 TYR B C 1
ATOM 2730 O O . TYR B 1 53 ? -2.492 -14.43 -1.256 1 98.88 53 TYR B O 1
ATOM 2738 N N . PRO B 1 54 ? -4.012 -15.93 -1.81 1 98.81 54 PRO B N 1
ATOM 2739 C CA . PRO B 1 54 ? -3.283 -16.969 -1.074 1 98.81 54 PRO B CA 1
ATOM 2740 C C . PRO B 1 54 ? -1.832 -17.094 -1.53 1 98.81 54 PRO B C 1
ATOM 2742 O O . PRO B 1 54 ? -0.997 -17.641 -0.794 1 98.81 54 PRO B O 1
ATOM 2745 N N . VAL B 1 55 ? -1.498 -16.641 -2.713 1 98.44 55 VAL B N 1
ATOM 2746 C CA . VAL B 1 55 ? -0.133 -16.781 -3.209 1 98.44 55 VAL B CA 1
ATOM 2747 C C . VAL B 1 55 ? 0.82 -15.969 -2.33 1 98.44 55 VAL B C 1
ATOM 2749 O O . VAL B 1 55 ? 2.033 -16.188 -2.355 1 98.44 55 VAL B O 1
ATOM 2752 N N . CYS B 1 56 ? 0.323 -14.992 -1.587 1 97.88 56 CYS B N 1
ATOM 2753 C CA . CYS B 1 56 ? 1.146 -14.125 -0.75 1 97.88 56 CYS B CA 1
ATOM 2754 C C . CYS B 1 56 ? 1.467 -14.797 0.58 1 97.88 56 CYS B C 1
ATOM 2756 O O . CYS B 1 56 ? 2.453 -14.453 1.233 1 97.88 56 CYS B O 1
ATOM 2758 N N . LEU B 1 57 ? 0.694 -15.75 1.01 1 98.56 57 LEU B N 1
ATOM 2759 C CA . LEU B 1 57 ? 0.708 -16.281 2.369 1 98.56 57 LEU B CA 1
ATOM 2760 C C . LEU B 1 57 ? 2.014 -17.016 2.654 1 98.56 57 LEU B C 1
ATOM 2762 O O . LEU B 1 57 ? 2.57 -16.891 3.75 1 98.56 57 LEU B O 1
ATOM 2766 N N . PRO B 1 58 ? 2.566 -17.766 1.676 1 97.62 58 PRO B N 1
ATOM 2767 C CA . PRO B 1 58 ? 3.861 -18.391 1.953 1 97.62 58 PRO B CA 1
ATOM 2768 C C . PRO B 1 58 ? 4.977 -17.375 2.178 1 97.62 58 PRO B C 1
ATOM 2770 O O . PRO B 1 58 ? 5.953 -17.656 2.871 1 97.62 58 PRO B O 1
ATOM 2773 N N . PHE B 1 59 ? 4.867 -16.219 1.627 1 97.38 59 PHE B N 1
ATOM 2774 C CA . PHE B 1 59 ? 5.906 -15.203 1.739 1 97.38 59 PHE B CA 1
ATOM 2775 C C . PHE B 1 59 ? 5.809 -14.469 3.072 1 97.38 59 PHE B C 1
ATOM 2777 O O . PHE B 1 59 ? 6.824 -14.188 3.709 1 97.38 59 PHE B O 1
ATOM 2784 N N . LYS B 1 60 ? 4.594 -14.117 3.496 1 97.12 60 LYS B N 1
ATOM 2785 C CA . LYS B 1 60 ? 4.441 -13.234 4.648 1 97.12 60 LYS B CA 1
ATOM 2786 C C . LYS B 1 60 ? 4.281 -14.039 5.938 1 97.12 60 LYS B C 1
ATOM 2788 O O . LYS B 1 60 ? 4.621 -13.562 7.02 1 97.12 60 LYS B O 1
ATOM 2793 N N . GLY B 1 61 ? 3.756 -15.289 5.848 1 97.06 61 GLY B N 1
ATOM 2794 C CA . GLY B 1 61 ? 3.414 -16.031 7.059 1 97.06 61 GLY B CA 1
ATOM 2795 C C . GLY B 1 61 ? 2.455 -15.273 7.961 1 97.06 61 GLY B C 1
ATOM 2796 O O . GLY B 1 61 ? 1.358 -14.898 7.539 1 97.06 61 GLY B O 1
ATOM 2797 N N . GLN B 1 62 ? 2.957 -14.961 9.156 1 97.56 62 GLN B N 1
ATOM 2798 C CA . GLN B 1 62 ? 2.113 -14.266 10.125 1 97.56 62 GLN B CA 1
ATOM 2799 C C . GLN B 1 62 ? 2.549 -12.812 10.289 1 97.56 62 GLN B C 1
ATOM 2801 O O . GLN B 1 62 ? 1.952 -12.07 11.07 1 97.56 62 GLN B O 1
ATOM 2806 N N . SER B 1 63 ? 3.541 -12.484 9.586 1 97.62 63 SER B N 1
ATOM 2807 C CA . SER B 1 63 ? 4.188 -11.203 9.875 1 97.62 63 SER B CA 1
ATOM 2808 C C . SER B 1 63 ? 3.32 -10.039 9.414 1 97.62 63 SER B C 1
ATOM 2810 O O . SER B 1 63 ? 2.691 -10.102 8.359 1 97.62 63 SER B O 1
ATOM 2812 N N . GLN B 1 64 ? 3.285 -8.961 10.18 1 97.88 64 GLN B N 1
ATOM 2813 C CA . GLN B 1 64 ? 2.717 -7.676 9.781 1 97.88 64 GLN B CA 1
ATOM 2814 C C . GLN B 1 64 ? 3.814 -6.66 9.477 1 97.88 64 GLN B C 1
ATOM 2816 O O . GLN B 1 64 ? 3.557 -5.457 9.422 1 97.88 64 GLN B O 1
ATOM 2821 N N . ASP B 1 65 ? 5.047 -7.105 9.375 1 98.31 65 ASP B N 1
ATOM 2822 C CA . ASP B 1 65 ? 6.227 -6.309 9.07 1 98.31 65 ASP B CA 1
ATOM 2823 C C . ASP B 1 65 ? 7.004 -6.898 7.895 1 98.31 65 ASP B C 1
ATOM 2825 O O . ASP B 1 65 ? 6.574 -7.895 7.301 1 98.31 65 ASP B O 1
ATOM 2829 N N . VAL B 1 66 ? 8.031 -6.25 7.52 1 98.19 66 VAL B N 1
ATOM 2830 C CA . VAL B 1 66 ? 8.898 -6.805 6.488 1 98.19 66 VAL B CA 1
ATOM 2831 C C . VAL B 1 66 ? 9.461 -8.148 6.945 1 98.19 66 VAL B C 1
ATOM 2833 O O . VAL B 1 66 ? 9.57 -8.406 8.148 1 98.19 66 VAL B O 1
ATOM 2836 N N . VAL B 1 67 ? 9.719 -8.984 6.004 1 96.94 67 VAL B N 1
ATOM 2837 C CA . VAL B 1 67 ? 10.336 -10.281 6.285 1 96.94 67 VAL B CA 1
ATOM 2838 C C . VAL B 1 67 ? 11.562 -10.477 5.391 1 96.94 67 VAL B C 1
ATOM 2840 O O . VAL B 1 67 ? 11.625 -9.938 4.285 1 96.94 67 VAL B O 1
ATOM 2843 N N . PRO B 1 68 ? 12.555 -11.234 5.895 1 94.44 68 PRO B N 1
ATOM 2844 C CA . PRO B 1 68 ? 13.664 -11.562 5 1 94.44 68 PRO B CA 1
ATOM 2845 C C . PRO B 1 68 ? 13.211 -12.344 3.764 1 94.44 68 PRO B C 1
ATOM 2847 O O . PRO B 1 68 ? 12.18 -13.008 3.793 1 94.44 68 PRO B O 1
ATOM 2850 N N . PHE B 1 69 ? 14 -12.203 2.676 1 93.62 69 PHE B N 1
ATOM 2851 C CA . PHE B 1 69 ? 13.75 -13.016 1.492 1 93.62 69 PHE B CA 1
ATOM 2852 C C . PHE B 1 69 ? 14.93 -13.938 1.209 1 93.62 69 PHE B C 1
ATOM 2854 O O . PHE B 1 69 ? 16.078 -13.484 1.133 1 93.62 69 PHE B O 1
ATOM 2861 N N . PRO B 1 70 ? 14.789 -15.258 0.952 1 91.62 70 PRO B N 1
ATOM 2862 C CA . PRO B 1 70 ? 13.492 -15.922 1.126 1 91.62 70 PRO B CA 1
ATOM 2863 C C . PRO B 1 70 ? 13.109 -16.094 2.594 1 91.62 70 PRO B C 1
ATOM 2865 O O . PRO B 1 70 ? 13.984 -16.234 3.453 1 91.62 70 PRO B O 1
ATOM 2868 N N . PRO B 1 71 ? 11.797 -15.992 2.834 1 91.31 71 PRO B N 1
ATOM 2869 C CA . PRO B 1 71 ? 11.391 -16.297 4.211 1 91.31 71 PRO B CA 1
ATOM 2870 C C . PRO B 1 71 ? 11.516 -17.766 4.559 1 91.31 71 PRO B C 1
ATOM 2872 O O . PRO B 1 71 ? 11.75 -18.594 3.674 1 91.31 71 PRO B O 1
ATOM 2875 N N . GLU B 1 72 ? 11.367 -18.047 5.789 1 84.81 72 GLU B N 1
ATOM 2876 C CA . GLU B 1 72 ? 11.508 -19.422 6.258 1 84.81 72 GLU B CA 1
ATOM 2877 C C . GLU B 1 72 ? 10.461 -20.344 5.629 1 84.81 72 GLU B C 1
ATOM 2879 O O . GLU B 1 72 ? 10.727 -21.516 5.371 1 84.81 72 GLU B O 1
ATOM 2884 N N . THR B 1 73 ? 9.383 -19.828 5.316 1 86.12 73 THR B N 1
ATOM 2885 C CA . THR B 1 73 ? 8.25 -20.609 4.812 1 86.12 73 THR B CA 1
ATOM 2886 C C . THR B 1 73 ? 8.523 -21.109 3.404 1 86.12 73 THR B C 1
ATOM 2888 O O . THR B 1 73 ? 7.863 -22.047 2.932 1 86.12 73 THR B O 1
ATOM 2891 N N . ILE B 1 74 ? 9.562 -20.5 2.668 1 84.5 74 ILE B N 1
ATOM 2892 C CA . ILE B 1 74 ? 9.82 -20.953 1.308 1 84.5 74 ILE B CA 1
ATOM 2893 C C . ILE B 1 74 ? 11.312 -21.266 1.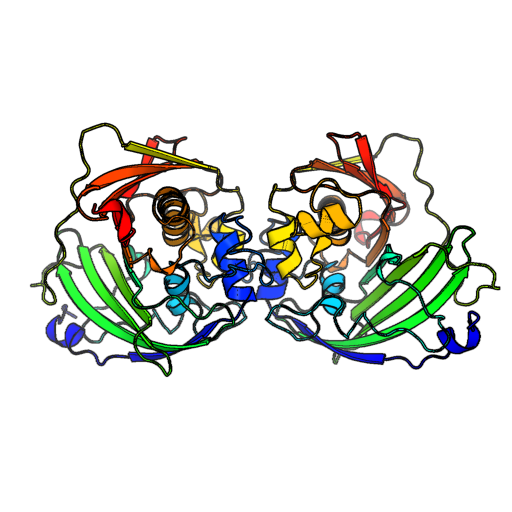139 1 84.5 74 ILE B C 1
ATOM 2895 O O . ILE B 1 74 ? 11.789 -21.438 0.017 1 84.5 74 ILE B O 1
ATOM 2899 N N . SER B 1 75 ? 12.062 -21.25 2.229 1 76.69 75 SER B N 1
ATOM 2900 C CA . SER B 1 75 ? 13.516 -21.375 2.141 1 76.69 75 SER B CA 1
ATOM 2901 C C . SER B 1 75 ? 13.953 -22.812 2.449 1 76.69 75 SER B C 1
ATOM 2903 O O . SER B 1 75 ? 15.102 -23.188 2.189 1 76.69 75 SER B O 1
ATOM 2905 N N . ALA B 1 76 ? 13.102 -23.594 2.857 1 74.19 76 ALA B N 1
ATOM 2906 C CA . ALA B 1 76 ? 13.539 -24.922 3.256 1 74.19 76 ALA B CA 1
ATOM 2907 C C . ALA B 1 76 ? 13.984 -25.734 2.045 1 74.19 76 ALA B C 1
ATOM 2909 O O . ALA B 1 76 ? 13.227 -25.891 1.084 1 74.19 76 ALA B O 1
ATOM 2910 N N . THR B 1 77 ? 15.242 -26.094 2.078 1 79.5 77 THR B N 1
ATOM 2911 C CA . THR B 1 77 ? 15.781 -27.016 1.084 1 79.5 77 THR B CA 1
ATOM 2912 C C . THR B 1 77 ? 15.562 -28.453 1.52 1 79.5 77 THR B C 1
ATOM 2914 O O . THR B 1 77 ? 16 -28.859 2.602 1 79.5 77 THR B O 1
ATOM 2917 N N . PRO B 1 78 ? 14.914 -29.125 0.673 1 87.12 78 PRO B N 1
ATOM 2918 C CA . PRO B 1 78 ? 14.695 -30.531 1.061 1 87.12 78 PRO B CA 1
ATOM 2919 C C . PRO B 1 78 ? 16 -31.312 1.188 1 87.12 78 PRO B C 1
ATOM 2921 O O . PRO B 1 78 ? 16.969 -31.016 0.497 1 87.12 78 PRO B O 1
ATOM 2924 N N . ASP B 1 79 ? 15.914 -32.25 2.117 1 88 79 ASP B N 1
ATOM 2925 C CA . ASP B 1 79 ? 17.031 -33.188 2.207 1 88 79 ASP B CA 1
ATOM 2926 C C . ASP B 1 79 ? 17.219 -33.969 0.899 1 88 79 ASP B C 1
ATOM 2928 O O . ASP B 1 79 ? 16.234 -34.375 0.271 1 88 79 ASP B O 1
ATOM 2932 N N . GLY B 1 80 ? 18.516 -34.031 0.462 1 91.69 80 GLY B N 1
ATOM 2933 C CA . GLY B 1 80 ? 18.781 -34.75 -0.764 1 91.69 80 GLY B CA 1
ATOM 2934 C C . GLY B 1 80 ? 19.203 -33.875 -1.914 1 91.69 80 GLY B C 1
ATOM 2935 O O . GLY B 1 80 ? 19.641 -34.344 -2.959 1 91.69 80 GLY B O 1
ATOM 2936 N N . MET B 1 81 ? 19.031 -32.625 -1.685 1 90.62 81 MET B N 1
ATOM 2937 C CA . MET B 1 81 ? 19.5 -31.672 -2.684 1 90.62 81 MET B CA 1
ATOM 2938 C C . MET B 1 81 ? 21.016 -31.484 -2.584 1 90.62 81 MET B C 1
ATOM 2940 O O . MET B 1 81 ? 21.562 -31.453 -1.484 1 90.62 81 MET B O 1
ATOM 2944 N N . PRO B 1 82 ? 21.625 -31.406 -3.656 1 88.94 82 PRO B N 1
ATOM 2945 C CA . PRO B 1 82 ? 23.031 -31 -3.594 1 88.94 82 PRO B CA 1
ATOM 2946 C C . PRO B 1 82 ? 23.203 -29.516 -3.287 1 88.94 82 PRO B C 1
ATOM 2948 O O . PRO B 1 82 ? 22.219 -28.75 -3.322 1 88.94 82 PRO B O 1
ATOM 2951 N N . ALA B 1 83 ? 24.422 -29.234 -2.938 1 84.25 83 ALA B N 1
ATOM 2952 C CA . ALA B 1 83 ? 24.719 -27.812 -2.834 1 84.25 83 ALA B CA 1
ATOM 2953 C C . ALA B 1 83 ? 24.516 -27.109 -4.176 1 84.25 83 ALA B C 1
ATOM 2955 O O . ALA B 1 83 ? 24.875 -27.656 -5.223 1 84.25 83 ALA B O 1
ATOM 2956 N N . PHE B 1 84 ? 23.797 -26.062 -4.156 1 83.25 84 PHE B N 1
ATOM 2957 C CA . PHE B 1 84 ? 23.641 -25.266 -5.371 1 83.25 84 PHE B CA 1
ATOM 2958 C C . PHE B 1 84 ? 23.547 -23.781 -5.043 1 83.25 84 PHE B C 1
ATOM 2960 O O . PHE B 1 84 ? 23.375 -23.406 -3.879 1 83.25 84 PHE B O 1
ATOM 2967 N N . ASN B 1 85 ? 23.781 -22.953 -5.992 1 82.69 85 ASN B N 1
ATOM 2968 C CA . ASN B 1 85 ? 23.641 -21.5 -5.875 1 82.69 85 ASN B CA 1
ATOM 2969 C C . ASN B 1 85 ? 22.188 -21.078 -5.934 1 82.69 85 ASN B C 1
ATOM 2971 O O . ASN B 1 85 ? 21.516 -21.234 -6.961 1 82.69 85 ASN B O 1
ATOM 2975 N N . PRO B 1 86 ? 21.703 -20.484 -4.883 1 82.31 86 PRO B N 1
ATOM 2976 C CA . PRO B 1 86 ? 20.297 -20.078 -4.848 1 82.31 86 PRO B CA 1
ATOM 2977 C C . PRO B 1 86 ? 19.938 -19.109 -5.965 1 82.31 86 PRO 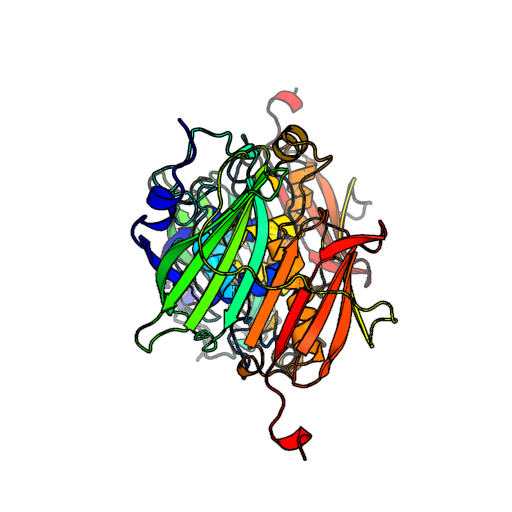B C 1
ATOM 2979 O O . PRO B 1 86 ? 18.766 -19.016 -6.359 1 82.31 86 PRO B O 1
ATOM 2982 N N . ALA B 1 87 ? 20.859 -18.406 -6.477 1 81.5 87 ALA B N 1
ATOM 2983 C CA . ALA B 1 87 ? 20.625 -17.438 -7.547 1 81.5 87 ALA B CA 1
ATOM 2984 C C . ALA B 1 87 ? 20.188 -18.141 -8.828 1 81.5 87 ALA B C 1
ATOM 2986 O O . ALA B 1 87 ? 19.703 -17.5 -9.766 1 81.5 87 ALA B O 1
ATOM 2987 N N . MET B 1 88 ? 20.312 -19.438 -8.836 1 87.38 88 MET B N 1
ATOM 2988 C CA . MET B 1 88 ? 19.984 -20.203 -10.039 1 87.38 88 MET B CA 1
ATOM 2989 C C . MET B 1 88 ? 18.516 -20.641 -10.016 1 87.38 88 MET B C 1
ATOM 2991 O O . MET B 1 88 ? 18.031 -21.219 -10.984 1 87.38 88 MET B O 1
ATOM 2995 N N . ILE B 1 89 ? 17.859 -20.312 -8.961 1 90.69 89 ILE B N 1
ATOM 2996 C CA . ILE B 1 89 ? 16.453 -20.703 -8.828 1 90.69 89 ILE B CA 1
ATOM 2997 C C . ILE B 1 89 ? 15.555 -19.641 -9.438 1 90.69 89 ILE B C 1
ATOM 2999 O O . ILE B 1 89 ? 15.688 -18.453 -9.117 1 90.69 89 ILE B O 1
ATOM 3003 N N . LEU B 1 90 ? 14.727 -20 -10.32 1 92.62 90 LEU B N 1
ATOM 3004 C CA . LEU B 1 90 ? 13.703 -19.156 -10.906 1 92.62 90 LEU B CA 1
ATOM 3005 C C . LEU B 1 90 ? 12.312 -19.641 -10.539 1 92.62 90 LEU B C 1
ATOM 3007 O O . LEU B 1 90 ? 12.07 -20.844 -10.461 1 92.62 90 LEU B O 1
ATOM 3011 N N . HIS B 1 91 ? 11.414 -18.703 -10.195 1 95.94 91 HIS B N 1
ATOM 3012 C CA . HIS B 1 91 ? 10 -19.047 -10.094 1 95.94 91 HIS B CA 1
ATOM 3013 C C . HIS B 1 91 ? 9.391 -19.281 -11.477 1 95.94 91 HIS B C 1
ATOM 3015 O O . HIS B 1 91 ? 9.07 -18.328 -12.188 1 95.94 91 HIS B O 1
ATOM 3021 N N . GLY B 1 92 ? 9.195 -20.516 -11.82 1 97 92 GLY B N 1
ATOM 3022 C CA . GLY B 1 92 ? 8.859 -20.828 -13.195 1 97 92 GLY B CA 1
ATOM 3023 C C . GLY B 1 92 ? 7.367 -20.984 -13.43 1 97 92 GLY B C 1
ATOM 3024 O O . GLY B 1 92 ? 6.863 -20.656 -14.508 1 97 92 GLY B O 1
ATOM 3025 N N . GLU B 1 93 ? 6.723 -21.562 -12.461 1 98.12 93 GLU B N 1
ATOM 3026 C CA . GLU B 1 93 ? 5.301 -21.859 -12.633 1 98.12 93 GLU B CA 1
ATOM 3027 C C . GLU B 1 93 ? 4.535 -21.625 -11.328 1 98.12 93 GLU B C 1
ATOM 3029 O O . GLU B 1 93 ? 5.117 -21.688 -10.242 1 98.12 93 GLU B O 1
ATOM 3034 N N . GLN B 1 94 ? 3.271 -21.359 -11.438 1 98.75 94 GLN B N 1
ATOM 3035 C CA . GLN B 1 94 ? 2.391 -21.203 -10.281 1 98.75 94 GLN B CA 1
ATOM 3036 C C . GLN B 1 94 ? 0.978 -21.688 -10.602 1 98.75 94 GLN B C 1
ATOM 3038 O O . GLN B 1 94 ? 0.417 -21.344 -11.641 1 98.75 94 GLN B O 1
ATOM 3043 N N . SER B 1 95 ? 0.477 -22.531 -9.805 1 98.62 95 SER B N 1
ATOM 3044 C CA . SER B 1 95 ? -0.922 -22.938 -9.859 1 98.62 95 SER B CA 1
ATOM 3045 C C . SER B 1 95 ? -1.635 -22.672 -8.539 1 98.62 95 SER B C 1
ATOM 3047 O O . SER B 1 95 ? -1.052 -22.828 -7.469 1 98.62 95 SER B O 1
ATOM 3049 N N . VAL B 1 96 ? -2.822 -22.203 -8.625 1 98.88 96 VAL B N 1
ATOM 3050 C CA . VAL B 1 96 ? -3.662 -21.938 -7.461 1 98.88 96 VAL B CA 1
ATOM 3051 C C . VAL B 1 96 ? -5.059 -22.516 -7.688 1 98.88 96 VAL B C 1
ATOM 3053 O O . VAL B 1 96 ? -5.664 -22.297 -8.742 1 98.88 96 VAL B O 1
ATOM 3056 N N . GLU B 1 97 ? -5.492 -23.297 -6.848 1 98.88 97 GLU B N 1
ATOM 3057 C CA . GLU B 1 97 ? -6.871 -23.766 -6.762 1 98.88 97 GLU B CA 1
ATOM 3058 C C . GLU B 1 97 ? -7.57 -23.203 -5.527 1 98.88 97 GLU B C 1
ATOM 3060 O O . GLU B 1 97 ? -7.074 -23.344 -4.41 1 98.88 97 GLU B O 1
ATOM 3065 N N . ILE B 1 98 ? -8.695 -22.562 -5.75 1 98.81 98 ILE B N 1
ATOM 3066 C CA . ILE B 1 98 ? -9.492 -22.031 -4.652 1 98.81 98 ILE B CA 1
ATOM 3067 C C . ILE B 1 98 ? -10.656 -22.969 -4.352 1 98.81 98 ILE B C 1
ATOM 3069 O O . ILE B 1 98 ? -11.578 -23.094 -5.156 1 98.81 98 ILE B O 1
ATOM 3073 N N . VAL B 1 99 ? -10.609 -23.562 -3.197 1 98.62 99 VAL B N 1
ATOM 3074 C CA . VAL B 1 99 ? -11.664 -24.484 -2.779 1 98.62 99 VAL B CA 1
ATOM 3075 C C . VAL B 1 99 ? -12.828 -23.703 -2.189 1 98.62 99 VAL B C 1
ATOM 3077 O O . VAL B 1 99 ? -13.992 -24 -2.482 1 98.62 99 VAL B O 1
ATOM 3080 N N . ARG B 1 100 ? -12.516 -22.734 -1.345 1 97.62 100 ARG B N 1
ATOM 3081 C CA . ARG B 1 100 ? -13.461 -21.797 -0.744 1 97.62 100 ARG B CA 1
ATOM 3082 C C . ARG B 1 100 ? -12.875 -20.391 -0.665 1 97.62 100 ARG B C 1
ATOM 3084 O O . ARG B 1 100 ? -11.688 -20.234 -0.357 1 97.62 100 ARG B O 1
ATOM 3091 N N . PRO B 1 101 ? -13.758 -19.391 -1 1 98.06 101 PRO B N 1
ATOM 3092 C CA . PRO B 1 101 ? -13.227 -18.031 -0.841 1 98.06 101 PRO B CA 1
ATOM 3093 C C . PRO B 1 101 ? -12.719 -17.766 0.573 1 98.06 101 PRO B C 1
ATOM 3095 O O . PRO B 1 101 ? -13.281 -18.266 1.545 1 98.06 101 PRO B O 1
ATOM 3098 N N . LEU B 1 102 ? -11.641 -16.984 0.682 1 98.5 102 LEU B N 1
ATOM 3099 C CA . LEU B 1 102 ? -11.141 -16.562 1.987 1 98.5 102 LEU B CA 1
ATOM 3100 C C . LEU B 1 102 ? -12.164 -15.695 2.713 1 98.5 102 LEU B C 1
ATOM 3102 O O . LEU B 1 102 ? -12.906 -14.953 2.078 1 98.5 102 LEU B O 1
ATOM 3106 N N . ASP B 1 103 ? -12.195 -15.836 4.051 1 98.19 103 ASP B N 1
ATOM 3107 C CA . ASP B 1 103 ? -13.008 -14.93 4.863 1 98.19 103 ASP B CA 1
ATOM 3108 C C . ASP B 1 103 ? -12.523 -13.484 4.73 1 98.19 103 ASP B C 1
ATOM 3110 O O . ASP B 1 103 ? -11.375 -13.18 5.066 1 98.19 103 ASP B O 1
ATOM 3114 N N . PRO B 1 104 ? -13.32 -12.625 4.215 1 98.44 104 PRO B N 1
ATOM 3115 C CA . PRO B 1 104 ? -12.867 -11.242 3.998 1 98.44 104 PRO B CA 1
ATOM 3116 C C . PRO B 1 104 ? -12.609 -10.5 5.305 1 98.44 104 PRO B C 1
ATOM 3118 O O . PRO B 1 104 ? -12.031 -9.406 5.293 1 98.44 104 PRO B O 1
ATOM 3121 N N . ALA B 1 105 ? -12.969 -10.969 6.43 1 98 105 ALA B N 1
ATOM 3122 C CA . ALA B 1 105 ? -12.734 -10.312 7.715 1 98 105 ALA B CA 1
ATOM 3123 C C . ALA B 1 105 ? -11.328 -10.609 8.234 1 98 105 ALA B C 1
ATOM 3125 O O . ALA B 1 105 ? -10.867 -9.992 9.195 1 98 105 ALA B O 1
ATOM 3126 N N . GLY B 1 106 ? -10.609 -11.523 7.66 1 98.44 106 GLY B N 1
ATOM 3127 C CA . GLY B 1 106 ? -9.32 -12.016 8.133 1 98.44 106 GLY B CA 1
ATOM 3128 C C . GLY B 1 106 ? -9.367 -13.461 8.594 1 98.44 106 GLY B C 1
ATOM 3129 O O . GLY B 1 106 ? -10.414 -14.102 8.539 1 98.44 106 GLY B O 1
ATOM 3130 N N . GLY B 1 107 ? -8.141 -13.992 8.859 1 98 107 GLY B N 1
ATOM 3131 C CA . GLY B 1 107 ? -8.172 -15.375 9.289 1 98 107 GLY B CA 1
ATOM 3132 C C . GLY B 1 107 ? -6.805 -15.906 9.688 1 98 107 GLY B C 1
ATOM 3133 O O . GLY B 1 107 ? -5.793 -15.219 9.516 1 98 107 GLY B O 1
ATOM 3134 N N . ILE B 1 108 ? -6.863 -17 10.367 1 98.62 108 ILE B N 1
ATOM 3135 C CA . ILE B 1 108 ? -5.715 -17.828 10.727 1 98.62 108 ILE B CA 1
ATOM 3136 C C . ILE B 1 108 ? -5.777 -19.141 9.961 1 98.62 108 ILE B C 1
ATOM 3138 O O . ILE B 1 108 ? -6.793 -19.844 10.008 1 98.62 108 ILE B O 1
ATOM 3142 N N . LEU B 1 109 ? -4.754 -19.438 9.227 1 98.81 109 LEU B N 1
ATOM 3143 C CA . LEU B 1 109 ? -4.699 -20.641 8.414 1 98.81 109 LEU B CA 1
ATOM 3144 C C . LEU B 1 109 ? -3.5 -21.5 8.797 1 98.81 109 LEU B C 1
ATOM 3146 O O . LEU B 1 109 ? -2.492 -21 9.289 1 98.81 109 LEU B O 1
ATOM 3150 N N . THR B 1 110 ? -3.65 -22.734 8.609 1 98.69 110 THR B N 1
ATOM 3151 C CA . THR B 1 110 ? -2.523 -23.672 8.648 1 98.69 110 THR B CA 1
ATOM 3152 C C . THR B 1 110 ? -2.018 -23.953 7.238 1 98.69 110 THR B C 1
ATOM 3154 O O . THR B 1 110 ? -2.775 -24.422 6.383 1 98.69 110 THR B O 1
ATOM 3157 N N . GLY B 1 111 ? -0.827 -23.625 6.98 1 98.12 111 GLY B N 1
ATOM 3158 C CA . GLY B 1 111 ? -0.176 -24 5.738 1 98.12 111 GLY B CA 1
ATOM 3159 C C . GLY B 1 111 ? 0.568 -25.328 5.832 1 98.12 111 GLY B C 1
ATOM 3160 O O . GLY B 1 111 ? 1.281 -25.578 6.805 1 98.12 111 GLY B O 1
ATOM 3161 N N . LYS B 1 112 ? 0.381 -26.203 4.926 1 97.5 112 LYS B N 1
ATOM 3162 C CA . LYS B 1 112 ? 1.1 -27.469 4.785 1 97.5 112 LYS B CA 1
ATOM 3163 C C . LYS B 1 112 ? 1.832 -27.531 3.447 1 97.5 112 LYS B C 1
ATOM 3165 O O . LYS B 1 112 ? 1.211 -27.438 2.389 1 97.5 112 LYS B O 1
ATOM 3170 N N . THR B 1 113 ? 3.113 -27.719 3.51 1 96.81 113 THR B N 1
ATOM 3171 C CA . THR B 1 113 ? 3.906 -27.609 2.291 1 96.81 113 THR B CA 1
ATOM 3172 C C . THR B 1 113 ? 4.824 -28.812 2.133 1 96.81 113 THR B C 1
ATOM 3174 O O . THR B 1 113 ? 5.379 -29.312 3.115 1 96.81 113 THR B O 1
ATOM 3177 N N . LYS B 1 114 ? 4.977 -29.297 0.933 1 95.62 114 LYS B N 1
ATOM 3178 C CA . LYS B 1 114 ? 5.867 -30.422 0.628 1 95.62 114 LYS B CA 1
ATOM 3179 C C . LYS B 1 114 ? 6.266 -30.422 -0.844 1 95.62 114 LYS B C 1
ATOM 3181 O O . LYS B 1 114 ? 5.512 -29.938 -1.697 1 95.62 114 LYS B O 1
ATOM 3186 N N . VAL B 1 115 ? 7.41 -30.922 -1.115 1 96.38 115 VAL B N 1
ATOM 3187 C CA . VAL B 1 115 ? 7.828 -31.156 -2.494 1 96.38 115 VAL B CA 1
ATOM 3188 C C . VAL B 1 115 ? 7.07 -32.344 -3.076 1 96.38 115 VAL B C 1
ATOM 3190 O O . VAL B 1 115 ? 7.008 -33.406 -2.457 1 96.38 115 VAL B O 1
ATOM 3193 N N . ILE B 1 116 ? 6.516 -32.094 -4.273 1 97 116 ILE B N 1
ATOM 3194 C CA . ILE B 1 116 ? 5.652 -33.156 -4.777 1 97 116 ILE B CA 1
ATOM 3195 C C . ILE B 1 116 ? 6.219 -33.719 -6.082 1 97 116 ILE B C 1
ATOM 3197 O O . ILE B 1 116 ? 5.797 -34.781 -6.551 1 97 116 ILE B O 1
ATOM 3201 N N . SER B 1 117 ? 7.129 -33.062 -6.668 1 96.69 117 SER B N 1
ATOM 3202 C CA . SER B 1 117 ? 7.805 -33.625 -7.84 1 96.69 117 SER B CA 1
ATOM 3203 C C . SER B 1 117 ? 9.156 -32.969 -8.062 1 96.69 117 SER B C 1
ATOM 3205 O O . SER B 1 117 ? 9.398 -31.844 -7.586 1 96.69 117 SER B O 1
ATOM 3207 N N . PHE B 1 118 ? 9.992 -33.594 -8.664 1 97 118 PHE B N 1
ATOM 3208 C CA . PHE B 1 118 ? 11.375 -33.219 -8.953 1 97 118 PHE B CA 1
ATOM 3209 C C . PHE B 1 118 ? 11.836 -33.844 -10.258 1 97 118 PHE B C 1
ATOM 3211 O O . PHE B 1 118 ? 12.125 -35.062 -10.312 1 97 118 PHE B O 1
ATOM 3218 N N . TYR B 1 119 ? 11.93 -32.969 -11.359 1 97.19 119 TYR B N 1
ATOM 3219 C CA . TYR B 1 119 ? 12.172 -33.531 -12.688 1 97.19 119 TYR B CA 1
ATOM 3220 C C . TYR B 1 119 ? 13.32 -32.781 -13.375 1 97.19 119 TYR B C 1
ATOM 3222 O O . TYR B 1 119 ? 13.383 -31.562 -13.352 1 97.19 119 TYR B O 1
ATOM 3230 N N . ASP B 1 120 ? 14.195 -33.531 -13.898 1 97 120 ASP B N 1
ATOM 3231 C CA . ASP B 1 120 ? 15.188 -33 -14.828 1 97 120 ASP B CA 1
ATOM 3232 C C . ASP B 1 120 ? 14.547 -32.625 -16.172 1 97 120 ASP B C 1
ATOM 3234 O O . ASP B 1 120 ? 14.062 -33.5 -16.891 1 97 120 ASP B O 1
ATOM 3238 N N . LYS B 1 121 ? 14.648 -31.391 -16.5 1 95.5 121 LYS B N 1
ATOM 3239 C CA . LYS B 1 121 ? 14.008 -30.922 -17.719 1 95.5 121 LYS B CA 1
ATOM 3240 C C . LYS B 1 121 ? 15.039 -30.656 -18.812 1 95.5 121 LYS B C 1
ATOM 3242 O O . LYS B 1 121 ? 14.758 -29.953 -19.781 1 95.5 121 LYS B O 1
ATOM 3247 N N . GLY B 1 122 ? 16.234 -31.203 -18.656 1 94.88 122 GLY B N 1
ATOM 3248 C CA . GLY B 1 122 ? 17.281 -31.078 -19.641 1 94.88 122 GLY B CA 1
ATOM 3249 C C . GLY B 1 122 ? 18.25 -29.938 -19.344 1 94.88 122 GLY B C 1
ATOM 3250 O O . GLY B 1 122 ? 19.453 -30.172 -19.188 1 94.88 122 GLY B O 1
ATOM 3251 N N . LYS B 1 123 ? 17.703 -28.75 -19.234 1 94.94 123 LYS B N 1
ATOM 3252 C CA . LYS B 1 123 ? 18.547 -27.594 -18.969 1 94.94 123 LYS B CA 1
ATOM 3253 C C . LYS B 1 123 ? 18.531 -27.234 -17.484 1 94.94 123 LYS B C 1
ATOM 3255 O O . LYS B 1 123 ? 19.297 -26.375 -17.047 1 94.94 123 LYS B O 1
ATOM 3260 N N . GLY B 1 124 ? 17.766 -27.891 -16.781 1 96.06 124 GLY B N 1
ATOM 3261 C CA . GLY B 1 124 ? 17.578 -27.672 -15.352 1 96.06 124 GLY B CA 1
ATOM 3262 C C . GLY B 1 124 ? 16.516 -28.547 -14.734 1 96.06 124 GLY B C 1
ATOM 3263 O O . GLY B 1 124 ? 16.031 -29.484 -15.375 1 96.06 124 GLY B O 1
ATOM 3264 N N . THR B 1 125 ? 16.266 -28.312 -13.531 1 96.5 125 THR B N 1
ATOM 3265 C CA . THR B 1 125 ? 15.328 -29.125 -12.766 1 96.5 125 THR B CA 1
ATOM 3266 C C . THR B 1 125 ? 14.078 -28.312 -12.414 1 96.5 125 THR B C 1
ATOM 3268 O O . THR B 1 125 ? 14.18 -27.156 -11.984 1 96.5 125 THR B O 1
ATOM 3271 N N . LEU B 1 126 ? 12.938 -28.859 -12.656 1 97.12 126 LEU B N 1
ATOM 3272 C CA . LEU B 1 126 ? 11.688 -28.328 -12.133 1 97.12 126 LEU B CA 1
ATOM 3273 C C . LEU B 1 126 ? 11.32 -29.016 -10.82 1 97.12 126 LEU B C 1
ATOM 3275 O O . LEU B 1 126 ? 11.094 -30.219 -10.781 1 97.12 126 LEU B O 1
ATOM 3279 N N . MET B 1 127 ? 11.344 -28.297 -9.766 1 96.25 127 MET B N 1
ATOM 3280 C CA . MET B 1 127 ? 10.875 -28.734 -8.461 1 96.25 127 MET B CA 1
ATOM 3281 C C . MET B 1 127 ? 9.5 -28.156 -8.141 1 96.25 127 MET B C 1
ATOM 3283 O O . MET B 1 127 ? 9.344 -26.938 -8.078 1 96.25 127 MET B O 1
ATOM 3287 N N . GLU B 1 128 ? 8.523 -29 -7.984 1 97.25 128 GLU B N 1
ATOM 3288 C CA . GLU B 1 128 ? 7.199 -28.531 -7.602 1 97.25 128 GLU B CA 1
ATOM 3289 C C . GLU B 1 128 ? 6.973 -28.672 -6.102 1 97.25 128 GLU B C 1
ATOM 3291 O O . GLU B 1 128 ? 7.23 -29.734 -5.527 1 97.25 128 GLU B O 1
ATOM 3296 N N . THR B 1 129 ? 6.547 -27.656 -5.52 1 96.94 129 THR B N 1
ATOM 3297 C CA . THR B 1 129 ? 6.156 -27.609 -4.113 1 96.94 129 THR B CA 1
ATOM 3298 C C . THR B 1 129 ? 4.668 -27.312 -3.973 1 96.94 129 THR B C 1
ATOM 3300 O O . THR B 1 129 ? 4.168 -26.344 -4.547 1 96.94 129 THR B O 1
ATOM 3303 N N . GLN B 1 130 ? 3.988 -28.219 -3.279 1 97.44 130 GLN B N 1
ATOM 3304 C CA . GLN B 1 130 ? 2.574 -28.016 -2.998 1 97.44 130 GLN B CA 1
ATOM 3305 C C . GLN B 1 130 ? 2.375 -27.391 -1.613 1 97.44 130 GLN B C 1
ATOM 3307 O O . GLN B 1 130 ? 3.025 -27.812 -0.649 1 97.44 130 GLN B O 1
ATOM 3312 N N . THR B 1 131 ? 1.585 -26.375 -1.502 1 98.25 131 THR B N 1
ATOM 3313 C CA . THR B 1 131 ? 1.147 -25.781 -0.24 1 98.25 131 THR B CA 1
ATOM 3314 C C . THR B 1 131 ? -0.375 -25.781 -0.147 1 98.25 131 THR B C 1
ATOM 3316 O O . THR B 1 131 ? -1.056 -25.297 -1.056 1 98.25 131 THR B O 1
ATOM 3319 N N . GLN B 1 132 ? -0.88 -26.344 0.882 1 98.62 132 GLN B N 1
ATOM 3320 C CA . GLN B 1 132 ? -2.311 -26.312 1.17 1 98.62 132 GLN B CA 1
ATOM 3321 C C . GLN B 1 132 ? -2.609 -25.438 2.385 1 98.62 132 GLN B C 1
ATOM 3323 O O . GLN B 1 132 ? -1.889 -25.484 3.383 1 98.62 132 GLN B O 1
ATOM 3328 N N . PHE B 1 133 ? -3.617 -24.609 2.283 1 98.81 133 PHE B N 1
ATOM 3329 C CA . PHE B 1 133 ? -4.074 -23.781 3.404 1 98.81 133 PHE B CA 1
ATOM 3330 C C . PHE B 1 133 ? -5.426 -24.266 3.912 1 98.81 133 PHE B C 1
ATOM 3332 O O . PHE B 1 133 ? -6.355 -24.469 3.125 1 98.81 133 PHE B O 1
ATOM 3339 N N . GLU B 1 134 ? -5.465 -24.422 5.195 1 98.69 134 GLU B N 1
ATOM 3340 C CA . GLU B 1 134 ? -6.695 -24.875 5.848 1 98.69 134 GLU B CA 1
ATOM 3341 C C . GLU B 1 134 ? -7.062 -23.969 7.016 1 98.69 134 GLU B C 1
ATOM 3343 O O . GLU B 1 134 ? -6.184 -23.375 7.656 1 98.69 134 GLU B O 1
ATOM 3348 N N . ASP B 1 135 ? -8.297 -23.75 7.227 1 97.94 135 ASP B N 1
ATOM 3349 C CA . ASP B 1 135 ? -8.789 -23.156 8.469 1 97.94 135 ASP B CA 1
ATOM 3350 C C . ASP B 1 135 ? -9.602 -24.172 9.273 1 97.94 135 ASP B C 1
ATOM 3352 O O . ASP B 1 135 ? -9.492 -25.375 9.055 1 97.94 135 ASP B O 1
ATOM 3356 N N . ASP B 1 136 ? -10.359 -23.703 10.273 1 96.75 136 ASP B N 1
ATOM 3357 C CA . ASP B 1 136 ? -11.086 -24.594 11.18 1 96.75 136 ASP B CA 1
ATOM 3358 C C . ASP B 1 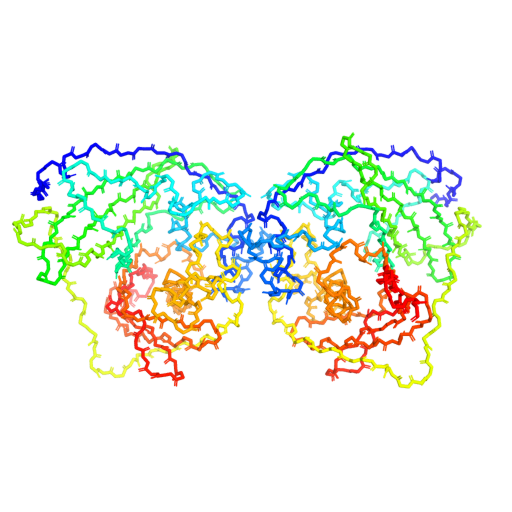136 ? -12.164 -25.375 10.43 1 96.75 136 ASP B C 1
ATOM 3360 O O . ASP B 1 136 ? -12.617 -26.422 10.891 1 96.75 136 ASP B O 1
ATOM 3364 N N . ASN B 1 137 ? -12.547 -24.828 9.266 1 97.31 137 ASN B N 1
ATOM 3365 C CA . ASN B 1 137 ? -13.617 -25.469 8.5 1 97.31 137 ASN B CA 1
ATOM 3366 C C . ASN B 1 137 ? -13.062 -26.359 7.391 1 97.31 137 ASN B C 1
ATOM 3368 O O . ASN B 1 137 ? -13.828 -26.922 6.609 1 97.31 137 ASN B O 1
ATOM 3372 N N . GLY B 1 138 ? -11.711 -26.453 7.242 1 97.94 138 GLY B N 1
ATOM 3373 C CA . GLY B 1 138 ? -11.109 -27.328 6.258 1 97.94 138 GLY B CA 1
ATOM 3374 C C . GLY B 1 138 ? -10.273 -26.594 5.23 1 97.94 138 GLY B C 1
ATOM 3375 O O . GLY B 1 138 ? -9.789 -25.484 5.492 1 97.94 138 GLY B O 1
ATOM 3376 N N . LEU B 1 139 ? -10.086 -27.266 4.086 1 98.56 139 LEU B N 1
ATOM 3377 C CA . LEU B 1 139 ? -9.219 -26.781 3.021 1 98.56 139 LEU B CA 1
ATOM 3378 C C . LEU B 1 139 ? -9.781 -25.516 2.393 1 98.56 139 LEU B C 1
ATOM 3380 O O . LEU B 1 139 ? -10.977 -25.438 2.105 1 98.56 139 LEU B O 1
ATOM 3384 N N . VAL B 1 140 ? -8.922 -24.547 2.148 1 98.56 140 VAL B N 1
ATOM 3385 C CA . VAL B 1 140 ? -9.359 -23.281 1.562 1 98.56 140 VAL B CA 1
ATOM 3386 C C . VAL B 1 140 ? -8.711 -23.094 0.191 1 98.56 140 VAL B C 1
ATOM 3388 O O . VAL B 1 140 ? -9.359 -22.641 -0.752 1 98.56 140 VAL B O 1
ATOM 3391 N N . ALA B 1 141 ? -7.441 -23.438 0.074 1 98.88 141 ALA B N 1
ATOM 3392 C CA . ALA B 1 141 ? -6.715 -23.219 -1.175 1 98.88 141 ALA B CA 1
ATOM 3393 C C . ALA B 1 141 ? -5.551 -24.203 -1.31 1 98.88 141 ALA B C 1
ATOM 3395 O O . ALA B 1 141 ? -5.016 -24.672 -0.307 1 98.88 141 ALA B O 1
ATOM 3396 N N . LYS B 1 142 ? -5.23 -24.531 -2.516 1 98.88 142 LYS B N 1
ATOM 3397 C CA . LYS B 1 142 ? -4.066 -25.328 -2.877 1 98.88 142 LYS B CA 1
ATOM 3398 C C . LYS B 1 142 ? -3.18 -24.594 -3.879 1 98.88 142 LYS B C 1
ATOM 3400 O O . LYS B 1 142 ? -3.658 -24.125 -4.914 1 98.88 142 LYS B O 1
ATOM 3405 N N . LEU B 1 143 ? -1.968 -24.5 -3.531 1 98.75 143 LEU B N 1
ATOM 3406 C CA . LEU B 1 143 ? -0.978 -23.875 -4.395 1 98.75 143 LEU B CA 1
ATOM 3407 C C . LEU B 1 143 ? 0.082 -24.875 -4.836 1 98.75 143 LEU B C 1
ATOM 3409 O O . LEU B 1 143 ? 0.517 -25.719 -4.039 1 98.75 143 LEU B O 1
ATOM 3413 N N . ILE B 1 144 ? 0.508 -24.812 -6.035 1 98.44 144 ILE B N 1
ATOM 3414 C CA . ILE B 1 144 ? 1.701 -25.516 -6.5 1 98.44 144 ILE B CA 1
ATOM 3415 C C . ILE B 1 144 ? 2.662 -24.516 -7.148 1 98.44 144 ILE B C 1
ATOM 3417 O O . ILE B 1 144 ? 2.307 -23.844 -8.117 1 98.44 144 ILE B O 1
ATOM 3421 N N . SER B 1 145 ? 3.766 -24.406 -6.582 1 97.88 145 SER B N 1
ATOM 3422 C CA . SER B 1 145 ? 4.828 -23.562 -7.117 1 97.88 145 SER B CA 1
ATOM 3423 C C . SER B 1 145 ? 5.895 -24.406 -7.816 1 97.88 145 SER B C 1
ATOM 3425 O O . SER B 1 145 ? 6.352 -25.406 -7.281 1 97.88 145 SER B O 1
ATOM 3427 N N . GLY B 1 146 ? 6.238 -24 -9 1 97.06 146 GLY B N 1
ATOM 3428 C CA . GLY B 1 146 ? 7.336 -24.625 -9.727 1 97.06 146 GLY B CA 1
ATOM 3429 C C . GLY B 1 146 ? 8.602 -23.797 -9.719 1 97.06 146 GLY B C 1
ATOM 3430 O O . GLY B 1 146 ? 8.641 -22.719 -10.32 1 97.06 146 GLY B O 1
ATOM 3431 N N . SER B 1 147 ? 9.586 -24.266 -9.07 1 96.19 147 SER B N 1
ATOM 3432 C CA . SER B 1 147 ? 10.906 -23.656 -9.094 1 96.19 147 SER B CA 1
ATOM 3433 C C . SER B 1 147 ? 11.797 -24.328 -10.141 1 96.19 147 SER B C 1
ATOM 3435 O O . SER B 1 147 ? 11.914 -25.562 -10.164 1 96.19 147 SER B O 1
ATOM 3437 N N . PHE B 1 148 ? 12.367 -23.578 -10.945 1 95.56 148 PHE B N 1
ATOM 3438 C CA . PHE B 1 148 ? 13.305 -24.078 -11.945 1 95.56 148 PHE B CA 1
ATOM 3439 C C . PHE B 1 148 ? 14.742 -23.812 -11.508 1 95.56 148 PHE B C 1
ATOM 3441 O O . PHE B 1 148 ? 15.156 -22.656 -11.391 1 95.56 148 PHE B O 1
ATOM 3448 N N . ILE B 1 149 ? 15.445 -24.844 -11.25 1 94.81 149 ILE B N 1
ATOM 3449 C CA . ILE B 1 149 ? 16.828 -24.75 -10.812 1 94.81 149 ILE B CA 1
ATOM 3450 C C . ILE B 1 149 ? 17.766 -24.984 -12.008 1 94.81 149 ILE B C 1
ATOM 3452 O O . ILE B 1 149 ? 18.016 -26.141 -12.383 1 94.81 149 ILE B O 1
ATOM 3456 N N . ARG B 1 150 ? 18.312 -23.984 -12.5 1 93.12 150 ARG B N 1
ATOM 3457 C CA . ARG B 1 150 ? 19.141 -24.047 -13.703 1 93.12 150 ARG B CA 1
ATOM 3458 C C . ARG B 1 150 ? 20.406 -24.875 -13.453 1 93.12 150 ARG B C 1
ATOM 3460 O O . ARG B 1 150 ? 21.016 -24.781 -12.383 1 93.12 150 ARG B O 1
ATOM 3467 N N . GLY B 1 151 ? 20.703 -25.656 -14.312 1 93.5 151 GLY B N 1
ATOM 3468 C CA . GLY B 1 151 ? 21.984 -26.359 -14.305 1 93.5 151 GLY B CA 1
ATOM 3469 C C . GLY B 1 151 ? 21.938 -27.656 -13.516 1 93.5 151 GLY B C 1
ATOM 3470 O O . GLY B 1 151 ? 22.859 -28.469 -13.609 1 93.5 151 GLY B O 1
ATOM 3471 N N . LEU B 1 152 ? 20.938 -27.828 -12.727 1 94.25 152 LEU B N 1
ATOM 3472 C CA . LEU B 1 152 ? 20.828 -29.078 -11.984 1 94.25 152 LEU B CA 1
ATOM 3473 C C . LEU B 1 152 ? 20.188 -30.172 -12.844 1 94.25 152 LEU B C 1
ATOM 3475 O O . LEU B 1 152 ? 19 -30.141 -13.117 1 94.25 152 LEU B O 1
ATOM 3479 N N . THR B 1 153 ? 21.031 -31.062 -13.32 1 94.44 153 THR B N 1
ATOM 3480 C CA . THR B 1 153 ? 20.609 -32.094 -14.273 1 94.44 153 THR B CA 1
ATOM 3481 C C . THR B 1 153 ? 21.328 -33.406 -14 1 94.44 153 THR B C 1
ATOM 3483 O O . THR B 1 153 ? 22.141 -33.5 -13.086 1 94.44 153 THR B O 1
ATOM 3486 N N . GLY B 1 154 ? 20.891 -34.469 -14.703 1 94.31 154 GLY B N 1
ATOM 3487 C CA . GLY B 1 154 ? 21.656 -35.688 -14.703 1 94.31 154 GLY B CA 1
ATOM 3488 C C . GLY B 1 154 ? 21.125 -36.719 -13.742 1 94.31 154 GLY B C 1
ATOM 3489 O O . GLY B 1 154 ? 21.906 -37.5 -13.156 1 94.31 154 GLY B O 1
ATOM 3490 N N . TYR B 1 155 ? 19.922 -36.688 -13.461 1 95.44 155 TYR B N 1
ATOM 3491 C CA . TYR B 1 155 ? 19.297 -37.688 -12.57 1 95.44 155 TYR B CA 1
ATOM 3492 C C . TYR B 1 155 ? 17.922 -38.062 -13.078 1 95.44 155 TYR B C 1
ATOM 3494 O O . TYR B 1 155 ? 17.391 -37.438 -14 1 95.44 155 TYR B O 1
ATOM 3502 N N . GLU B 1 156 ? 17.438 -39.125 -12.633 1 95.19 156 GLU B N 1
ATOM 3503 C CA . GLU B 1 156 ? 16.094 -39.562 -13 1 95.19 156 GLU B CA 1
ATOM 3504 C C . GLU B 1 156 ? 15.047 -38.906 -12.109 1 95.19 156 GLU B C 1
ATOM 3506 O O . GLU B 1 156 ? 15.062 -39.062 -10.891 1 95.19 156 GLU B O 1
ATOM 3511 N N . GLY B 1 157 ? 14.195 -38.125 -12.711 1 95.19 157 GLY B N 1
ATOM 3512 C CA . GLY B 1 157 ? 13.164 -37.375 -11.992 1 95.19 157 GLY B CA 1
ATOM 3513 C C . GLY B 1 157 ? 12.031 -38.281 -11.508 1 95.19 157 GLY B C 1
ATOM 3514 O O . GLY B 1 157 ? 11.82 -39.375 -12.039 1 95.19 157 GLY B O 1
ATOM 3515 N N . LYS B 1 158 ? 11.32 -37.875 -10.445 1 96.94 158 LYS B N 1
ATOM 3516 C CA . LYS B 1 158 ? 10.172 -38.562 -9.859 1 96.94 158 LYS B CA 1
ATOM 3517 C C . LYS B 1 158 ? 9.148 -37.562 -9.32 1 96.94 158 LYS B C 1
ATOM 3519 O O . LYS B 1 158 ? 9.445 -36.375 -9.172 1 96.94 158 LYS B O 1
ATOM 3524 N N . GLY B 1 159 ? 7.91 -38.188 -9.008 1 96.69 159 GLY B N 1
ATOM 3525 C CA . GLY B 1 159 ? 6.863 -37.375 -8.391 1 96.69 159 GLY B CA 1
ATOM 3526 C C . GLY B 1 159 ? 5.531 -37.5 -9.109 1 96.69 159 GLY B C 1
ATOM 3527 O O . GLY B 1 159 ? 5.242 -38.5 -9.742 1 96.69 159 GLY B O 1
ATOM 3528 N N . ARG B 1 160 ? 4.754 -36.375 -8.922 1 95.94 160 ARG B N 1
ATOM 3529 C CA . ARG B 1 160 ? 3.455 -36.406 -9.586 1 95.94 160 ARG B CA 1
ATOM 3530 C C . ARG B 1 160 ? 3.607 -36.25 -11.094 1 95.94 160 ARG B C 1
ATOM 3532 O O . ARG B 1 160 ? 4.605 -35.688 -11.562 1 95.94 160 ARG B O 1
ATOM 3539 N N . LYS B 1 161 ? 2.65 -36.75 -11.781 1 95.56 161 LYS B N 1
ATOM 3540 C CA . LYS B 1 161 ? 2.598 -36.469 -13.211 1 95.56 161 LYS B CA 1
ATOM 3541 C C . LYS B 1 161 ? 2.402 -35 -13.469 1 95.56 161 LYS B C 1
ATOM 3543 O O . LYS B 1 161 ? 1.455 -34.375 -12.961 1 95.56 161 LYS B O 1
ATOM 3548 N N . LEU B 1 162 ? 3.332 -34.438 -14.227 1 95.69 162 LEU B N 1
ATOM 3549 C CA . LEU B 1 162 ? 3.234 -33 -14.539 1 95.69 162 LEU B CA 1
ATOM 3550 C C . LEU B 1 162 ? 2.043 -32.75 -15.453 1 95.69 162 LEU B C 1
ATOM 3552 O O . LEU B 1 162 ? 1.748 -33.531 -16.359 1 95.69 162 LEU B O 1
ATOM 3556 N N . PRO B 1 163 ? 1.336 -31.609 -15.18 1 94.25 163 PRO B N 1
ATOM 3557 C CA . PRO B 1 163 ? 0.247 -31.266 -16.094 1 94.25 163 PRO B CA 1
ATOM 3558 C C . PRO B 1 163 ? 0.733 -31.016 -17.516 1 94.25 163 PRO B C 1
ATOM 3560 O O . PRO B 1 163 ? 1.862 -30.562 -17.719 1 94.25 163 PRO B O 1
ATOM 3563 N N . ALA B 1 164 ? -0.125 -31.328 -18.438 1 94.44 164 ALA B N 1
ATOM 3564 C CA . ALA B 1 164 ? 0.201 -31.062 -19.844 1 94.44 164 ALA B CA 1
ATOM 3565 C C . ALA B 1 164 ? 0.426 -29.578 -20.078 1 94.44 164 ALA B C 1
ATOM 3567 O O . ALA B 1 164 ? -0.251 -28.734 -19.484 1 94.44 164 ALA B O 1
ATOM 3568 N N . ARG B 1 165 ? 1.367 -29.281 -20.953 1 94.06 165 ARG B N 1
ATOM 3569 C CA . ARG B 1 165 ? 1.593 -27.891 -21.328 1 94.06 165 ARG B CA 1
ATOM 3570 C C . ARG B 1 165 ? 0.372 -27.312 -22.031 1 94.06 165 ARG B C 1
ATOM 3572 O O . ARG B 1 165 ? -0.218 -27.953 -22.891 1 94.06 165 ARG B O 1
ATOM 3579 N N . VAL B 1 166 ? -0.004 -26.156 -21.641 1 96.06 166 VAL B N 1
ATOM 3580 C CA . VAL B 1 166 ? -1.118 -25.469 -22.297 1 96.06 166 VAL B CA 1
ATOM 3581 C C . VAL B 1 166 ? -0.7 -25.016 -23.688 1 96.06 166 VAL B C 1
ATOM 3583 O O . VAL B 1 166 ? 0.355 -24.391 -23.844 1 96.06 166 VAL B O 1
ATOM 3586 N N . GLN B 1 167 ? -1.483 -25.375 -24.656 1 95.06 167 GLN B N 1
ATOM 3587 C CA . GLN B 1 167 ? -1.25 -24.891 -26.016 1 95.06 167 GLN B CA 1
ATOM 3588 C C . GLN B 1 167 ? -2.07 -23.641 -26.297 1 95.06 167 GLN B C 1
ATOM 3590 O O . GLN B 1 167 ? -3.301 -23.703 -26.344 1 95.06 167 GLN B O 1
ATOM 3595 N N . ILE B 1 168 ? -1.415 -22.625 -26.516 1 95.5 168 ILE B N 1
ATOM 3596 C CA . ILE B 1 168 ? -2.078 -21.359 -26.797 1 95.5 168 ILE B CA 1
ATOM 3597 C C . ILE B 1 168 ? -2.682 -21.406 -28.203 1 95.5 168 ILE B C 1
ATOM 3599 O O . ILE B 1 168 ? -2.01 -21.797 -29.172 1 95.5 168 ILE B O 1
ATOM 3603 N N . PRO B 1 169 ? -3.881 -21 -28.312 1 96.81 169 PRO B N 1
ATOM 3604 C CA . PRO B 1 169 ? -4.52 -21.047 -29.625 1 96.81 169 PRO B CA 1
ATOM 3605 C C . PRO B 1 169 ? -3.859 -20.125 -30.641 1 96.81 169 PRO B C 1
ATOM 3607 O O . PRO B 1 169 ? -3.393 -19.047 -30.297 1 96.81 169 PRO B O 1
ATOM 3610 N N . LYS B 1 170 ? -3.945 -20.484 -31.875 1 96 170 LYS B N 1
ATOM 3611 C CA . LYS B 1 170 ? -3.357 -19.688 -32.938 1 96 170 LYS B CA 1
ATOM 3612 C C . LYS B 1 170 ? -4.305 -18.578 -33.406 1 96 170 LYS B C 1
ATOM 3614 O O . LYS B 1 170 ? -3.873 -17.594 -34 1 96 170 LYS B O 1
ATOM 3619 N N . ARG B 1 171 ? -5.574 -18.75 -33.094 1 97.19 171 ARG B N 1
ATOM 3620 C CA . ARG B 1 171 ? -6.559 -17.734 -33.469 1 97.19 171 ARG B CA 1
ATOM 3621 C C . ARG B 1 171 ? -6.418 -16.5 -32.594 1 97.19 171 ARG B C 1
ATOM 3623 O O . ARG B 1 171 ? -5.742 -16.531 -31.578 1 97.19 171 ARG B O 1
ATOM 3630 N N . GLN B 1 172 ? -7.062 -15.469 -33.062 1 97.94 172 GLN B N 1
ATOM 3631 C CA . GLN B 1 172 ? -7.059 -14.227 -32.281 1 97.94 172 GLN B CA 1
ATOM 3632 C C . GLN B 1 172 ? -7.746 -14.414 -30.938 1 97.94 172 GLN B C 1
ATOM 3634 O O . GLN B 1 172 ? -8.711 -15.172 -30.828 1 97.94 172 GLN B O 1
ATOM 3639 N N . PRO B 1 173 ? -7.227 -13.812 -29.922 1 98.69 173 PRO B N 1
ATOM 3640 C CA . PRO B 1 173 ? -7.93 -13.859 -28.641 1 98.69 173 PRO B CA 1
ATOM 3641 C C . PRO B 1 173 ? -9.367 -13.367 -28.734 1 98.69 173 PRO B C 1
ATOM 3643 O O . PRO B 1 173 ? -9.68 -12.523 -29.578 1 98.69 173 PRO B O 1
ATOM 3646 N N . ASP B 1 174 ? -10.18 -13.938 -27.906 1 98.62 174 ASP B N 1
ATOM 3647 C CA . ASP B 1 174 ? -11.57 -13.508 -27.828 1 98.62 174 ASP B CA 1
ATOM 3648 C C . ASP B 1 174 ? -11.703 -12.188 -27.078 1 98.62 174 ASP B C 1
ATOM 3650 O O . ASP B 1 174 ? -12.594 -11.383 -27.375 1 98.62 174 ASP B O 1
ATOM 3654 N N . PHE B 1 175 ? -10.906 -11.953 -26.094 1 98.62 175 PHE B N 1
ATOM 3655 C CA . PHE B 1 175 ? -10.945 -10.75 -25.266 1 98.62 175 PHE B CA 1
ATOM 3656 C C . PHE B 1 175 ? -9.531 -10.234 -25 1 98.62 175 PHE B C 1
ATOM 3658 O O . PHE B 1 175 ? -8.57 -11.008 -25.016 1 98.62 175 PHE B O 1
ATOM 3665 N N . TYR B 1 176 ? -9.391 -8.922 -24.812 1 98.69 176 TYR B N 1
ATOM 3666 C CA . TYR B 1 176 ? -8.18 -8.234 -24.391 1 98.69 176 TYR B CA 1
ATOM 3667 C C . TYR B 1 176 ? -8.445 -7.348 -23.172 1 98.69 176 TYR B C 1
ATOM 3669 O O . TYR B 1 176 ? -9.531 -6.773 -23.047 1 98.69 176 TYR B O 1
ATOM 3677 N N . ASP B 1 177 ? -7.551 -7.305 -22.359 1 98.81 177 ASP B N 1
ATOM 3678 C CA . ASP B 1 177 ? -7.516 -6.316 -21.281 1 98.81 177 ASP B CA 1
ATOM 3679 C C . ASP B 1 177 ? -6.121 -5.707 -21.141 1 98.81 177 ASP B C 1
ATOM 3681 O O . ASP B 1 177 ? -5.117 -6.41 -21.25 1 98.81 177 ASP B O 1
ATOM 3685 N N . GLU B 1 178 ? -6.035 -4.414 -20.969 1 98.81 178 GLU B N 1
ATOM 3686 C CA . GLU B 1 178 ? -4.75 -3.736 -20.812 1 98.81 178 GLU B CA 1
ATOM 3687 C C . GLU B 1 178 ? -4.672 -3.008 -19.469 1 98.81 178 GLU B C 1
ATOM 3689 O O . GLU B 1 178 ? -5.652 -2.402 -19.031 1 98.81 178 GLU B O 1
ATOM 3694 N N . PHE B 1 179 ? -3.547 -3.117 -18.875 1 98.56 179 PHE B N 1
ATOM 3695 C CA . PHE B 1 179 ? -3.26 -2.416 -17.625 1 98.56 179 PHE B CA 1
ATOM 3696 C C . PHE B 1 179 ? -1.863 -1.809 -17.656 1 98.56 179 PHE B C 1
ATOM 3698 O O . PHE B 1 179 ? -0.869 -2.531 -17.75 1 98.56 179 PHE B O 1
ATOM 3705 N N . LYS B 1 180 ? -1.762 -0.526 -17.578 1 98.31 180 LYS B N 1
ATOM 3706 C CA . LYS B 1 180 ? -0.475 0.154 -17.469 1 98.31 180 LYS B CA 1
ATOM 3707 C C . LYS B 1 180 ? 0.031 0.125 -16.016 1 98.31 180 LYS B C 1
ATOM 3709 O O . LYS B 1 180 ? -0.494 0.832 -15.164 1 98.31 180 LYS B O 1
ATOM 3714 N N . THR B 1 181 ? 1.061 -0.68 -15.781 1 98.19 181 THR B N 1
ATOM 3715 C CA . THR B 1 181 ? 1.636 -0.708 -14.445 1 98.19 181 THR B CA 1
ATOM 3716 C C . THR B 1 181 ? 2.318 0.619 -14.117 1 98.19 181 THR B C 1
ATOM 3718 O O . THR B 1 181 ? 2.811 1.304 -15.016 1 98.19 181 THR B O 1
ATOM 3721 N N . SER B 1 182 ? 2.256 0.961 -12.867 1 96.25 182 SER B N 1
ATOM 3722 C CA . SER B 1 182 ? 2.986 2.145 -12.43 1 96.25 182 SER B CA 1
ATOM 3723 C C . SER B 1 182 ? 4.488 1.887 -12.391 1 96.25 182 SER B C 1
ATOM 3725 O O . SER B 1 182 ? 4.922 0.75 -12.188 1 96.25 182 SER B O 1
ATOM 3727 N N . PRO B 1 183 ? 5.293 2.99 -12.586 1 95.31 183 PRO B N 1
ATOM 3728 C CA . PRO B 1 183 ? 6.734 2.812 -12.391 1 95.31 183 PRO B CA 1
ATOM 3729 C C . PRO B 1 183 ? 7.086 2.316 -10.992 1 95.31 183 PRO B C 1
ATOM 3731 O O . PRO B 1 183 ? 8.195 1.812 -10.773 1 95.31 183 PRO B O 1
ATOM 3734 N N . HIS B 1 184 ? 6.141 2.455 -10.078 1 93.62 184 HIS B N 1
ATOM 3735 C CA . HIS B 1 184 ? 6.414 2.076 -8.695 1 93.62 184 HIS B CA 1
ATOM 3736 C C . HIS B 1 184 ? 5.52 0.922 -8.25 1 93.62 184 HIS B C 1
ATOM 3738 O O . HIS B 1 184 ? 5.277 0.744 -7.055 1 93.62 184 HIS B O 1
ATOM 3744 N N . GLN B 1 185 ? 5.027 0.181 -9.203 1 97.88 185 GLN B N 1
ATOM 3745 C CA . GLN B 1 185 ? 4.109 -0.922 -8.938 1 97.88 185 GLN B CA 1
ATOM 3746 C C . GLN B 1 185 ? 4.746 -1.962 -8.023 1 97.88 185 GLN B C 1
ATOM 3748 O O . GLN B 1 185 ? 4.094 -2.479 -7.113 1 97.88 185 GLN B O 1
ATOM 3753 N N . ALA B 1 186 ? 6.043 -2.213 -8.227 1 98.69 186 ALA B N 1
ATOM 3754 C CA . ALA B 1 186 ? 6.758 -3.209 -7.434 1 98.69 186 ALA B CA 1
ATOM 3755 C C . ALA B 1 186 ? 6.883 -2.768 -5.977 1 98.69 186 ALA B C 1
ATOM 3757 O O . ALA B 1 186 ? 6.863 -3.598 -5.066 1 98.69 186 ALA B O 1
ATOM 3758 N N . GLN B 1 187 ? 6.977 -1.412 -5.75 1 98.56 187 GLN B N 1
ATOM 3759 C CA . GLN B 1 187 ? 7.113 -0.874 -4.402 1 98.56 187 GLN B CA 1
ATOM 3760 C C . GLN B 1 187 ? 5.848 -1.108 -3.584 1 98.56 187 GLN B C 1
ATOM 3762 O O . GLN B 1 187 ? 5.914 -1.296 -2.367 1 98.56 187 GLN B O 1
ATOM 3767 N N . VAL B 1 188 ? 4.711 -1.147 -4.238 1 98.56 188 VAL B N 1
ATOM 3768 C CA . VAL B 1 188 ? 3.449 -1.383 -3.541 1 98.56 188 VAL B CA 1
ATOM 3769 C C . VAL B 1 188 ? 3.225 -2.883 -3.369 1 98.56 188 VAL B C 1
ATOM 3771 O O . VAL B 1 188 ? 2.949 -3.354 -2.264 1 98.56 188 VAL B O 1
ATOM 3774 N N . TYR B 1 189 ? 3.449 -3.678 -4.395 1 98.81 189 TYR B N 1
ATOM 3775 C CA . TYR B 1 189 ? 3.139 -5.102 -4.363 1 98.81 189 TYR B CA 1
ATOM 3776 C C . TYR B 1 189 ? 3.98 -5.824 -3.318 1 98.81 189 TYR B C 1
ATOM 3778 O O . TYR B 1 189 ? 3.5 -6.746 -2.654 1 98.81 189 TYR B O 1
ATOM 3786 N N . ARG B 1 190 ? 5.254 -5.41 -3.225 1 98.81 190 ARG B N 1
ATOM 3787 C CA . ARG B 1 190 ? 6.16 -6.137 -2.342 1 98.81 190 ARG B CA 1
ATOM 3788 C C . ARG B 1 190 ? 5.668 -6.098 -0.899 1 98.81 190 ARG B C 1
ATOM 3790 O O . ARG B 1 190 ? 5.957 -7.004 -0.115 1 98.81 190 ARG B O 1
ATOM 3797 N N . LEU B 1 191 ? 4.816 -5.137 -0.586 1 98.81 191 LEU B N 1
ATOM 3798 C CA . LEU B 1 191 ? 4.328 -4.973 0.779 1 98.81 191 LEU B CA 1
ATOM 3799 C C . LEU B 1 191 ? 3.322 -6.062 1.134 1 98.81 191 LEU B C 1
ATOM 3801 O O . LEU B 1 191 ? 2.922 -6.188 2.293 1 98.81 191 LEU B O 1
ATOM 3805 N N . SER B 1 192 ? 2.965 -6.902 0.171 1 98.62 192 SER B N 1
ATOM 3806 C CA . SER B 1 192 ? 2.094 -8.047 0.42 1 98.62 192 SER B CA 1
ATOM 3807 C C . SER B 1 192 ? 2.895 -9.258 0.887 1 98.62 192 SER B C 1
ATOM 3809 O O . SER B 1 192 ? 2.322 -10.297 1.215 1 98.62 192 SER B O 1
ATOM 3811 N N . GLY B 1 193 ? 4.242 -9.141 0.895 1 98.19 193 GLY B N 1
ATOM 3812 C CA . GLY B 1 193 ? 4.996 -10.211 1.527 1 98.19 193 GLY B CA 1
ATOM 3813 C C . GLY B 1 193 ? 6.262 -10.578 0.776 1 98.19 193 GLY B C 1
ATOM 3814 O O . GLY B 1 193 ? 7.211 -11.102 1.364 1 98.19 193 GLY B O 1
ATOM 3815 N N . ASP B 1 194 ? 6.34 -10.391 -0.553 1 97.88 194 ASP B N 1
ATOM 3816 C CA . ASP B 1 194 ? 7.512 -10.727 -1.356 1 97.88 194 ASP B CA 1
ATOM 3817 C C . ASP B 1 194 ? 8.516 -9.578 -1.377 1 97.88 194 ASP B C 1
ATOM 3819 O O . ASP B 1 194 ? 8.484 -8.742 -2.279 1 97.88 194 ASP B O 1
ATOM 3823 N N . TYR B 1 195 ? 9.453 -9.648 -0.432 1 98.19 195 TYR B N 1
ATOM 3824 C CA . TYR B 1 195 ? 10.391 -8.547 -0.234 1 98.19 195 TYR B CA 1
ATOM 3825 C C . TYR B 1 195 ? 11.727 -8.844 -0.921 1 98.19 195 TYR B C 1
ATOM 3827 O O . TYR B 1 195 ? 12.773 -8.352 -0.492 1 98.19 195 TYR B O 1
ATOM 3835 N N . ASN B 1 196 ? 11.75 -9.695 -1.989 1 97.06 196 ASN B N 1
ATOM 3836 C CA . ASN B 1 196 ? 12.938 -9.961 -2.789 1 97.06 196 ASN B CA 1
ATOM 3837 C C . ASN B 1 196 ? 13.555 -8.664 -3.314 1 97.06 196 ASN B C 1
ATOM 3839 O O . ASN B 1 196 ? 12.914 -7.922 -4.051 1 97.06 196 ASN B O 1
ATOM 3843 N N . SER B 1 197 ? 14.82 -8.43 -2.998 1 97.56 197 SER B N 1
ATOM 3844 C CA . SER B 1 197 ? 15.508 -7.195 -3.344 1 97.56 197 SER B CA 1
ATOM 3845 C C . SER B 1 197 ? 15.602 -7.016 -4.855 1 97.56 197 SER B C 1
ATOM 3847 O O . SER B 1 197 ? 15.766 -5.898 -5.344 1 97.56 197 SER B O 1
ATOM 3849 N N . LEU B 1 198 ? 15.469 -8.07 -5.562 1 96.69 198 LEU B N 1
ATOM 3850 C CA . LEU B 1 198 ? 15.5 -8.055 -7.023 1 96.69 198 LEU B CA 1
ATOM 3851 C C . LEU B 1 198 ? 14.445 -7.102 -7.574 1 96.69 198 LEU B C 1
ATOM 3853 O O . LEU B 1 198 ? 14.633 -6.523 -8.648 1 96.69 198 LEU B O 1
ATOM 3857 N N . HIS B 1 199 ? 13.406 -6.895 -6.867 1 98.38 199 HIS B N 1
ATOM 3858 C CA . HIS B 1 199 ? 12.258 -6.148 -7.363 1 98.38 199 HIS B CA 1
ATOM 3859 C C . HIS B 1 199 ? 12.344 -4.676 -6.98 1 98.38 199 HIS B C 1
ATOM 3861 O O . HIS B 1 199 ? 11.484 -3.877 -7.359 1 98.38 199 HIS B O 1
ATOM 3867 N N . ILE B 1 200 ? 13.391 -4.219 -6.266 1 98.44 200 ILE B N 1
ATOM 3868 C CA . ILE B 1 200 ? 13.352 -2.836 -5.805 1 98.44 200 ILE B CA 1
ATOM 3869 C C . ILE B 1 200 ? 14.75 -2.232 -5.875 1 98.44 200 ILE B C 1
ATOM 3871 O O . ILE B 1 200 ? 14.906 -1.027 -6.086 1 98.44 200 ILE B O 1
ATOM 3875 N N . ASP B 1 201 ? 15.805 -2.979 -5.773 1 98.12 201 ASP B N 1
ATOM 3876 C CA . ASP B 1 201 ? 17.188 -2.492 -5.707 1 98.12 201 ASP B CA 1
ATOM 3877 C C . ASP B 1 201 ? 17.859 -2.584 -7.07 1 98.12 201 ASP B C 1
ATOM 3879 O O . ASP B 1 201 ? 18.156 -3.68 -7.555 1 98.12 201 ASP B O 1
ATOM 3883 N N . PRO B 1 202 ? 18.172 -1.447 -7.66 1 97.81 202 PRO B N 1
ATOM 3884 C CA . PRO B 1 202 ? 18.781 -1.476 -8.992 1 97.81 202 PRO B CA 1
ATOM 3885 C C . PRO B 1 202 ? 20.125 -2.193 -9.016 1 97.81 202 PRO B C 1
ATOM 3887 O O . PRO B 1 202 ? 20.469 -2.857 -9.992 1 97.81 202 PRO B O 1
ATOM 3890 N N . GLU B 1 203 ? 20.906 -2.094 -7.953 1 97.44 203 GLU B N 1
ATOM 3891 C CA . GLU B 1 203 ? 22.203 -2.748 -7.902 1 97.44 203 GLU B CA 1
ATOM 3892 C C . GLU B 1 203 ? 22.062 -4.266 -7.859 1 97.44 203 GLU B C 1
ATOM 3894 O O . GLU B 1 203 ? 22.812 -4.984 -8.516 1 97.44 203 GLU B O 1
ATOM 3899 N N . ILE B 1 204 ? 21.109 -4.723 -7.125 1 96.56 204 ILE B N 1
ATOM 3900 C CA . ILE B 1 204 ? 20.859 -6.16 -7.051 1 96.56 204 ILE B CA 1
ATOM 3901 C C . ILE B 1 204 ? 20.328 -6.664 -8.391 1 96.56 204 ILE B C 1
ATOM 3903 O O . ILE B 1 204 ? 20.766 -7.695 -8.891 1 96.56 204 ILE B O 1
ATOM 3907 N N . ALA B 1 205 ? 19.375 -5.941 -8.969 1 96.62 205 ALA B N 1
ATOM 3908 C CA . ALA B 1 205 ? 18.844 -6.316 -10.273 1 96.62 205 ALA B CA 1
ATOM 3909 C C . ALA B 1 205 ? 19.969 -6.43 -11.305 1 96.62 205 ALA B C 1
ATOM 3911 O O . ALA B 1 205 ? 20.047 -7.426 -12.031 1 96.62 205 ALA B O 1
ATOM 3912 N N . LYS B 1 206 ? 20.828 -5.477 -11.336 1 96.38 206 LYS B N 1
ATOM 3913 C CA . LYS B 1 206 ? 21.953 -5.469 -12.273 1 96.38 206 LYS B CA 1
ATOM 3914 C C . LYS B 1 206 ? 22.891 -6.648 -12.023 1 96.38 206 LYS B C 1
ATOM 3916 O O . LYS B 1 206 ? 23.391 -7.258 -12.969 1 96.38 206 LYS B O 1
ATOM 3921 N N . SER B 1 207 ? 23.078 -6.926 -10.773 1 94.31 207 SER B N 1
ATOM 3922 C CA . SER B 1 207 ? 24 -7.996 -10.406 1 94.31 207 SER B CA 1
ATOM 3923 C C . SER B 1 207 ? 23.531 -9.344 -10.93 1 94.31 207 SER B C 1
ATOM 3925 O O . SER B 1 207 ? 24.328 -10.266 -11.117 1 94.31 207 SER B O 1
ATOM 3927 N N . VAL B 1 208 ? 22.25 -9.445 -11.195 1 91.19 208 VAL B N 1
ATOM 3928 C CA . VAL B 1 208 ? 21.75 -10.727 -11.672 1 91.19 208 VAL B CA 1
ATOM 3929 C C . VAL B 1 208 ? 21.344 -10.609 -13.141 1 91.19 208 VAL B C 1
ATOM 3931 O O . VAL B 1 208 ? 20.578 -11.43 -13.648 1 91.19 208 VAL B O 1
ATOM 3934 N N . GLY B 1 209 ? 21.719 -9.445 -13.805 1 92.81 209 GLY B N 1
ATOM 3935 C CA . GLY B 1 209 ? 21.672 -9.398 -15.258 1 92.81 209 GLY B CA 1
ATOM 3936 C C . GLY B 1 209 ? 20.531 -8.555 -15.789 1 92.81 209 GLY B C 1
ATOM 3937 O O . GLY B 1 209 ? 20.297 -8.5 -17 1 92.81 209 GLY B O 1
ATOM 3938 N N . PHE B 1 210 ? 19.797 -7.906 -14.945 1 94.94 210 PHE B N 1
ATOM 3939 C CA . PHE B 1 210 ? 18.719 -7.047 -15.414 1 94.94 210 PHE B CA 1
ATOM 3940 C C . PHE B 1 210 ? 19.172 -5.598 -15.492 1 94.94 210 PHE B C 1
ATOM 3942 O O . PHE B 1 210 ? 20.078 -5.18 -14.758 1 94.94 210 PHE B O 1
ATOM 3949 N N . LYS B 1 211 ? 18.562 -4.863 -16.344 1 95.06 211 LYS B N 1
ATOM 3950 C CA . LYS B 1 211 ? 18.906 -3.453 -16.484 1 95.06 211 LYS B CA 1
ATOM 3951 C C . LYS B 1 211 ? 18.328 -2.623 -15.352 1 95.06 211 LYS B C 1
ATOM 3953 O O . LYS B 1 211 ? 18.844 -1.554 -15.023 1 95.06 211 LYS B O 1
ATOM 3958 N N . GLN B 1 212 ? 17.266 -3.047 -14.805 1 97.31 212 GLN B N 1
ATOM 3959 C CA . GLN B 1 212 ? 16.547 -2.438 -13.695 1 97.31 212 GLN B CA 1
ATOM 3960 C C . GLN B 1 212 ? 15.727 -3.479 -12.938 1 97.31 212 GLN B C 1
ATOM 3962 O O . GLN B 1 212 ? 15.57 -4.609 -13.398 1 97.31 212 GLN B O 1
ATOM 3967 N N . PRO B 1 213 ? 15.258 -3.096 -11.75 1 98.25 213 PRO B N 1
ATOM 3968 C CA . PRO B 1 213 ? 14.391 -4.039 -11.039 1 98.25 213 PRO B CA 1
ATOM 3969 C C . PRO B 1 213 ? 13.195 -4.48 -11.875 1 98.25 213 PRO B C 1
ATOM 3971 O O . PRO B 1 213 ? 12.609 -3.672 -12.594 1 98.25 213 PRO B O 1
ATOM 3974 N N . ILE B 1 214 ? 12.875 -5.75 -11.805 1 98.38 214 ILE B N 1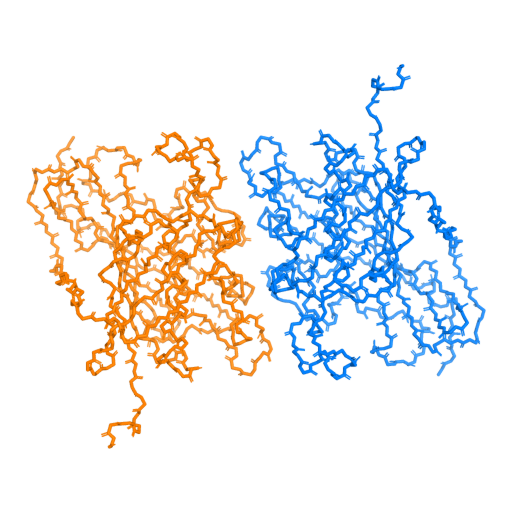
ATOM 3975 C CA . ILE B 1 214 ? 11.75 -6.297 -12.562 1 98.38 214 ILE B CA 1
ATOM 3976 C C . ILE B 1 214 ? 10.516 -6.355 -11.672 1 98.38 214 ILE B C 1
ATOM 3978 O O . ILE B 1 214 ? 10.617 -6.281 -10.445 1 98.38 214 ILE B O 1
ATOM 3982 N N . LEU B 1 215 ? 9.359 -6.352 -12.258 1 98.75 215 LEU B N 1
ATOM 3983 C CA . LEU B 1 215 ? 8.109 -6.57 -11.539 1 98.75 215 LEU B CA 1
ATOM 3984 C C . LEU B 1 215 ? 7.988 -8.016 -11.078 1 98.75 215 LEU B C 1
ATOM 3986 O O . LEU B 1 215 ? 8.438 -8.93 -11.773 1 98.75 215 LEU B O 1
ATOM 3990 N N . HIS B 1 216 ? 7.402 -8.25 -9.961 1 98.69 216 HIS B N 1
ATOM 3991 C CA . HIS B 1 216 ? 7.137 -9.609 -9.492 1 98.69 216 HIS B CA 1
ATOM 3992 C C . HIS B 1 216 ? 6.328 -10.391 -10.523 1 98.69 216 HIS B C 1
ATOM 3994 O O . HIS B 1 216 ? 5.309 -9.906 -11.016 1 98.69 216 HIS B O 1
ATOM 4000 N N . GLY B 1 217 ? 6.801 -11.609 -10.828 1 98.69 217 GLY B N 1
ATOM 4001 C CA . GLY B 1 217 ? 5.98 -12.469 -11.656 1 98.69 217 GLY B CA 1
ATOM 4002 C C . GLY B 1 217 ? 4.578 -12.672 -11.117 1 98.69 217 GLY B C 1
ATOM 4003 O O . GLY B 1 217 ? 3.604 -12.656 -11.867 1 98.69 217 GLY B O 1
ATOM 4004 N N . LEU B 1 218 ? 4.484 -12.805 -9.82 1 98.81 218 LEU B N 1
ATOM 4005 C CA . LEU B 1 218 ? 3.193 -13 -9.164 1 98.81 218 LEU B CA 1
ATOM 4006 C C . LEU B 1 218 ? 2.334 -11.742 -9.266 1 98.81 218 LEU B C 1
ATOM 4008 O O . LEU B 1 218 ? 1.104 -11.828 -9.273 1 98.81 218 LEU B O 1
ATOM 4012 N N . CYS B 1 219 ? 2.949 -10.586 -9.344 1 98.88 219 CYS B N 1
ATOM 4013 C CA . CYS B 1 219 ? 2.178 -9.375 -9.609 1 98.88 219 CYS B CA 1
ATOM 4014 C C . CYS B 1 219 ? 1.605 -9.398 -11.023 1 98.88 219 CYS B C 1
ATOM 4016 O O . CYS B 1 219 ? 0.432 -9.078 -11.227 1 98.88 219 CYS B O 1
ATOM 4018 N N . SER B 1 220 ? 2.459 -9.789 -12.023 1 98.94 220 SER B N 1
ATOM 4019 C CA . SER B 1 220 ? 1.979 -9.945 -13.391 1 98.94 220 SER B CA 1
ATOM 4020 C C . SER B 1 220 ? 0.829 -10.945 -13.469 1 98.94 220 SER B C 1
ATOM 4022 O O . SER B 1 220 ? -0.168 -10.695 -14.148 1 98.94 220 SER B O 1
ATOM 4024 N N . MET B 1 221 ? 0.99 -12.039 -12.742 1 98.94 221 MET B N 1
ATOM 4025 C CA . MET B 1 221 ? -0.089 -13.023 -12.641 1 98.94 221 MET B CA 1
ATOM 4026 C C . MET B 1 221 ? -1.341 -12.391 -12.039 1 98.94 221 MET B C 1
ATOM 4028 O O . MET B 1 221 ? -2.455 -12.664 -12.484 1 98.94 221 MET B O 1
ATOM 4032 N N . GLY B 1 222 ? -1.146 -11.586 -11.023 1 98.94 222 GLY B N 1
ATOM 4033 C CA . GLY B 1 222 ? -2.252 -10.859 -10.414 1 98.94 222 GLY B CA 1
ATOM 4034 C C . GLY B 1 222 ? -2.971 -9.945 -11.391 1 98.94 222 GLY B C 1
ATOM 4035 O O . GLY B 1 222 ? -4.203 -9.922 -11.438 1 98.94 222 GLY B O 1
ATOM 4036 N N . VAL B 1 223 ? -2.242 -9.203 -12.18 1 98.88 223 VAL B N 1
ATOM 4037 C CA . VAL B 1 223 ? -2.812 -8.305 -13.18 1 98.88 223 VAL B CA 1
ATOM 4038 C C . VAL B 1 223 ? -3.654 -9.102 -14.172 1 98.88 223 VAL B C 1
ATOM 4040 O O . VAL B 1 223 ? -4.789 -8.727 -14.477 1 98.88 223 VAL B O 1
ATOM 4043 N N . ALA B 1 224 ? -3.111 -10.203 -14.641 1 98.94 224 ALA B N 1
ATOM 4044 C CA . ALA B 1 224 ? -3.861 -11.062 -15.555 1 98.94 224 ALA B CA 1
ATOM 4045 C C . ALA B 1 224 ? -5.113 -11.617 -14.883 1 98.94 224 ALA B C 1
ATOM 4047 O O . ALA B 1 224 ? -6.184 -11.664 -15.5 1 98.94 224 ALA B O 1
ATOM 4048 N N . SER B 1 225 ? -4.988 -12.039 -13.625 1 98.94 225 SER B N 1
ATOM 4049 C CA . SER B 1 225 ? -6.105 -12.609 -12.883 1 98.94 225 SER B CA 1
ATOM 4050 C C . SER B 1 225 ? -7.234 -11.602 -12.711 1 98.94 225 SER B C 1
ATOM 4052 O O . SER B 1 225 ? -8.414 -11.961 -12.773 1 98.94 225 SER B O 1
ATOM 4054 N N . ARG B 1 226 ? -6.883 -10.352 -12.469 1 98.75 226 ARG B N 1
ATOM 4055 C CA . ARG B 1 226 ? -7.891 -9.305 -12.391 1 98.75 226 ARG B CA 1
ATOM 4056 C C . ARG B 1 226 ? -8.727 -9.25 -13.664 1 98.75 226 ARG B C 1
ATOM 4058 O O . ARG B 1 226 ? -9.953 -9.133 -13.602 1 98.75 226 ARG B O 1
ATOM 4065 N N . ALA B 1 227 ? -8.023 -9.297 -14.805 1 98.81 227 ALA B N 1
ATOM 4066 C CA . ALA B 1 227 ? -8.695 -9.242 -16.094 1 98.81 227 ALA B CA 1
ATOM 4067 C C . ALA B 1 227 ? -9.633 -10.43 -16.281 1 98.81 227 ALA B C 1
ATOM 4069 O O . ALA B 1 227 ? -10.773 -10.273 -16.734 1 98.81 227 ALA B O 1
ATOM 4070 N N . LEU B 1 228 ? -9.18 -11.625 -15.93 1 98.88 228 LEU B N 1
ATOM 4071 C CA . LEU B 1 228 ? -9.961 -12.852 -16.047 1 98.88 228 LEU B CA 1
ATOM 4072 C C . LEU B 1 228 ? -11.188 -12.797 -15.148 1 98.88 228 LEU B C 1
ATOM 4074 O O . LEU B 1 228 ? -12.297 -13.094 -15.586 1 98.88 228 LEU B O 1
ATOM 4078 N N . TYR B 1 229 ? -10.969 -12.398 -13.914 1 98.75 229 TYR B N 1
ATOM 4079 C CA . TYR B 1 229 ? -12.07 -12.289 -12.969 1 98.75 229 TYR B CA 1
ATOM 4080 C C . TYR B 1 229 ? -13.133 -11.328 -13.477 1 98.75 229 TYR B C 1
ATOM 4082 O O . TYR B 1 229 ? -14.32 -11.648 -13.469 1 98.75 229 TYR B O 1
ATOM 4090 N N . LYS B 1 230 ? -12.656 -10.156 -13.898 1 98.44 230 LYS B N 1
ATOM 4091 C CA . LYS B 1 230 ? -13.562 -9.125 -14.391 1 98.44 230 LYS B CA 1
ATOM 4092 C C . LYS B 1 230 ? -14.391 -9.633 -15.57 1 98.44 230 LYS B C 1
ATOM 4094 O O . LYS B 1 230 ? -15.594 -9.375 -15.648 1 98.44 230 LYS B O 1
ATOM 4099 N N . GLN B 1 231 ? -13.797 -10.352 -16.422 1 98.19 231 GLN B N 1
ATOM 4100 C CA . GLN B 1 231 ? -14.43 -10.766 -17.672 1 98.19 231 GLN B CA 1
ATOM 4101 C C . GLN B 1 231 ? -15.375 -11.945 -17.453 1 98.19 231 GLN B C 1
ATOM 4103 O O . GLN B 1 231 ? -16.422 -12.039 -18.094 1 98.19 231 GLN B O 1
ATOM 4108 N N . PHE B 1 232 ? -15.078 -12.852 -16.453 1 98.06 232 PHE B N 1
ATOM 4109 C CA . PHE B 1 232 ? -15.742 -14.148 -16.547 1 98.06 232 PHE B CA 1
ATOM 4110 C C . PHE B 1 232 ? -16.469 -14.484 -15.25 1 98.06 232 PHE B C 1
ATOM 4112 O O . PHE B 1 232 ? -17.297 -15.398 -15.211 1 98.06 232 PHE B O 1
ATOM 4119 N N . CYS B 1 233 ? -16.188 -13.766 -14.164 1 97.94 233 CYS B N 1
ATOM 4120 C CA . CYS B 1 233 ? -16.703 -14.25 -12.883 1 97.94 233 CYS B CA 1
ATOM 4121 C C . CYS B 1 233 ? -17.922 -13.445 -12.438 1 97.94 233 CYS B C 1
ATOM 4123 O O . CYS B 1 233 ? -18.547 -13.773 -11.43 1 97.94 233 CYS B O 1
ATOM 4125 N N . GLY B 1 234 ? -18.25 -12.336 -13.117 1 95.69 234 GLY B N 1
ATOM 4126 C CA . GLY B 1 234 ? -19.484 -11.594 -12.891 1 95.69 234 GLY B CA 1
ATOM 4127 C C . GLY B 1 234 ? -19.594 -11.031 -11.484 1 95.69 234 GLY B C 1
ATOM 4128 O O . GLY B 1 234 ? -20.688 -11.008 -10.906 1 95.69 234 GLY B O 1
ATOM 4129 N N . GLY B 1 235 ? -18.484 -10.828 -10.859 1 96.81 235 GLY B N 1
ATOM 4130 C CA . GLY B 1 235 ? -18.5 -10.219 -9.539 1 96.81 235 GLY B CA 1
ATOM 4131 C C . GLY B 1 235 ? -18.609 -11.234 -8.414 1 96.81 235 GLY B C 1
ATOM 4132 O O . GLY B 1 235 ? -18.672 -10.867 -7.242 1 96.81 235 GLY B O 1
ATOM 4133 N N . ASP B 1 236 ? -18.578 -12.469 -8.711 1 97.75 236 ASP B N 1
ATOM 4134 C CA . ASP B 1 236 ? -18.703 -13.531 -7.719 1 97.75 236 ASP B CA 1
ATOM 4135 C C . ASP B 1 236 ? -17.375 -14.258 -7.523 1 97.75 236 ASP B C 1
ATOM 4137 O O . ASP B 1 236 ? -16.969 -15.07 -8.359 1 97.75 236 ASP B O 1
ATOM 4141 N N . VAL B 1 237 ? -16.766 -14.039 -6.395 1 98.38 237 VAL B N 1
ATOM 4142 C CA . VAL B 1 237 ? -15.43 -14.578 -6.152 1 98.38 237 VAL B CA 1
ATOM 4143 C C . VAL B 1 237 ? -15.5 -16.109 -6.07 1 98.38 237 VAL B C 1
ATOM 4145 O O . VAL B 1 237 ? -14.5 -16.781 -6.305 1 98.38 237 VAL B O 1
ATOM 4148 N N . ALA B 1 238 ? -16.656 -16.656 -5.746 1 97.56 238 ALA B N 1
ATOM 4149 C CA . ALA B 1 238 ? -16.812 -18.109 -5.637 1 97.56 238 ALA B CA 1
ATOM 4150 C C . ALA B 1 238 ? -16.672 -18.766 -7 1 97.56 238 ALA B C 1
ATOM 4152 O O . ALA B 1 238 ? -16.469 -19.984 -7.082 1 97.56 238 ALA B O 1
ATOM 4153 N N . ARG B 1 239 ? -16.797 -18.031 -8.078 1 98.12 239 ARG B N 1
ATOM 4154 C CA . ARG B 1 239 ? -16.703 -18.594 -9.43 1 98.12 239 ARG B CA 1
ATOM 4155 C C . ARG B 1 239 ? -15.258 -18.719 -9.883 1 98.12 239 ARG B C 1
ATOM 4157 O O . ARG B 1 239 ? -14.969 -19.391 -10.875 1 98.12 239 ARG B O 1
ATOM 4164 N N . PHE B 1 240 ? -14.336 -18.062 -9.242 1 98.56 240 PHE B N 1
ATOM 4165 C CA . PHE B 1 240 ? -12.906 -18.25 -9.492 1 98.56 240 PHE B CA 1
ATOM 4166 C C . PHE B 1 240 ? -12.422 -19.578 -8.922 1 98.56 240 PHE B C 1
ATOM 4168 O O . PHE B 1 240 ? -12.281 -19.734 -7.707 1 98.56 240 PHE B O 1
ATOM 4175 N N . LYS B 1 241 ? -12.133 -20.531 -9.734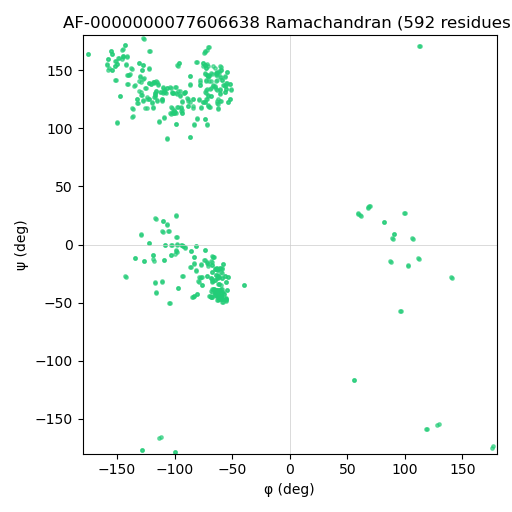 1 98.62 241 LYS B N 1
ATOM 4176 C CA . LYS B 1 241 ? -11.859 -21.875 -9.234 1 98.62 241 LYS B CA 1
ATOM 4177 C C . LYS B 1 241 ? -10.367 -22.188 -9.258 1 98.62 241 LYS B C 1
ATOM 4179 O O . LYS B 1 241 ? -9.812 -22.656 -8.266 1 98.62 241 LYS B O 1
ATOM 4184 N N . SER B 1 242 ? -9.734 -21.953 -10.398 1 98.75 242 SER B N 1
ATOM 4185 C CA . SER B 1 242 ? -8.312 -22.25 -10.453 1 98.75 242 SER B CA 1
ATOM 4186 C C . SER B 1 242 ? -7.625 -21.453 -11.562 1 98.75 242 SER B C 1
ATOM 4188 O O . SER B 1 242 ? -8.289 -20.953 -12.477 1 98.75 242 SER B O 1
ATOM 4190 N N . ILE B 1 243 ? -6.34 -21.328 -11.43 1 98.94 243 ILE B N 1
ATOM 4191 C CA . ILE B 1 243 ? -5.492 -20.672 -12.414 1 98.94 243 ILE B CA 1
ATOM 4192 C C . ILE B 1 243 ? -4.09 -21.266 -12.383 1 98.94 243 ILE B C 1
ATOM 4194 O O . ILE B 1 243 ? -3.58 -21.609 -11.305 1 98.94 243 ILE B O 1
ATOM 4198 N N . ARG B 1 244 ? -3.443 -21.438 -13.477 1 98.75 244 ARG B N 1
ATOM 4199 C CA . ARG B 1 244 ? -2.041 -21.844 -13.547 1 98.75 244 ARG B CA 1
ATOM 4200 C C . ARG B 1 244 ? -1.317 -21.094 -14.664 1 98.75 244 ARG B C 1
ATOM 4202 O O . ARG B 1 244 ? -1.926 -20.734 -15.672 1 98.75 244 ARG B O 1
ATOM 4209 N N . VAL B 1 245 ? -0.072 -20.812 -14.414 1 98.81 245 VAL B N 1
ATOM 4210 C CA . VAL B 1 245 ? 0.703 -20.031 -15.367 1 98.81 245 VAL B CA 1
ATOM 4211 C C . VAL B 1 245 ? 2.152 -20.516 -15.375 1 98.81 245 VAL B C 1
ATOM 4213 O O . VAL B 1 245 ? 2.576 -21.25 -14.477 1 98.81 245 VAL B O 1
ATOM 4216 N N . ARG B 1 246 ? 2.822 -20.156 -16.391 1 98.31 246 ARG B N 1
ATOM 4217 C CA . ARG B 1 246 ? 4.277 -20.172 -16.5 1 98.31 246 ARG B CA 1
ATOM 4218 C C . ARG B 1 246 ? 4.832 -18.766 -16.688 1 98.31 246 ARG B C 1
ATOM 4220 O O . ARG B 1 246 ? 4.297 -17.984 -17.469 1 98.31 246 ARG B O 1
ATOM 4227 N N . PHE B 1 247 ? 5.809 -18.422 -15.898 1 98.25 247 PHE B N 1
ATOM 4228 C CA . PHE B 1 247 ? 6.48 -17.141 -16.078 1 98.25 247 PHE B CA 1
ATOM 4229 C C . PHE B 1 247 ? 7.578 -17.25 -17.141 1 98.25 247 PHE B C 1
ATOM 4231 O O . PHE B 1 247 ? 8.477 -18.078 -17.016 1 98.25 247 PHE B O 1
ATOM 4238 N N . SER B 1 248 ? 7.531 -16.391 -18.172 1 97.5 248 SER B N 1
ATOM 4239 C CA . SER B 1 248 ? 8.375 -16.641 -19.328 1 97.5 248 SER B CA 1
ATOM 4240 C C . SER B 1 248 ? 9.398 -15.531 -19.531 1 97.5 248 SER B C 1
ATOM 4242 O O . SER B 1 248 ? 10.477 -15.758 -20.094 1 97.5 248 SER B O 1
ATOM 4244 N N . SER B 1 249 ? 9.07 -14.305 -19.188 1 97.75 249 SER B N 1
ATOM 4245 C CA . SER B 1 249 ? 9.969 -13.156 -19.328 1 97.75 249 SER B CA 1
ATOM 4246 C C . SER B 1 249 ? 9.656 -12.086 -18.297 1 97.75 249 SER B C 1
ATOM 4248 O O . SER B 1 249 ? 8.578 -12.078 -17.703 1 97.75 249 SER B O 1
ATOM 4250 N N . PRO B 1 250 ? 10.625 -11.281 -18.047 1 97.69 250 PRO B N 1
ATOM 4251 C CA . PRO B 1 250 ? 10.391 -10.242 -17.031 1 97.69 250 PRO B CA 1
ATOM 4252 C C . PRO B 1 250 ? 9.484 -9.125 -17.547 1 97.69 250 PRO B C 1
ATOM 4254 O O . PRO B 1 250 ? 9.438 -8.859 -18.75 1 97.69 250 PRO B O 1
ATOM 4257 N N . CYS B 1 251 ? 8.719 -8.578 -16.672 1 98.62 251 CYS B N 1
ATOM 4258 C CA . CYS B 1 251 ? 8.031 -7.305 -16.844 1 98.62 251 CYS B CA 1
ATOM 4259 C C . CYS B 1 251 ? 8.727 -6.203 -16.047 1 98.62 251 CYS B C 1
ATOM 4261 O O . CYS B 1 251 ? 9.172 -6.43 -14.922 1 98.62 251 CYS B O 1
ATOM 4263 N N . PHE B 1 252 ? 8.906 -5.062 -16.656 1 98.5 252 PHE B N 1
ATOM 4264 C CA . PHE B 1 252 ? 9.453 -3.922 -15.93 1 98.5 252 PHE B CA 1
ATOM 4265 C C . PHE B 1 252 ? 8.344 -2.975 -15.484 1 98.5 252 PHE B C 1
ATOM 4267 O O . PHE B 1 252 ? 7.434 -2.678 -16.266 1 98.5 252 PHE B O 1
ATOM 4274 N N . PRO B 1 253 ? 8.438 -2.508 -14.195 1 98.12 253 PRO B N 1
ATOM 4275 C CA . PRO B 1 253 ? 7.422 -1.544 -13.766 1 98.12 253 PRO B CA 1
ATOM 4276 C C . PRO B 1 253 ? 7.277 -0.366 -14.727 1 98.12 253 PRO B C 1
ATOM 4278 O O . PRO B 1 253 ? 8.281 0.169 -15.203 1 98.12 253 PRO B O 1
ATOM 4281 N N . GLY B 1 254 ? 6.074 0.041 -15.008 1 97.69 254 GLY B N 1
ATOM 4282 C CA . GLY B 1 254 ? 5.812 1.103 -15.969 1 97.69 254 GLY B CA 1
ATOM 4283 C C . GLY B 1 254 ? 5.324 0.588 -17.312 1 97.69 254 GLY B C 1
ATOM 4284 O O . GLY B 1 254 ? 4.734 1.339 -18.094 1 97.69 254 GLY B O 1
ATOM 4285 N N . GLU B 1 255 ? 5.539 -0.672 -17.562 1 98.62 255 GLU B N 1
ATOM 4286 C CA . GLU B 1 255 ? 5.098 -1.277 -18.828 1 98.62 255 GLU B CA 1
ATOM 4287 C C . GLU B 1 255 ? 3.619 -1.648 -18.766 1 98.62 255 GLU B C 1
ATOM 4289 O O . GLU B 1 255 ? 3.045 -1.771 -17.672 1 98.62 255 GLU B O 1
ATOM 4294 N N . THR B 1 256 ? 3.023 -1.74 -19.922 1 98.88 256 THR B N 1
ATOM 4295 C CA . THR B 1 256 ? 1.615 -2.1 -20.047 1 98.88 256 THR B CA 1
ATOM 4296 C C . THR B 1 256 ? 1.457 -3.605 -20.25 1 98.88 256 THR B C 1
ATOM 4298 O O . THR B 1 256 ? 2.031 -4.18 -21.172 1 98.88 256 THR B O 1
ATOM 4301 N N . ILE B 1 257 ? 0.712 -4.23 -19.391 1 98.94 257 ILE B N 1
ATOM 4302 C CA . ILE B 1 257 ? 0.422 -5.656 -19.5 1 98.94 257 ILE B CA 1
ATOM 4303 C C . ILE B 1 257 ? -0.902 -5.859 -20.234 1 98.94 257 ILE B C 1
ATOM 4305 O O . ILE B 1 257 ? -1.945 -5.371 -19.781 1 98.94 257 ILE B O 1
ATOM 4309 N N . GLN B 1 258 ? -0.853 -6.48 -21.328 1 98.94 258 GLN B N 1
ATOM 4310 C CA . GLN B 1 258 ? -2.049 -6.887 -22.062 1 98.94 258 GLN B CA 1
ATOM 4311 C C . GLN B 1 258 ? -2.369 -8.359 -21.828 1 98.94 258 GLN B C 1
ATOM 4313 O O . GLN B 1 258 ? -1.566 -9.234 -22.156 1 98.94 258 GLN B O 1
ATOM 4318 N N . THR B 1 259 ? -3.469 -8.617 -21.219 1 98.94 259 THR B N 1
ATOM 4319 C CA . THR B 1 259 ? -3.951 -9.977 -21.031 1 98.94 259 THR B CA 1
ATOM 4320 C C . THR B 1 259 ? -4.809 -10.414 -22.219 1 98.94 259 THR B C 1
ATOM 4322 O O . THR B 1 259 ? -5.82 -9.781 -22.531 1 98.94 259 THR B O 1
ATOM 4325 N N . ARG B 1 260 ? -4.363 -11.445 -22.859 1 98.94 260 ARG B N 1
ATOM 4326 C CA . ARG B 1 260 ? -5.07 -12.047 -23.984 1 98.94 260 ARG B CA 1
ATOM 4327 C C . ARG B 1 260 ? -5.801 -13.312 -23.562 1 98.94 260 ARG B C 1
ATOM 4329 O O . ARG B 1 260 ? -5.207 -14.195 -22.938 1 98.94 260 ARG B O 1
ATOM 4336 N N . MET B 1 261 ? -7.09 -13.391 -23.938 1 98.88 261 MET B N 1
ATOM 4337 C CA . MET B 1 261 ? -7.914 -14.461 -23.375 1 98.88 261 MET B CA 1
ATOM 4338 C C . MET B 1 261 ? -8.633 -15.219 -24.484 1 98.88 261 MET B C 1
ATOM 4340 O O . MET B 1 261 ? -9.242 -14.602 -25.375 1 98.88 261 MET B O 1
ATOM 4344 N N . TRP B 1 262 ? -8.531 -16.516 -24.5 1 98.75 262 TRP B N 1
ATOM 4345 C CA . TRP B 1 262 ? -9.258 -17.422 -25.391 1 98.75 262 TRP B CA 1
ATOM 4346 C C . TRP B 1 262 ? -10.234 -18.281 -24.594 1 98.75 262 TRP B C 1
ATOM 4348 O O . TRP B 1 262 ? -9.828 -19.203 -23.875 1 98.75 262 TRP B O 1
ATOM 4358 N N . GLN B 1 263 ? -11.5 -17.953 -24.719 1 97.44 263 GLN B N 1
ATOM 4359 C CA . GLN B 1 263 ? -12.516 -18.703 -23.984 1 97.44 263 GLN B CA 1
ATOM 4360 C C . GLN B 1 263 ? -12.742 -20.078 -24.594 1 97.44 263 GLN B C 1
ATOM 4362 O O . GLN B 1 263 ? -12.969 -20.188 -25.812 1 97.44 263 GLN B O 1
ATOM 4367 N N . GLU B 1 264 ? -12.562 -21.078 -23.781 1 95.38 264 GLU B N 1
ATOM 4368 C CA . GLU B 1 264 ? -12.875 -22.453 -24.156 1 95.38 264 GLU B CA 1
ATOM 4369 C C . GLU B 1 264 ? -14.227 -22.891 -23.594 1 95.38 264 GLU B C 1
ATOM 4371 O O . GLU B 1 264 ? -14.961 -22.062 -23.031 1 95.38 264 GLU B O 1
ATOM 4376 N N . SER B 1 265 ? -14.578 -24.156 -23.859 1 88.5 265 SER B N 1
ATOM 4377 C CA . SER B 1 265 ? -15.828 -24.688 -23.328 1 88.5 265 SER B CA 1
ATOM 4378 C C . SER B 1 265 ? -15.703 -25 -21.828 1 88.5 265 SER B C 1
ATOM 4380 O O . SER B 1 265 ? -14.594 -25.094 -21.297 1 88.5 265 SER B O 1
ATOM 4382 N N . SER B 1 266 ? -16.844 -25.031 -21.062 1 88.25 266 SER B N 1
ATOM 4383 C CA . SER B 1 266 ? -16.969 -25.578 -19.703 1 88.25 266 SER B CA 1
ATOM 4384 C C . SER B 1 266 ? -16.219 -24.719 -18.688 1 88.25 266 SER B C 1
ATOM 4386 O O . SER B 1 266 ? -15.562 -25.25 -17.797 1 88.25 266 SER B O 1
ATOM 4388 N N . GLY B 1 267 ? -16.203 -23.438 -18.969 1 95.56 267 GLY B N 1
ATOM 4389 C CA . GLY B 1 267 ? -15.68 -22.547 -17.938 1 95.56 267 GLY B CA 1
ATOM 4390 C C . GLY B 1 267 ? -14.164 -22.469 -17.938 1 95.56 267 GLY B C 1
ATOM 4391 O O . GLY B 1 267 ? -13.555 -22.188 -16.891 1 95.56 267 GLY B O 1
ATOM 4392 N N . LYS B 1 268 ? -13.562 -22.844 -19.031 1 97.56 268 LYS B N 1
ATOM 4393 C CA . LYS B 1 268 ? -12.109 -22.797 -19.172 1 97.56 268 LYS B CA 1
ATOM 4394 C C . LYS B 1 268 ? -11.68 -21.656 -20.094 1 97.56 268 LYS B C 1
ATOM 4396 O O . LYS B 1 268 ? -12.297 -21.438 -21.141 1 97.56 268 LYS B O 1
ATOM 4401 N N . VAL B 1 269 ? -10.68 -20.938 -19.656 1 98.69 269 VAL B N 1
ATOM 4402 C CA . VAL B 1 269 ? -10.094 -19.859 -20.453 1 98.69 269 VAL B CA 1
ATOM 4403 C C . VAL B 1 269 ? -8.578 -20.062 -20.547 1 98.69 269 VAL B C 1
ATOM 4405 O O . VAL B 1 269 ? -7.91 -20.234 -19.531 1 98.69 269 VAL B O 1
ATOM 4408 N N . LEU B 1 270 ? -8.031 -20.141 -21.766 1 98.75 270 LEU B N 1
ATOM 4409 C CA . LEU B 1 270 ? -6.594 -20.047 -21.969 1 98.75 270 LEU B CA 1
ATOM 4410 C C . LEU B 1 270 ? -6.168 -18.578 -22.109 1 98.75 270 LEU B C 1
ATOM 4412 O O . LEU B 1 270 ? -6.926 -17.75 -22.609 1 98.75 270 LEU B O 1
ATOM 4416 N N . PHE B 1 271 ? -4.961 -18.266 -21.594 1 98.88 271 PHE B N 1
ATOM 4417 C CA . PHE B 1 271 ? -4.609 -16.844 -21.656 1 98.88 271 PHE B CA 1
ATOM 4418 C C . PHE B 1 271 ? -3.098 -16.672 -21.672 1 98.88 271 PHE B C 1
ATOM 4420 O O . PHE B 1 271 ? -2.352 -17.609 -21.391 1 98.88 271 PHE B O 1
ATOM 4427 N N . GLN B 1 272 ? -2.674 -15.477 -22.062 1 98.81 272 GLN B N 1
ATOM 4428 C CA . GLN B 1 272 ? -1.31 -14.961 -21.984 1 98.81 272 GLN B CA 1
ATOM 4429 C C . GLN B 1 272 ? -1.288 -13.508 -21.547 1 98.81 272 GLN B C 1
ATOM 4431 O O . GLN B 1 272 ? -2.256 -12.773 -21.75 1 98.81 272 GLN B O 1
ATOM 4436 N N . ALA B 1 273 ? -0.284 -13.156 -20.844 1 98.94 273 ALA B N 1
ATOM 4437 C CA . ALA B 1 273 ? 0.001 -11.742 -20.609 1 98.94 273 ALA B CA 1
ATOM 4438 C C . ALA B 1 273 ? 1.227 -11.297 -21.391 1 98.94 273 ALA B C 1
ATOM 4440 O O . ALA B 1 273 ? 2.268 -11.953 -21.359 1 98.94 273 ALA B O 1
ATOM 4441 N N . VAL B 1 274 ? 1.068 -10.203 -22.062 1 98.81 274 VAL B N 1
ATOM 4442 C CA . VAL B 1 274 ? 2.105 -9.672 -22.938 1 98.81 274 VAL B CA 1
ATOM 4443 C C . VAL B 1 274 ? 2.41 -8.227 -22.562 1 98.81 274 VAL B C 1
ATOM 4445 O O . VAL B 1 274 ? 1.499 -7.453 -22.25 1 98.81 274 VAL B O 1
ATOM 4448 N N . VAL B 1 275 ? 3.688 -7.91 -22.484 1 98.81 275 VAL B N 1
ATOM 4449 C CA . VAL B 1 275 ? 4.059 -6.504 -22.375 1 98.81 275 VAL B CA 1
ATOM 4450 C C . VAL B 1 275 ? 3.893 -5.824 -23.734 1 98.81 275 VAL B C 1
ATOM 4452 O O . VAL B 1 275 ? 4.535 -6.211 -24.703 1 98.81 275 VAL B O 1
ATOM 4455 N N . LYS B 1 276 ? 3.115 -4.816 -23.797 1 98.62 276 LYS B N 1
ATOM 4456 C CA . LYS B 1 276 ? 2.74 -4.191 -25.062 1 98.62 276 LYS B CA 1
ATOM 4457 C C . LYS B 1 276 ? 3.928 -3.473 -25.703 1 98.62 276 LYS B C 1
ATOM 4459 O O . LYS B 1 276 ? 4.148 -3.568 -26.906 1 98.62 276 LYS B O 1
ATOM 4464 N N . GLU B 1 277 ? 4.691 -2.725 -24.938 1 98.25 277 GLU B N 1
ATOM 4465 C CA . GLU B 1 277 ? 5.77 -1.871 -25.438 1 98.25 277 GLU B CA 1
ATOM 4466 C C . GLU B 1 277 ? 6.84 -2.691 -26.141 1 98.25 277 GLU B C 1
ATOM 4468 O O . GLU B 1 277 ? 7.43 -2.23 -27.125 1 98.25 277 GLU B O 1
ATOM 4473 N N . ARG B 1 278 ? 7.082 -3.973 -25.641 1 97.88 278 ARG B N 1
ATOM 4474 C CA . ARG B 1 278 ? 8.156 -4.789 -26.188 1 97.88 278 ARG B CA 1
ATOM 4475 C C . ARG B 1 278 ? 7.598 -5.949 -27 1 97.88 278 ARG B C 1
ATOM 4477 O O . ARG B 1 278 ? 8.344 -6.637 -27.703 1 97.88 278 ARG B O 1
ATOM 4484 N N . GLY B 1 279 ? 6.297 -6.207 -26.859 1 98 279 GLY B N 1
ATOM 4485 C CA . GLY B 1 279 ? 5.695 -7.34 -27.547 1 98 279 GLY B CA 1
ATOM 4486 C C . GLY B 1 279 ? 6.18 -8.68 -27.016 1 98 279 GLY B C 1
ATOM 4487 O O . GLY B 1 279 ? 6.277 -9.648 -27.781 1 98 279 GLY B O 1
ATOM 4488 N N . VAL B 1 280 ? 6.48 -8.734 -25.766 1 98.5 280 VAL B N 1
ATOM 4489 C CA . VAL B 1 280 ? 7.055 -9.945 -25.172 1 98.5 280 VAL B CA 1
ATOM 4490 C C . VAL B 1 280 ? 6.027 -10.609 -24.266 1 98.5 280 VAL B C 1
ATOM 4492 O O . VAL B 1 280 ? 5.359 -9.938 -23.469 1 98.5 280 VAL B O 1
ATOM 4495 N N . VAL B 1 281 ? 5.863 -11.977 -24.422 1 98.69 281 VAL B N 1
ATOM 4496 C CA . VAL B 1 281 ? 5.016 -12.742 -23.516 1 98.69 281 VAL B CA 1
ATOM 4497 C C . VAL B 1 281 ? 5.703 -12.883 -22.156 1 98.69 281 VAL B C 1
ATOM 4499 O O . VAL B 1 281 ? 6.832 -13.375 -22.078 1 98.69 281 VAL B O 1
ATOM 4502 N N . ILE B 1 282 ? 5.02 -12.477 -21.094 1 98.88 282 ILE B N 1
ATOM 4503 C CA . ILE B 1 282 ? 5.637 -12.523 -19.781 1 98.88 282 ILE B CA 1
ATOM 4504 C C . ILE B 1 282 ? 4.961 -13.594 -18.922 1 98.88 282 ILE B C 1
ATOM 4506 O O . ILE B 1 282 ? 5.574 -14.141 -18 1 98.88 282 ILE B O 1
ATOM 4510 N N . VAL B 1 283 ? 3.727 -13.867 -19.078 1 98.75 283 VAL B N 1
ATOM 4511 C CA . VAL B 1 283 ? 2.963 -14.977 -18.516 1 98.75 283 VAL B CA 1
ATOM 4512 C C . VAL B 1 283 ? 2.412 -15.844 -19.656 1 98.75 283 VAL B C 1
ATOM 4514 O O . VAL B 1 283 ? 1.657 -15.367 -20.5 1 98.75 283 VAL B O 1
ATOM 4517 N N . ASP B 1 284 ? 2.84 -17.078 -19.672 1 98.38 284 ASP B N 1
ATOM 4518 C CA . ASP B 1 284 ? 2.488 -18 -20.75 1 98.38 284 ASP B CA 1
ATOM 4519 C C . ASP B 1 284 ? 1.779 -19.234 -20.219 1 98.38 284 ASP B C 1
ATOM 4521 O O . ASP B 1 284 ? 1.671 -19.422 -19 1 98.38 284 ASP B O 1
ATOM 4525 N N . GLY B 1 285 ? 1.173 -19.984 -21.156 1 97.75 285 GLY B N 1
ATOM 4526 C CA . GLY B 1 285 ? 0.553 -21.234 -20.766 1 97.75 285 GLY B CA 1
ATOM 4527 C C . GLY B 1 285 ? -0.539 -21.062 -19.734 1 97.75 285 GLY B C 1
ATOM 4528 O O . GLY B 1 285 ? -0.74 -21.938 -18.891 1 97.75 285 GLY B O 1
ATOM 4529 N N . GLY B 1 286 ? -1.141 -19.938 -19.719 1 98.75 286 GLY B N 1
ATOM 4530 C CA . GLY B 1 286 ? -2.172 -19.656 -18.734 1 98.75 286 GLY B CA 1
ATOM 4531 C C . GLY B 1 286 ? -3.434 -20.484 -18.953 1 98.75 286 GLY B C 1
ATOM 4532 O O . GLY B 1 286 ? -3.859 -20.688 -20.094 1 98.75 286 GLY B O 1
ATOM 4533 N N . GLU B 1 287 ? -3.932 -21.016 -17.938 1 98.75 287 GLU B N 1
ATOM 4534 C CA . GLU B 1 287 ? -5.234 -21.672 -17.891 1 98.75 287 GLU B CA 1
ATOM 4535 C C . GLU B 1 287 ? -6.051 -21.219 -16.688 1 98.75 287 GLU B C 1
ATOM 4537 O O . GLU B 1 287 ? -5.566 -21.281 -15.555 1 98.75 287 GLU B O 1
ATOM 4542 N N . PHE B 1 288 ? -7.188 -20.688 -16.922 1 98.81 288 PHE B N 1
ATOM 4543 C CA . PHE B 1 288 ? -8.125 -20.203 -15.914 1 98.81 288 PHE B CA 1
ATOM 4544 C C . PHE B 1 288 ? -9.43 -20.984 -15.969 1 98.81 288 PHE B C 1
ATOM 4546 O O . PHE B 1 288 ? -9.984 -21.203 -17.047 1 98.81 288 PHE B O 1
ATOM 4553 N N . VAL B 1 289 ? -9.867 -21.484 -14.812 1 98.69 289 VAL B N 1
ATOM 4554 C CA . VAL B 1 289 ? -11.125 -22.219 -14.719 1 98.69 289 VAL B CA 1
ATOM 4555 C C . VAL B 1 289 ? -12.086 -21.484 -13.797 1 98.69 289 VAL B C 1
ATOM 4557 O O . VAL B 1 289 ? -11.719 -21.094 -12.688 1 98.69 289 VAL B O 1
ATOM 4560 N N . TYR B 1 290 ? -13.25 -21.203 -14.227 1 98.25 290 TYR B N 1
ATOM 4561 C CA . TYR B 1 290 ? -14.289 -20.562 -13.438 1 98.25 290 TYR B CA 1
ATOM 4562 C C . TYR B 1 290 ? -15.586 -21.375 -13.484 1 98.25 290 TYR B C 1
ATOM 4564 O O . TYR B 1 290 ? -15.797 -22.172 -14.398 1 98.25 290 TYR B O 1
ATOM 4572 N N . ALA B 1 291 ? -16.406 -21.234 -12.453 1 96.69 291 ALA B N 1
ATOM 4573 C CA . ALA B 1 291 ? -17.719 -21.891 -12.398 1 96.69 291 ALA B CA 1
ATOM 4574 C C . ALA B 1 291 ? -18.75 -21.141 -13.242 1 96.69 291 ALA B C 1
ATOM 4576 O O . ALA B 1 291 ? -18.969 -19.953 -13.047 1 96.69 291 ALA B O 1
ATOM 4577 N N . MET B 1 292 ? -19.344 -21.781 -14.125 1 88.56 292 MET B N 1
ATOM 4578 C CA . MET B 1 292 ? -20.359 -21.172 -14.984 1 88.56 292 MET B CA 1
ATOM 4579 C C . MET B 1 292 ? -21.688 -21.031 -14.25 1 88.56 292 MET B C 1
ATOM 4581 O O . MET B 1 292 ? -21.969 -21.781 -13.32 1 88.56 292 MET B O 1
ATOM 4585 N N . ASP B 1 293 ? -22.391 -19.875 -14.398 1 71.75 293 ASP B N 1
ATOM 4586 C CA . ASP B 1 293 ? -23.719 -19.703 -13.82 1 71.75 293 ASP B CA 1
ATOM 4587 C C . ASP B 1 293 ? -24.641 -20.859 -14.227 1 71.75 293 ASP B C 1
ATOM 4589 O O . ASP B 1 293 ? -24.516 -21.422 -15.312 1 71.75 293 ASP B O 1
ATOM 4593 N N . ALA B 1 294 ? -25.234 -21.531 -13.219 1 56.12 294 ALA B N 1
ATOM 4594 C CA . ALA B 1 294 ? -26.25 -22.547 -13.5 1 56.12 294 ALA B CA 1
ATOM 4595 C C . ALA B 1 294 ? -27.172 -22.109 -14.633 1 56.12 294 ALA B C 1
ATOM 4597 O O . ALA B 1 294 ? -27.641 -22.922 -15.43 1 56.12 294 ALA B O 1
ATOM 4598 N N . SER B 1 295 ? -27.453 -20.906 -14.734 1 47.59 295 SER B N 1
ATOM 4599 C CA . SER B 1 295 ? -28.5 -20.578 -15.695 1 47.59 295 SER B CA 1
ATOM 4600 C C . SER B 1 295 ? -27.953 -20.609 -17.125 1 47.59 295 SER B C 1
ATOM 4602 O O . SER B 1 295 ? -28.734 -20.516 -18.078 1 47.59 295 SER B O 1
ATOM 4604 N N . SER B 1 296 ? -26.781 -20.375 -17.438 1 41.47 296 SER B N 1
ATOM 4605 C CA . SER B 1 296 ? -26.344 -20.312 -18.828 1 41.47 296 SER B CA 1
ATOM 4606 C C . SER B 1 296 ? -26.266 -21.703 -19.453 1 41.47 296 SER B C 1
ATOM 4608 O O . SER B 1 296 ? -25.891 -21.844 -20.609 1 41.47 296 SER B O 1
ATOM 4610 N N . ARG B 1 297 ? -26.312 -22.688 -18.703 1 41.84 297 ARG B N 1
ATOM 4611 C CA . ARG B 1 297 ? -26.344 -24.031 -19.266 1 41.84 297 ARG B CA 1
ATOM 4612 C C . ARG B 1 297 ? -27.688 -24.328 -19.906 1 41.84 297 ARG B C 1
ATOM 4614 O O . ARG B 1 297 ? -27.938 -25.453 -20.359 1 41.84 297 ARG B O 1
ATOM 4621 N N . LEU B 1 298 ? -28.719 -23.516 -19.609 1 31.84 298 LEU B N 1
ATOM 4622 C CA . LEU B 1 298 ? -29.953 -23.844 -20.328 1 31.84 298 LEU B CA 1
ATOM 4623 C C . LEU B 1 298 ? -29.906 -23.312 -21.75 1 31.84 298 LEU B C 1
ATOM 4625 O O . LEU B 1 298 ? -29.562 -22.156 -21.984 1 31.84 298 LEU B O 1
#